Protein AF-A0A952PMI5-F1 (afdb_monomer_lite)

Foldseek 3Di:
DDDDDDDDPPDDPVVVVVVVVVVVVVVVVVVVVVVCLVVVVVVLQQQLQQQLQLQLLALQQQFWDQAFQAAIEGQAKAAQFAQLQAFLLATGDIYHHLQLLLLLLVLQLVLCVLLVPVLSNLLSVVSNVSSQVVLVVSLVLSQQLQDPPDWGAGRNRDIGRSQVSSVVSSQVSNDCPPVFKDFDPPFKGKAFFDFWLAFAQFFDAAQDDDDWDPSQDDPRTGTALDWGDDPNDTGHGHQAHADKDWDDPVRTDNYRPPHPGYRGSKMKIKTWMWGDDPNDTDIDIDIIIMHHYYNHDLFQFWAKEKEKEQQFAQDWPLGDFFLLSLLDCLQVVLLQQKFKWAWAPWWPPQDPPIDIDGDPCDSRPVCPSNTRSSLSVLLLSLQSSSLGSQARSNQSSVRRVDTDDADVVQWAWPPPPCPVQTDTTGWMKMWIWTADSNNHIDIDMDGDALDDQAIAGHLWMKIKTFQSGVQRYPAKDKTWQDDLDPPPDPARKIKIQGRGKMKMKHALQSTAHRNRNHSCRSHFAADLVQFQDPPPPPPPPDDDPPNDDDDPDDDPPPDDSDGDPDDVPPDDDHHYHPRDADPDSQRWDDDDPDIDHPDDSVRYRDHDRDHYRDPCSVTHHHRMYIYMYGDMAMGGPPPPPDFDADPVPRHGDADPVPRHRPPDPDPDDDVPPSPPPPDD

Secondary structure (DSSP, 8-state):
-----------SHHHHHHHHHHHHHHHHHHHHHHHHHHHHHHHHHHHHHHHHHHHHHHHHHH-EEEETTTEEEESS-B-S--GGGB-TTSEE--EEEHHHHHHHHHHHHHHHHHHT-HHHHHHHHHHHHHHHHHHHHHHHHHHHTTSTT--EE-TTSPEE-HHHHHHHHHHHT---TTS-EEE-TT--EEEEEB-TT-EEEEEPPBT----PSTTSEETTEEETTSEEEETTEEEE--S-BSS-EEE-GGG-BSS-SS-S-----EEEEEEEEEEEETTEEEEEEEEEEEEPB----S-S--EEEEEEETT----SSS---BGGGGGSGGG-SSS-PPEEEEEESSSBTTSTT-EEEE----S-TT-TT--HHHHHHHHHHHHHHHTGGG-BHHHHHHHTTPBPPPPSSSEEEESGGG-TT-EEEEPPEEEEEEE-TTSPEEEEEEE--S--EEPBPBT-EEEEEEEEETT-SSSPEEEEEEE--TTT-SSEEEEEEEEEEEEEEEESSSS-STTTSGGGTTPPB--TTT--------------TTS-------------S------TTS-SS-PPPPP---S-TT-EEEETTEEEESS-GGGEE-----SEE-THHHH-EEEEEEEEEEEEEEEETT------B-TTT-PBPB-TTT-SB---------TT-S------

Radius of gyration: 36.47 Å; chains: 1; bounding box: 73×73×173 Å

Sequence (680 aa):
MNRKISRKPHGNMLVLMIAFTATIVLALLFFALGFVRLTGTQFEQKTAIEAAALAAARDMSNIVITNNDFGYVGLSDSAPVGAGTQAGDSYYTQVHGLNTLVGTTLLDYIIADELGVDEMKRLAQVDWQHVKTAGDQLQAELTRCTAAGQTAFDKDGLVLNPYKAAEDAYRANQVRMTGKSNYKAGSMVLNLGTIDGMVTNIKTPAGWTNSFNSGATKGGYYVAYKPVNFDGHTWVFAGVGDAMRLVDPSKFRNAATGVPWQVKTIVRAEAVQQLNDDGIVANTKSVACAQPASVFDPKPAPGALVVSFPDGPPNGPCTMAKVFDLYSSCLADGDDDSDVYMAKNGDYPVDATSSIVPDPNWPIPSDPGRQAANADKIAVYDWLKRAGTKADVASVVGMHSWPFNPPSPATVNWPPGGAAGAKPIPNGVAHIYRFNPNGTVNYQSKNCLPAPFYIVSDQQMLVESFEAISQGANSTLQVKPIDLGPPIMDSDGEVNLTTKFDLYIRDYARRPGTLKGGQHSGEPMDDPLVSYKKEAPKVAIQLTKDGTGIGTNTQVRFGGIGAKPKGPGSGDGQGSLPLILPQEDFAFYWTGSTMQLLRDPSVYKSYTPGSGLRPTYRTNGVVCDIRMRRQVQVRDETTVEIPVTDPTTGSPVVDPVTGLPTTTSSTTSTKSDVGYIGIK

pLDDT: mean 81.05, std 20.15, range [25.06, 98.38]

Structure (mmCIF, N/CA/C/O backbone):
data_AF-A0A952PMI5-F1
#
_entry.id   AF-A0A952PMI5-F1
#
loop_
_atom_site.group_PDB
_atom_site.id
_atom_site.type_symbol
_atom_site.label_atom_id
_atom_site.label_alt_id
_atom_site.label_comp_id
_atom_site.label_asym_id
_atom_site.label_entity_id
_atom_site.label_seq_id
_atom_site.pdbx_PDB_ins_code
_atom_site.Cartn_x
_atom_site.Cartn_y
_atom_site.Cartn_z
_atom_site.occupancy
_atom_site.B_iso_or_equiv
_atom_site.auth_seq_id
_atom_site.auth_comp_id
_atom_site.auth_asym_id
_atom_site.auth_atom_id
_atom_site.pdbx_PDB_model_num
ATOM 1 N N . MET A 1 1 ? -44.365 -17.201 113.785 1.00 41.41 1 MET A N 1
ATOM 2 C CA . MET A 1 1 ? -43.254 -17.449 112.837 1.00 41.41 1 MET A CA 1
ATOM 3 C C . MET A 1 1 ? -43.579 -16.771 111.509 1.00 41.41 1 MET A C 1
ATOM 5 O O . MET A 1 1 ? -44.365 -17.310 110.750 1.00 41.41 1 MET A O 1
ATOM 9 N N . ASN A 1 2 ? -43.023 -15.582 111.249 1.00 44.34 2 ASN A N 1
ATOM 10 C CA . ASN A 1 2 ? -43.169 -14.856 109.979 1.00 44.34 2 ASN A CA 1
ATOM 11 C C . ASN A 1 2 ? -41.790 -14.750 109.321 1.00 44.34 2 ASN A C 1
ATOM 13 O O . ASN A 1 2 ? -40.930 -14.002 109.784 1.00 44.34 2 ASN A O 1
ATOM 17 N N . ARG A 1 3 ? -41.562 -15.531 108.261 1.00 43.72 3 ARG A N 1
ATOM 18 C CA . ARG A 1 3 ? -40.293 -15.572 107.526 1.00 43.72 3 ARG A CA 1
ATOM 19 C C . ARG A 1 3 ? -40.329 -14.506 106.423 1.00 43.72 3 ARG A C 1
ATOM 21 O O . ARG A 1 3 ? -40.863 -14.745 105.346 1.00 43.72 3 ARG A O 1
ATOM 28 N N . LYS A 1 4 ? -39.783 -13.313 106.695 1.00 50.78 4 LYS A N 1
ATOM 29 C CA . LYS A 1 4 ? -39.526 -12.284 105.669 1.00 50.78 4 LYS A CA 1
ATOM 30 C C . LYS A 1 4 ? -38.399 -12.766 104.747 1.00 50.78 4 LYS A C 1
ATOM 32 O O . LYS A 1 4 ? -37.245 -12.832 105.161 1.00 50.78 4 LYS A O 1
ATOM 37 N N . ILE A 1 5 ? -38.737 -13.096 103.502 1.00 52.31 5 ILE A N 1
ATOM 38 C CA . ILE A 1 5 ? -37.775 -13.359 102.425 1.00 52.31 5 ILE A CA 1
ATOM 39 C C . ILE A 1 5 ? -37.363 -12.006 101.831 1.00 52.31 5 ILE A C 1
ATOM 41 O O . ILE A 1 5 ? -38.164 -11.330 101.189 1.00 52.31 5 ILE A O 1
ATOM 45 N N . SER A 1 6 ? -36.115 -11.601 102.070 1.00 53.66 6 SER A N 1
ATOM 46 C CA . SER A 1 6 ? -35.496 -10.427 101.449 1.00 53.66 6 SER A CA 1
ATOM 47 C C . SER A 1 6 ? -35.096 -10.763 100.007 1.00 53.66 6 SER A C 1
ATOM 49 O O . SER A 1 6 ? -34.216 -11.596 99.783 1.00 53.66 6 SER A O 1
ATOM 51 N N . ARG A 1 7 ? -35.764 -10.156 99.016 1.00 52.69 7 ARG A N 1
ATOM 52 C CA . ARG A 1 7 ? -35.355 -10.218 97.603 1.00 52.69 7 ARG A CA 1
ATOM 53 C C . ARG A 1 7 ? -34.218 -9.218 97.374 1.00 52.69 7 ARG A C 1
ATOM 55 O O . ARG A 1 7 ? -34.406 -8.022 97.574 1.00 52.69 7 ARG A O 1
ATOM 62 N N . LYS A 1 8 ? -33.049 -9.704 96.943 1.00 55.03 8 LYS A N 1
ATOM 63 C CA . LYS A 1 8 ? -31.913 -8.860 96.540 1.00 55.03 8 LYS A CA 1
ATOM 64 C C . LYS A 1 8 ? -32.252 -8.084 95.252 1.00 55.03 8 LYS A C 1
ATOM 66 O O . LYS A 1 8 ? -32.655 -8.720 94.278 1.00 55.03 8 LYS A O 1
ATOM 71 N N . PRO A 1 9 ? -32.044 -6.756 95.194 1.00 56.19 9 PRO A N 1
ATOM 72 C CA . PRO A 1 9 ? -32.153 -5.977 93.969 1.00 56.19 9 PRO A CA 1
ATOM 73 C C . PRO A 1 9 ? -30.821 -6.067 93.211 1.00 56.19 9 PRO A C 1
ATOM 75 O O . PRO A 1 9 ? -29.967 -5.190 93.297 1.00 56.19 9 PRO A O 1
ATOM 78 N N . HIS A 1 10 ? -30.599 -7.166 92.495 1.00 56.31 10 HIS A N 1
ATOM 79 C CA . HIS A 1 10 ? -29.571 -7.230 91.452 1.00 56.31 10 HIS A CA 1
ATOM 80 C C . HIS A 1 10 ? -30.310 -7.358 90.126 1.00 56.31 10 HIS A C 1
ATOM 82 O O . HIS A 1 10 ? -30.588 -8.448 89.636 1.00 56.31 10 HIS A O 1
ATOM 88 N N . GLY A 1 11 ? -30.770 -6.202 89.648 1.00 56.28 11 GLY A N 1
ATOM 89 C CA . GLY A 1 11 ? -31.580 -6.078 88.447 1.00 56.28 11 GLY A CA 1
ATOM 90 C C . GLY A 1 11 ? -30.767 -6.336 87.184 1.00 56.28 11 GLY A C 1
ATOM 91 O O . GLY A 1 11 ? -29.634 -5.881 87.089 1.00 56.28 11 GLY A O 1
ATOM 92 N N . ASN A 1 12 ? -31.376 -7.082 86.257 1.00 66.81 12 ASN A N 1
ATOM 93 C CA . ASN A 1 12 ? -31.515 -6.911 84.796 1.00 66.81 12 ASN A CA 1
ATOM 94 C C . ASN A 1 12 ? -30.467 -6.172 83.927 1.00 66.81 12 ASN A C 1
ATOM 96 O O . ASN A 1 12 ? -30.678 -6.066 82.722 1.00 66.81 12 ASN A O 1
ATOM 100 N N . MET A 1 13 ? -29.334 -5.705 84.445 1.00 76.69 13 MET A N 1
ATOM 101 C CA . MET A 1 13 ? -28.321 -4.967 83.686 1.00 76.69 13 MET A CA 1
ATOM 102 C C . MET A 1 13 ? -27.622 -5.860 82.650 1.00 76.69 13 MET A C 1
ATOM 104 O O . MET A 1 13 ? -27.325 -5.410 81.547 1.00 76.69 13 MET A O 1
ATOM 108 N N . LEU A 1 14 ? -27.460 -7.153 82.960 1.00 77.62 14 LEU A N 1
ATOM 109 C CA . LEU A 1 14 ? -26.970 -8.166 82.018 1.00 77.62 14 LEU A CA 1
ATOM 110 C C . LEU A 1 14 ? -27.941 -8.368 80.841 1.00 77.62 14 LEU A C 1
ATOM 112 O O . LEU A 1 14 ? -27.518 -8.427 79.692 1.00 77.62 14 LEU A O 1
ATOM 116 N N . VAL A 1 15 ? -29.248 -8.430 81.122 1.00 80.56 15 VAL A N 1
ATOM 117 C CA . VAL A 1 15 ? -30.295 -8.607 80.099 1.00 80.56 15 VAL A CA 1
ATOM 118 C C . VAL A 1 15 ? -30.352 -7.390 79.171 1.00 80.56 15 VAL A C 1
ATOM 120 O O . VAL A 1 15 ? -30.465 -7.549 77.959 1.00 80.56 15 VAL A O 1
ATOM 123 N N . LEU A 1 16 ? -30.195 -6.181 79.723 1.00 84.69 16 LEU A N 1
ATOM 124 C CA . LEU A 1 16 ? -30.122 -4.942 78.949 1.00 84.69 16 LEU A CA 1
ATOM 125 C C . LEU A 1 16 ? -28.873 -4.899 78.049 1.00 84.69 16 LEU A C 1
ATOM 127 O O . LEU A 1 16 ? -28.990 -4.556 76.875 1.00 84.69 16 LEU A O 1
ATOM 131 N N . MET A 1 17 ? -27.697 -5.282 78.568 1.00 87.19 17 MET A N 1
ATOM 132 C CA . MET A 1 17 ? -26.475 -5.368 77.757 1.00 87.19 17 MET A CA 1
ATOM 133 C C . MET A 1 17 ? -26.633 -6.361 76.605 1.00 87.19 17 MET A C 1
ATOM 135 O O . MET A 1 17 ? -26.363 -5.997 75.466 1.00 87.19 17 MET A O 1
ATOM 139 N N . ILE A 1 18 ? -27.135 -7.572 76.871 1.00 87.81 18 ILE A N 1
ATOM 140 C CA . ILE A 1 18 ? -27.360 -8.586 75.829 1.00 87.81 18 ILE A CA 1
ATOM 141 C C . ILE A 1 18 ? -28.327 -8.062 74.760 1.00 87.81 18 ILE A C 1
ATOM 143 O O . ILE A 1 18 ? -28.060 -8.227 73.572 1.00 87.81 18 ILE A O 1
ATOM 147 N N . ALA A 1 19 ? -29.412 -7.386 75.151 1.00 87.88 19 ALA A N 1
ATOM 148 C CA . ALA A 1 19 ? -30.375 -6.815 74.210 1.00 87.88 19 ALA A CA 1
ATOM 149 C C . ALA A 1 19 ? -29.764 -5.709 73.328 1.00 87.88 19 ALA A C 1
ATOM 151 O O . ALA A 1 19 ? -29.977 -5.706 72.114 1.00 87.88 19 ALA A O 1
ATOM 152 N N . PHE A 1 20 ? -28.964 -4.800 73.899 1.00 91.81 20 PHE A N 1
ATOM 153 C CA . PHE A 1 20 ? -28.267 -3.763 73.127 1.00 91.81 20 PHE A CA 1
ATOM 154 C C . PHE A 1 20 ? -27.217 -4.355 72.188 1.00 91.81 20 PHE A C 1
ATOM 156 O O . PHE A 1 20 ? -27.180 -3.990 71.014 1.00 91.81 20 PHE A O 1
ATOM 163 N N . THR A 1 21 ? -26.398 -5.297 72.662 1.00 91.44 21 THR A N 1
ATOM 164 C CA . THR A 1 21 ? -25.399 -5.968 71.822 1.00 91.44 21 THR A CA 1
ATOM 165 C C . THR A 1 21 ? -26.071 -6.743 70.692 1.00 91.44 21 THR A C 1
ATOM 167 O O . THR A 1 21 ? -25.657 -6.604 69.546 1.00 91.44 21 THR A O 1
ATOM 170 N N . ALA A 1 22 ? -27.148 -7.485 70.972 1.00 91.25 22 ALA A N 1
ATOM 171 C CA . ALA A 1 22 ? -27.917 -8.190 69.948 1.00 91.25 22 ALA A CA 1
ATOM 172 C C . ALA A 1 22 ? -28.510 -7.225 68.911 1.00 91.25 22 ALA A C 1
ATOM 174 O O . ALA A 1 22 ? -28.430 -7.501 67.719 1.00 91.25 22 ALA A O 1
ATOM 175 N N . THR A 1 23 ? -29.033 -6.073 69.345 1.00 92.75 23 THR A N 1
ATOM 176 C CA . THR A 1 23 ? -29.587 -5.042 68.448 1.00 92.75 23 THR A CA 1
ATOM 177 C C . THR A 1 23 ? -28.509 -4.426 67.555 1.00 92.75 23 THR A C 1
ATOM 179 O O . THR A 1 23 ? -28.719 -4.290 66.352 1.00 92.75 23 THR A O 1
ATOM 182 N N . ILE A 1 24 ? -27.336 -4.099 68.109 1.00 93.75 24 ILE A N 1
ATOM 183 C CA . ILE A 1 24 ? -26.200 -3.563 67.342 1.00 93.75 24 ILE A CA 1
ATOM 184 C C . ILE A 1 24 ? -25.691 -4.602 66.339 1.00 93.75 24 ILE A C 1
ATOM 186 O O . ILE A 1 24 ? -25.463 -4.271 65.179 1.00 93.75 24 ILE A O 1
ATOM 190 N N . VAL A 1 25 ? -25.553 -5.863 66.759 1.00 93.44 25 VAL A N 1
ATOM 191 C CA . VAL A 1 25 ? -25.135 -6.960 65.874 1.00 93.44 25 VAL A CA 1
ATOM 192 C C . VAL A 1 25 ? -26.150 -7.162 64.746 1.00 93.44 25 VAL A C 1
ATOM 194 O O . VAL A 1 25 ? -25.748 -7.266 63.592 1.00 93.44 25 VAL A O 1
ATOM 197 N N . LEU A 1 26 ? -27.455 -7.137 65.036 1.00 92.88 26 LEU A N 1
ATOM 198 C CA . LEU A 1 26 ? -28.511 -7.201 64.018 1.00 92.88 26 LEU A CA 1
ATOM 199 C C . LEU A 1 26 ? -28.438 -6.026 63.035 1.00 92.88 26 LEU A C 1
ATOM 201 O O . LEU A 1 26 ? -28.496 -6.240 61.826 1.00 92.88 26 LEU A O 1
ATOM 205 N N . ALA A 1 27 ? -28.262 -4.798 63.531 1.00 91.12 27 ALA A N 1
ATOM 206 C CA . ALA A 1 27 ? -28.124 -3.613 62.687 1.00 91.12 27 ALA A CA 1
ATOM 207 C C . ALA A 1 27 ? -26.891 -3.700 61.769 1.00 91.12 27 ALA A C 1
ATOM 209 O O . ALA A 1 27 ? -26.986 -3.401 60.579 1.00 91.12 27 ALA A O 1
ATOM 210 N N . LE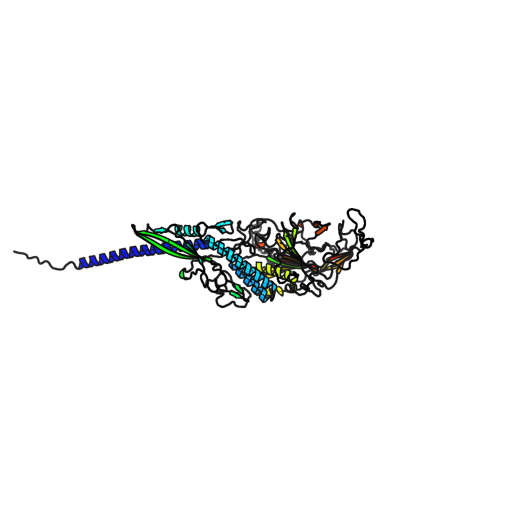U A 1 28 ? -25.754 -4.171 62.293 1.00 92.69 28 LEU A N 1
ATOM 211 C CA . LEU A 1 28 ? -24.537 -4.396 61.511 1.00 92.69 28 LEU A CA 1
ATOM 212 C C . LEU A 1 28 ? -24.713 -5.506 60.470 1.00 92.69 28 LEU A C 1
ATOM 214 O O . LEU A 1 28 ? -24.227 -5.354 59.353 1.00 92.69 28 LEU A O 1
ATOM 218 N N . LEU A 1 29 ? -25.428 -6.588 60.793 1.00 91.62 29 LEU A N 1
ATOM 219 C CA . LEU A 1 29 ? -25.728 -7.661 59.840 1.00 91.62 29 LEU A CA 1
ATOM 220 C C . LEU A 1 29 ? -26.621 -7.171 58.694 1.00 91.62 29 LEU A C 1
ATOM 222 O O . LEU A 1 29 ? -26.335 -7.471 57.537 1.00 91.62 29 LEU A O 1
ATOM 226 N N . PHE A 1 30 ? -27.655 -6.374 58.984 1.00 88.12 30 PHE A N 1
ATOM 227 C CA . PHE A 1 30 ? -28.494 -5.771 57.943 1.00 88.12 30 PHE A CA 1
ATOM 228 C C . PHE A 1 30 ? -27.717 -4.783 57.072 1.00 88.12 30 PHE A C 1
ATOM 230 O O . PHE A 1 30 ? -27.848 -4.814 55.848 1.00 88.12 30 PHE A O 1
ATOM 237 N N . PHE A 1 31 ? -26.874 -3.944 57.682 1.00 89.31 31 PHE A N 1
ATOM 238 C CA . PHE A 1 31 ? -25.996 -3.044 56.939 1.00 89.31 31 PHE A CA 1
ATOM 239 C C . PHE A 1 31 ? -25.018 -3.821 56.051 1.00 89.31 31 PHE A C 1
ATOM 241 O O . PHE A 1 31 ? -24.898 -3.514 54.868 1.00 89.31 31 PHE A O 1
ATOM 248 N N . ALA A 1 32 ? -24.366 -4.858 56.585 1.00 86.50 32 ALA A N 1
ATOM 249 C CA . ALA A 1 32 ? -23.442 -5.700 55.834 1.00 86.50 32 ALA A CA 1
ATOM 250 C C . ALA A 1 32 ? -24.142 -6.392 54.655 1.00 86.50 32 ALA A C 1
ATOM 252 O O . ALA A 1 32 ? -23.609 -6.392 53.549 1.00 86.50 32 ALA A O 1
ATOM 253 N N . LEU A 1 33 ? -25.359 -6.912 54.850 1.00 85.31 33 LEU A N 1
ATOM 254 C CA . LEU A 1 33 ? -26.154 -7.520 53.781 1.00 85.31 33 LEU A CA 1
ATOM 255 C C . LEU A 1 33 ? -26.509 -6.498 52.686 1.00 85.31 33 LEU A C 1
ATOM 257 O O . LEU A 1 33 ? -26.337 -6.777 51.499 1.00 85.31 33 LEU A O 1
ATOM 261 N N . GLY A 1 34 ? -26.954 -5.297 53.074 1.00 82.00 34 GLY A N 1
ATOM 262 C CA . GLY A 1 34 ? -27.249 -4.206 52.141 1.00 82.00 34 GLY A CA 1
ATOM 263 C C . GLY A 1 34 ? -26.010 -3.730 51.378 1.00 82.00 34 GLY A C 1
ATOM 264 O O . GLY A 1 34 ? -26.064 -3.526 50.165 1.00 82.00 34 GLY A O 1
ATOM 265 N N . PHE A 1 35 ? -24.871 -3.630 52.062 1.00 83.69 35 PHE A N 1
ATOM 266 C CA . PHE A 1 35 ? -23.593 -3.249 51.471 1.00 83.69 35 PHE A CA 1
ATOM 267 C C . PHE A 1 35 ? -23.072 -4.303 50.488 1.00 83.69 35 PHE A C 1
ATOM 269 O O . PHE A 1 35 ? -22.673 -3.953 49.379 1.00 83.69 35 PHE A O 1
ATOM 276 N N . VAL A 1 36 ? -23.125 -5.593 50.840 1.00 84.62 36 VAL A N 1
ATOM 277 C CA . VAL A 1 36 ? -22.758 -6.700 49.936 1.00 84.62 36 VAL A CA 1
ATOM 278 C C . VAL A 1 36 ? -23.668 -6.717 48.706 1.00 84.62 36 VAL A C 1
ATOM 280 O O . VAL A 1 36 ? -23.190 -6.902 47.591 1.00 84.62 36 VAL A O 1
ATOM 283 N N . ARG A 1 37 ? -24.967 -6.448 48.874 1.00 79.38 37 ARG A N 1
ATOM 284 C CA . ARG A 1 37 ? -25.920 -6.362 47.759 1.00 79.38 37 ARG A CA 1
ATOM 285 C C . ARG A 1 37 ? -25.605 -5.195 46.817 1.00 79.38 37 ARG A C 1
ATOM 287 O O . ARG A 1 37 ? -25.619 -5.372 45.597 1.00 79.38 37 ARG A O 1
ATOM 294 N N . LEU A 1 38 ? -25.309 -4.019 47.372 1.00 79.44 38 LEU A N 1
ATOM 295 C CA . LEU A 1 38 ? -24.971 -2.817 46.606 1.00 79.44 38 LEU A CA 1
ATOM 296 C C . LEU A 1 38 ? -23.642 -2.981 45.861 1.00 79.44 38 LEU A C 1
ATOM 298 O O . LEU A 1 38 ? -23.576 -2.746 44.656 1.00 79.44 38 LEU A O 1
ATOM 302 N N . THR A 1 39 ? -22.599 -3.426 46.565 1.00 83.38 39 THR A N 1
ATOM 303 C CA . THR A 1 39 ? -21.272 -3.657 45.980 1.00 83.38 39 THR A CA 1
ATOM 304 C C . THR A 1 39 ? -21.305 -4.773 44.943 1.00 83.38 39 THR A C 1
ATOM 306 O O . THR A 1 39 ? -20.775 -4.585 43.852 1.00 83.38 39 THR A O 1
ATOM 309 N N . GLY A 1 40 ? -21.999 -5.883 45.217 1.00 82.62 40 GLY A N 1
ATOM 310 C CA . GLY A 1 40 ? -22.209 -6.968 44.255 1.00 82.62 40 GLY A CA 1
ATOM 311 C C . GLY A 1 40 ? -22.866 -6.475 42.966 1.00 82.62 40 GLY A C 1
ATOM 312 O O . GLY A 1 40 ? -22.333 -6.698 41.885 1.00 82.62 40 GLY A O 1
ATOM 313 N N . THR A 1 41 ? -23.944 -5.694 43.079 1.00 81.19 41 THR A N 1
ATOM 314 C CA . THR A 1 41 ? -24.620 -5.094 41.915 1.00 81.19 41 THR A CA 1
ATOM 315 C C . THR A 1 41 ? -23.700 -4.145 41.138 1.00 81.19 41 THR A C 1
ATOM 317 O O . THR A 1 41 ? -23.694 -4.147 39.909 1.00 81.19 41 THR A O 1
ATOM 320 N N . GLN A 1 42 ? -22.902 -3.330 41.833 1.00 84.00 42 GLN A N 1
ATOM 321 C CA . GLN A 1 42 ? -21.962 -2.413 41.188 1.00 84.00 42 GLN A CA 1
ATOM 322 C C . GLN A 1 42 ? -20.869 -3.169 40.418 1.00 84.00 42 GLN A C 1
ATOM 324 O O . GLN A 1 42 ? -20.522 -2.770 39.305 1.00 84.00 42 GLN A O 1
ATOM 329 N N . PHE A 1 43 ? -20.337 -4.258 40.984 1.00 86.62 43 PHE A N 1
ATOM 330 C CA . PHE A 1 43 ? -19.368 -5.115 40.299 1.00 86.62 43 PHE A CA 1
ATOM 331 C C . PHE A 1 43 ? -19.990 -5.808 39.083 1.00 86.62 43 PHE A C 1
ATOM 333 O O . PHE A 1 43 ? -19.402 -5.742 38.007 1.00 86.62 43 PHE A O 1
ATOM 340 N N . GLU A 1 44 ? -21.194 -6.376 39.214 1.00 85.81 44 GLU A N 1
ATOM 341 C CA . GLU A 1 44 ? -21.944 -6.971 38.095 1.00 85.81 44 GLU A CA 1
ATOM 342 C C . GLU A 1 44 ? -22.118 -5.966 36.949 1.00 85.81 44 GLU A C 1
ATOM 344 O O . GLU A 1 44 ? -21.796 -6.255 35.794 1.00 85.81 44 GLU A O 1
ATOM 349 N N . GLN A 1 45 ? -22.568 -4.747 37.265 1.00 87.44 45 GLN A N 1
ATOM 350 C CA . GLN A 1 45 ? -22.784 -3.715 36.258 1.00 87.44 45 GLN A CA 1
ATOM 351 C C . GLN A 1 45 ? -21.488 -3.280 35.577 1.00 87.44 45 GLN A C 1
ATOM 353 O O . GLN A 1 45 ? -21.478 -2.996 34.376 1.00 87.44 45 GLN A O 1
ATOM 358 N N . LYS A 1 46 ? -20.404 -3.182 36.352 1.00 91.06 46 LYS A N 1
ATOM 359 C CA . LYS A 1 46 ? -19.082 -2.822 35.848 1.00 91.06 46 LYS A CA 1
ATOM 360 C C . LYS A 1 46 ? -18.578 -3.885 34.873 1.00 91.06 46 LYS A C 1
ATOM 362 O O . LYS A 1 46 ? -18.245 -3.541 33.746 1.00 91.06 46 LYS A O 1
ATOM 367 N N . THR A 1 47 ? -18.625 -5.160 35.250 1.00 92.75 47 THR A N 1
ATOM 368 C CA . THR A 1 47 ? -18.215 -6.263 34.373 1.00 92.75 47 THR A CA 1
ATOM 369 C C . THR A 1 47 ? -19.067 -6.331 33.102 1.00 92.75 47 THR A C 1
ATOM 371 O O . THR A 1 47 ? -18.524 -6.492 32.010 1.00 92.75 47 THR A O 1
ATOM 374 N N . ALA A 1 48 ? -20.386 -6.135 33.206 1.00 93.44 48 ALA A N 1
ATOM 375 C CA . ALA A 1 48 ? -21.274 -6.150 32.045 1.00 93.44 48 ALA A CA 1
ATOM 376 C C . ALA A 1 48 ? -20.985 -5.009 31.054 1.00 93.44 48 ALA A C 1
ATOM 378 O O . ALA A 1 48 ? -20.948 -5.242 29.844 1.00 93.44 48 ALA A O 1
ATOM 379 N N . ILE A 1 49 ? -20.746 -3.779 31.534 1.00 96.38 49 ILE A N 1
ATOM 380 C CA . ILE A 1 49 ? -20.425 -2.658 30.635 1.00 96.38 49 ILE A CA 1
ATOM 381 C C . ILE A 1 49 ? -19.016 -2.770 30.044 1.00 96.38 49 ILE A C 1
ATOM 383 O O . ILE A 1 49 ? -18.799 -2.383 28.899 1.00 96.38 49 ILE A O 1
ATOM 387 N N . GLU A 1 50 ? -18.064 -3.327 30.794 1.00 96.94 50 GLU A N 1
ATOM 388 C CA . GLU A 1 50 ? -16.7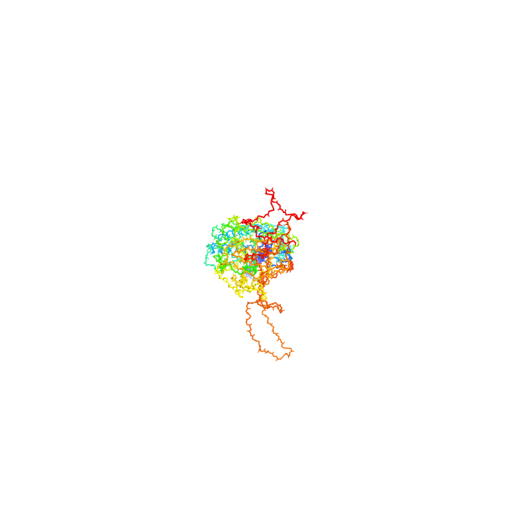10 -3.601 30.314 1.00 96.94 50 GLU A CA 1
ATOM 389 C C . GLU A 1 50 ? -16.733 -4.629 29.174 1.00 96.94 50 GLU A C 1
ATOM 391 O O . GLU A 1 50 ? -16.118 -4.405 28.130 1.00 96.94 50 GLU A O 1
ATOM 396 N N . ALA A 1 51 ? -17.517 -5.702 29.323 1.00 96.69 51 ALA A N 1
ATOM 397 C CA . ALA A 1 51 ? -17.743 -6.680 28.262 1.00 96.69 51 ALA A CA 1
ATOM 398 C C . ALA A 1 51 ? -18.412 -6.053 27.028 1.00 96.69 51 ALA A C 1
ATOM 400 O O . ALA A 1 51 ? -17.998 -6.325 25.903 1.00 96.69 51 ALA A O 1
ATOM 401 N N . ALA A 1 52 ? -19.398 -5.174 27.229 1.00 97.50 52 ALA A N 1
ATOM 402 C CA . ALA A 1 52 ? -20.065 -4.457 26.145 1.00 97.50 52 ALA A CA 1
ATOM 403 C C . ALA A 1 52 ? -19.101 -3.552 25.359 1.00 97.50 52 ALA A C 1
ATOM 405 O O . ALA A 1 52 ? -19.083 -3.584 24.129 1.00 97.50 52 ALA A O 1
ATOM 406 N N . ALA A 1 53 ? -18.263 -2.781 26.063 1.00 98.25 53 ALA A N 1
ATOM 407 C CA . ALA A 1 53 ? -17.262 -1.919 25.440 1.00 98.25 53 ALA A CA 1
ATOM 408 C C . ALA A 1 53 ? -16.240 -2.734 24.630 1.00 98.25 53 ALA A C 1
ATOM 410 O O . ALA A 1 53 ? -15.922 -2.364 23.501 1.00 98.25 53 ALA A O 1
ATOM 411 N N . LEU A 1 54 ? -15.757 -3.857 25.176 1.00 98.00 54 LEU A N 1
ATOM 412 C CA . LEU A 1 54 ? -14.826 -4.751 24.481 1.00 98.00 54 LEU A CA 1
ATOM 413 C C . LEU A 1 54 ? -15.459 -5.419 23.255 1.00 98.00 54 LEU A C 1
ATOM 415 O O . LEU A 1 54 ? -14.804 -5.511 22.221 1.00 98.00 54 LEU A O 1
ATOM 419 N N . ALA A 1 55 ? -16.719 -5.855 23.343 1.00 97.88 55 ALA A N 1
ATOM 420 C CA . ALA A 1 55 ? -17.432 -6.459 22.219 1.00 97.88 55 ALA A CA 1
ATOM 421 C C . ALA A 1 55 ? -17.616 -5.465 21.062 1.00 97.88 55 ALA A C 1
ATOM 423 O O . ALA A 1 55 ? -17.287 -5.791 19.923 1.00 97.88 55 ALA A O 1
ATOM 424 N N . ALA A 1 56 ? -18.041 -4.230 21.353 1.00 97.94 56 ALA A N 1
ATOM 425 C CA . ALA A 1 56 ? -18.119 -3.186 20.331 1.00 97.94 56 ALA A CA 1
ATOM 426 C C . ALA A 1 56 ? -16.744 -2.839 19.745 1.00 97.94 56 ALA A C 1
ATOM 428 O O . ALA A 1 56 ? -16.624 -2.716 18.530 1.00 97.94 56 ALA A O 1
ATOM 429 N N . ALA A 1 57 ? -15.700 -2.715 20.574 1.00 97.56 57 ALA A N 1
ATOM 430 C CA . ALA A 1 57 ? -14.344 -2.445 20.091 1.00 97.56 57 ALA A CA 1
ATOM 431 C C . ALA A 1 57 ? -13.806 -3.569 19.189 1.00 97.56 57 ALA A C 1
ATOM 433 O O . ALA A 1 57 ? -13.111 -3.280 18.215 1.00 97.56 57 ALA A O 1
ATOM 434 N N . ARG A 1 58 ? -14.162 -4.830 19.474 1.00 96.44 58 ARG A N 1
ATOM 435 C CA . ARG A 1 58 ? -13.822 -5.986 18.636 1.00 96.44 58 ARG A CA 1
ATOM 436 C C . ARG A 1 58 ? -14.460 -5.890 17.263 1.00 96.44 58 ARG A C 1
ATOM 438 O O . ARG A 1 58 ? -13.762 -5.990 16.259 1.00 96.44 58 ARG A O 1
ATOM 445 N N . ASP A 1 59 ? -15.767 -5.680 17.211 1.00 96.75 59 ASP A N 1
ATOM 446 C CA . ASP A 1 59 ? -16.460 -5.591 15.930 1.00 96.75 59 ASP A CA 1
ATOM 447 C C . ASP A 1 59 ? -15.977 -4.363 15.150 1.00 96.75 59 ASP A C 1
ATOM 449 O O . ASP A 1 59 ? -15.653 -4.480 13.975 1.00 96.75 59 ASP A O 1
ATOM 453 N N . MET A 1 60 ? -15.783 -3.218 15.811 1.00 96.19 60 MET A N 1
ATOM 454 C CA . MET A 1 60 ? -15.224 -2.024 15.168 1.00 96.19 60 MET A CA 1
ATOM 455 C C . MET A 1 60 ? -13.814 -2.232 14.612 1.00 96.19 60 MET A C 1
ATOM 457 O O . MET A 1 60 ? -13.508 -1.684 13.557 1.00 96.19 60 MET A O 1
ATOM 461 N N . SER A 1 61 ? -12.961 -3.033 15.265 1.00 95.81 61 SER A N 1
ATOM 462 C CA . SER A 1 61 ? -11.632 -3.350 14.720 1.00 95.81 61 SER A CA 1
ATOM 463 C C . SER A 1 61 ? -11.668 -4.148 13.414 1.00 95.81 61 SER A C 1
ATOM 465 O O . SER A 1 61 ? -10.710 -4.087 12.647 1.00 95.81 61 SER A O 1
ATOM 467 N N . ASN A 1 62 ? -12.775 -4.849 13.152 1.00 95.50 62 ASN A N 1
ATOM 468 C CA . ASN A 1 62 ? -12.967 -5.679 11.966 1.00 95.50 62 ASN A CA 1
ATOM 469 C C . ASN A 1 62 ? -13.759 -4.982 10.854 1.00 95.50 62 ASN A C 1
ATOM 471 O O . ASN A 1 62 ? -13.903 -5.572 9.789 1.00 95.50 62 ASN A O 1
ATOM 475 N N . ILE A 1 63 ? -14.277 -3.767 11.077 1.00 97.25 63 ILE A N 1
ATOM 476 C CA . ILE A 1 63 ? -14.978 -3.005 10.037 1.00 97.25 63 ILE A CA 1
ATOM 477 C C . ILE A 1 63 ? -13.998 -2.658 8.917 1.00 97.25 63 ILE A C 1
ATOM 479 O O . ILE A 1 63 ? -12.919 -2.111 9.167 1.00 97.25 63 ILE A O 1
ATOM 483 N N . VAL A 1 64 ? -14.412 -2.950 7.685 1.00 97.00 64 VAL A N 1
ATOM 484 C CA . VAL A 1 64 ? -13.658 -2.666 6.465 1.00 97.00 64 VAL A CA 1
ATOM 485 C C . VAL A 1 64 ? -14.481 -1.762 5.558 1.00 97.00 64 VAL A C 1
ATOM 487 O O . VAL A 1 64 ? -15.670 -1.992 5.345 1.00 97.00 64 VAL A O 1
ATOM 490 N N . ILE A 1 65 ? -13.832 -0.745 5.000 1.00 97.44 65 ILE A N 1
ATOM 491 C CA . ILE A 1 65 ? -14.386 0.099 3.943 1.00 97.44 65 ILE A CA 1
ATOM 492 C C . ILE A 1 65 ? -13.588 -0.080 2.653 1.00 97.44 65 ILE A C 1
ATOM 494 O O . ILE A 1 65 ? -12.402 -0.415 2.684 1.00 97.44 65 ILE A O 1
ATOM 498 N N . THR A 1 66 ? -14.222 0.192 1.517 1.00 96.69 66 THR A N 1
ATOM 499 C CA . THR A 1 66 ? -13.533 0.308 0.230 1.00 96.69 66 THR A CA 1
ATOM 500 C C . THR A 1 66 ? -13.193 1.772 -0.033 1.00 96.69 66 THR A C 1
ATOM 502 O O . THR A 1 66 ? -14.056 2.645 0.036 1.00 96.69 66 THR A O 1
ATOM 505 N N . ASN A 1 67 ? -11.932 2.035 -0.345 1.00 96.25 67 ASN A N 1
ATOM 506 C CA . ASN A 1 67 ? -11.379 3.331 -0.695 1.00 96.25 67 ASN A CA 1
ATOM 507 C C . ASN A 1 67 ? -10.776 3.271 -2.109 1.00 96.25 67 ASN A C 1
ATOM 509 O O . ASN A 1 67 ? -10.222 2.256 -2.528 1.00 96.25 67 ASN A O 1
ATOM 513 N N . ASN A 1 68 ? -10.876 4.381 -2.838 1.00 93.56 68 ASN A N 1
ATOM 514 C CA . ASN A 1 68 ? -10.438 4.471 -4.229 1.00 93.56 68 ASN A CA 1
ATOM 515 C C . ASN A 1 68 ? -8.916 4.414 -4.416 1.00 93.56 68 ASN A C 1
ATOM 517 O O . ASN A 1 68 ? -8.472 4.055 -5.501 1.00 93.56 68 ASN A O 1
ATOM 521 N N . ASP A 1 69 ? -8.138 4.809 -3.410 1.00 93.81 69 ASP A N 1
ATOM 522 C CA . ASP A 1 69 ? -6.701 5.074 -3.542 1.00 93.81 69 ASP A CA 1
ATOM 523 C C . ASP A 1 69 ? -5.840 4.071 -2.757 1.00 93.81 69 ASP A C 1
ATOM 525 O O . ASP A 1 69 ? -4.653 3.931 -3.041 1.00 93.81 69 ASP A O 1
ATOM 529 N N . PHE A 1 70 ? -6.435 3.337 -1.806 1.00 94.50 70 PHE A N 1
ATOM 530 C CA . PHE A 1 70 ? -5.774 2.279 -1.022 1.00 94.50 70 PHE A CA 1
ATOM 531 C C . PHE A 1 70 ? -6.477 0.915 -1.075 1.00 94.50 70 PHE A C 1
ATOM 533 O O . PHE A 1 70 ? -6.003 -0.037 -0.457 1.00 94.50 70 PHE A O 1
ATOM 540 N N . GLY A 1 71 ? -7.608 0.788 -1.773 1.00 94.75 71 GLY A N 1
ATOM 541 C CA . GLY A 1 71 ? -8.418 -0.428 -1.736 1.00 94.75 71 GLY A CA 1
ATOM 542 C C . GLY A 1 71 ? -9.121 -0.608 -0.394 1.00 94.75 71 GLY A C 1
ATOM 543 O O . GLY A 1 71 ? -9.860 0.273 0.034 1.00 94.75 71 GLY A O 1
ATOM 544 N N . TYR A 1 72 ? -8.951 -1.751 0.269 1.00 96.00 72 TYR A N 1
ATOM 545 C CA . TYR A 1 72 ? -9.643 -2.011 1.533 1.00 96.00 72 TYR A CA 1
ATOM 546 C C . TYR A 1 72 ? -8.904 -1.394 2.720 1.00 96.00 72 TYR A C 1
ATOM 548 O O . TYR A 1 72 ? -7.728 -1.679 2.950 1.00 96.00 72 TYR A O 1
ATOM 556 N N . VAL A 1 73 ? -9.617 -0.585 3.503 1.00 96.94 73 VAL A N 1
ATOM 557 C CA . VAL A 1 73 ? -9.079 0.127 4.668 1.00 96.94 73 VAL A CA 1
ATOM 558 C C . VAL A 1 73 ? -9.888 -0.223 5.914 1.00 96.94 73 VAL A C 1
ATOM 560 O O . VAL A 1 73 ? -11.116 -0.276 5.874 1.00 96.94 73 VAL A O 1
ATOM 563 N N . GLY A 1 74 ? -9.202 -0.444 7.033 1.00 96.62 74 GLY A N 1
ATOM 564 C CA . GLY A 1 74 ? -9.815 -0.731 8.329 1.00 96.62 74 GLY A CA 1
ATOM 565 C C . GLY A 1 74 ? -9.005 -0.169 9.495 1.00 96.62 74 GLY A C 1
ATOM 566 O O . GLY A 1 74 ? -8.008 0.531 9.315 1.00 96.62 74 GLY A O 1
ATOM 567 N N . LEU A 1 75 ? -9.423 -0.471 10.726 1.00 95.81 75 LEU A N 1
ATOM 568 C CA . LEU A 1 75 ? -8.623 -0.144 11.917 1.00 95.81 75 LEU A CA 1
ATOM 569 C C . LEU A 1 75 ? -7.455 -1.114 12.123 1.00 95.81 75 LEU A C 1
ATOM 571 O O . LEU A 1 75 ? -6.445 -0.727 12.709 1.00 95.81 75 LEU A O 1
ATOM 575 N N . SER A 1 76 ? -7.602 -2.346 11.639 1.00 93.44 76 SER A N 1
ATOM 576 C CA . SER A 1 76 ? -6.599 -3.403 11.699 1.00 93.44 76 SER A CA 1
ATOM 577 C C . SER A 1 76 ? -6.065 -3.719 10.310 1.00 93.44 76 SER A C 1
ATOM 579 O O . SER A 1 76 ? -6.837 -3.746 9.352 1.00 93.44 76 SER A O 1
ATOM 581 N N . ASP A 1 77 ? -4.778 -4.056 10.216 1.00 91.88 77 ASP A N 1
ATOM 582 C CA . ASP A 1 77 ? -4.297 -4.780 9.041 1.00 91.88 77 ASP A CA 1
ATOM 583 C C . ASP A 1 77 ? -4.952 -6.168 8.988 1.00 91.88 77 ASP A C 1
ATOM 585 O O . ASP A 1 77 ? -5.295 -6.768 10.018 1.00 91.88 77 ASP A O 1
ATOM 589 N N . SER A 1 78 ? -5.119 -6.700 7.781 1.00 90.19 78 SER A N 1
ATOM 590 C CA . SER A 1 78 ? -5.493 -8.093 7.597 1.00 90.19 78 SER A CA 1
ATOM 591 C C . SER A 1 78 ? -4.850 -8.699 6.365 1.00 90.19 78 SER A C 1
ATOM 593 O O . SER A 1 78 ? -4.865 -8.109 5.285 1.00 90.19 78 SER A O 1
ATOM 595 N N . ALA A 1 79 ? -4.336 -9.917 6.534 1.00 87.50 79 ALA A N 1
ATOM 596 C CA . ALA A 1 79 ? -3.817 -10.709 5.433 1.00 87.50 79 ALA A CA 1
ATOM 597 C C . ALA A 1 79 ? -4.929 -11.011 4.400 1.00 87.50 79 ALA A C 1
ATOM 599 O O . ALA A 1 79 ? -6.111 -11.013 4.760 1.00 87.50 79 ALA A O 1
ATOM 600 N N . PRO A 1 80 ? -4.579 -11.350 3.144 1.00 86.25 80 PRO A N 1
ATOM 601 C CA . PRO A 1 80 ? -5.541 -11.665 2.088 1.00 86.25 80 PRO A CA 1
ATOM 602 C C . PRO A 1 80 ? -6.177 -13.049 2.298 1.00 86.25 80 PRO A C 1
ATOM 604 O O . PRO A 1 80 ? -5.866 -14.028 1.619 1.00 86.25 80 PRO A O 1
ATOM 607 N N . VAL A 1 81 ? -7.029 -13.167 3.315 1.00 87.44 81 VAL A N 1
ATOM 608 C CA . VAL A 1 81 ? -7.700 -14.418 3.708 1.00 87.44 81 VAL A CA 1
ATOM 609 C C . VAL A 1 81 ? -9.222 -14.327 3.645 1.00 87.44 81 VAL A C 1
ATOM 611 O O . VAL A 1 81 ? -9.878 -15.353 3.803 1.00 87.44 81 VAL A O 1
ATOM 614 N N . GLY A 1 82 ? -9.770 -13.127 3.442 1.00 84.31 82 GLY A N 1
ATOM 615 C CA . GLY A 1 82 ? -11.203 -12.883 3.492 1.00 84.31 82 GLY A CA 1
ATOM 616 C C . GLY A 1 82 ? -11.870 -12.913 2.125 1.00 84.31 82 GLY A C 1
ATOM 617 O O . GLY A 1 82 ? -11.412 -12.280 1.180 1.00 84.31 82 GLY A O 1
ATOM 618 N N . ALA A 1 83 ? -12.986 -13.637 2.030 1.00 89.88 83 ALA A N 1
ATOM 619 C CA . ALA A 1 83 ? -13.779 -13.706 0.803 1.00 89.88 83 ALA A CA 1
ATOM 620 C C . ALA A 1 83 ? -14.451 -12.365 0.454 1.00 89.88 83 ALA A C 1
ATOM 622 O O . ALA A 1 83 ? -14.744 -12.113 -0.710 1.00 89.88 83 ALA A O 1
ATOM 623 N N . GLY A 1 84 ? -14.655 -11.489 1.444 1.00 91.88 84 GLY A N 1
ATOM 624 C CA . GLY A 1 84 ? -15.201 -10.146 1.244 1.00 91.88 84 GLY A CA 1
ATOM 625 C C . GLY A 1 84 ? -14.229 -9.175 0.570 1.00 91.88 84 GLY A C 1
ATOM 626 O O . GLY A 1 84 ? -14.657 -8.111 0.136 1.00 91.88 84 GLY A O 1
ATOM 627 N N . THR A 1 85 ? -12.945 -9.533 0.449 1.00 93.00 85 THR A N 1
ATOM 628 C CA . THR A 1 85 ? -11.910 -8.712 -0.198 1.00 93.00 85 THR A CA 1
ATOM 629 C C . THR A 1 85 ? -11.437 -9.293 -1.533 1.00 93.00 85 THR A C 1
ATOM 631 O O . THR A 1 85 ? -10.293 -9.108 -1.936 1.00 93.00 85 THR A O 1
ATOM 634 N N . GLN A 1 86 ? -12.291 -10.039 -2.231 1.00 94.38 86 GLN A N 1
ATOM 635 C CA . GLN A 1 86 ? -11.940 -10.694 -3.492 1.00 94.38 86 GLN A CA 1
ATOM 636 C C . GLN A 1 86 ? -11.755 -9.688 -4.651 1.00 94.38 86 GLN A C 1
ATOM 638 O O . GLN A 1 86 ? -12.571 -8.785 -4.837 1.00 94.38 86 GLN A O 1
ATOM 643 N N . ALA A 1 87 ? -10.686 -9.860 -5.434 1.00 93.19 87 ALA A N 1
ATOM 644 C CA . ALA A 1 87 ? -10.397 -9.147 -6.681 1.00 93.19 87 ALA A CA 1
ATOM 645 C C . ALA A 1 87 ? -11.093 -9.797 -7.895 1.00 93.19 87 ALA A C 1
ATOM 647 O O . ALA A 1 87 ? -11.647 -10.894 -7.796 1.00 93.19 87 ALA A O 1
ATOM 648 N N . GLY A 1 88 ? -11.033 -9.149 -9.065 1.00 91.12 88 GLY A N 1
ATOM 649 C CA . GLY A 1 88 ? -11.628 -9.665 -10.307 1.00 91.12 88 GLY A CA 1
ATOM 650 C C . GLY A 1 88 ? -11.049 -11.012 -10.760 1.00 91.12 88 GLY A C 1
ATOM 651 O O . GLY A 1 88 ? -11.778 -11.858 -11.269 1.00 91.12 88 GLY A O 1
ATOM 652 N N . ASP A 1 89 ? -9.765 -11.267 -10.496 1.00 91.69 89 ASP A N 1
ATOM 653 C CA . ASP A 1 89 ? -9.108 -12.559 -10.749 1.00 91.69 89 ASP A CA 1
ATOM 654 C C . ASP A 1 89 ? -9.328 -13.617 -9.658 1.00 91.69 89 ASP A C 1
ATOM 656 O O . ASP A 1 89 ? -8.668 -14.657 -9.664 1.00 91.69 89 ASP A O 1
ATOM 660 N N . SER A 1 90 ? -10.269 -13.363 -8.748 1.00 93.06 90 SER A N 1
ATOM 661 C CA . SER A 1 90 ? -10.713 -14.259 -7.684 1.00 93.06 90 SER A CA 1
ATOM 662 C C . SER A 1 90 ? -9.749 -14.497 -6.512 1.00 93.06 90 SER A C 1
ATOM 664 O O . SER A 1 90 ? -10.107 -15.236 -5.586 1.00 93.06 90 SER A O 1
ATOM 666 N N . TYR A 1 91 ? -8.591 -13.835 -6.456 1.00 93.62 91 TYR A N 1
ATOM 667 C CA . TYR A 1 91 ? -7.769 -13.825 -5.241 1.00 93.62 91 TYR A CA 1
ATOM 668 C C . TYR A 1 91 ? -8.285 -12.829 -4.207 1.00 93.62 91 TYR A C 1
ATOM 670 O O . TYR A 1 91 ? -8.879 -11.807 -4.534 1.00 93.62 91 TYR A O 1
ATOM 678 N N . TYR A 1 92 ? -8.017 -13.112 -2.939 1.00 93.56 92 TYR A N 1
ATOM 679 C CA . TYR A 1 92 ? -8.280 -12.180 -1.850 1.00 93.56 92 TYR A CA 1
ATOM 680 C C . TYR A 1 92 ? -7.197 -11.102 -1.814 1.00 93.56 92 TYR A C 1
ATOM 682 O O . TYR A 1 92 ? -6.018 -11.394 -2.037 1.00 93.56 92 TYR A O 1
ATOM 690 N N . THR A 1 93 ? -7.584 -9.874 -1.480 1.00 92.00 93 THR A N 1
ATOM 691 C CA . THR A 1 93 ? -6.670 -8.747 -1.264 1.00 92.00 93 THR A CA 1
ATOM 692 C C . THR A 1 93 ? -6.531 -8.445 0.223 1.00 92.00 93 THR A C 1
ATOM 694 O O . THR A 1 93 ? -7.386 -8.800 1.040 1.00 92.00 93 THR A O 1
ATOM 697 N N . GLN A 1 94 ? -5.433 -7.793 0.590 1.00 91.56 94 GLN A N 1
ATOM 698 C CA . GLN A 1 94 ? -5.188 -7.370 1.967 1.00 91.56 94 GLN A CA 1
ATOM 699 C C . GLN A 1 94 ? -6.104 -6.206 2.381 1.00 91.56 94 GLN A C 1
ATOM 701 O O . GLN A 1 94 ? -6.603 -5.460 1.536 1.00 91.56 94 GLN A O 1
ATOM 706 N N . VAL A 1 95 ? -6.298 -6.054 3.692 1.00 93.75 95 VAL A N 1
ATOM 707 C CA . VAL A 1 95 ? -6.892 -4.855 4.300 1.00 93.75 95 VAL A CA 1
ATOM 708 C C . VAL A 1 95 ? -5.775 -4.066 4.960 1.00 93.75 95 VAL A C 1
ATOM 710 O O . VAL A 1 95 ? -5.024 -4.617 5.766 1.00 93.75 95 VAL A O 1
ATOM 713 N N . HIS A 1 96 ? -5.680 -2.782 4.640 1.00 93.94 96 HIS A N 1
ATOM 714 C CA . HIS A 1 96 ? -4.699 -1.884 5.227 1.00 93.94 96 HIS A CA 1
ATOM 715 C C . HIS A 1 96 ? -5.254 -1.209 6.482 1.00 93.94 96 HIS A C 1
ATOM 717 O O . HIS A 1 96 ? -6.301 -0.558 6.452 1.00 93.94 96 HIS A O 1
ATOM 723 N N . GLY A 1 97 ? -4.530 -1.324 7.592 1.00 95.19 97 GLY A N 1
ATOM 724 C CA . GLY A 1 97 ? -4.821 -0.587 8.809 1.00 95.19 97 GLY A CA 1
ATOM 725 C C . GLY A 1 97 ? -4.562 0.904 8.609 1.00 95.19 97 GLY A C 1
ATOM 726 O O . GLY A 1 97 ? -3.528 1.303 8.072 1.00 95.19 97 GLY A O 1
ATOM 727 N N . LEU A 1 98 ? -5.468 1.754 9.094 1.00 96.50 98 LEU A N 1
ATOM 728 C CA . LEU A 1 98 ? -5.341 3.210 8.989 1.00 96.50 98 LEU A CA 1
ATOM 729 C C . LEU A 1 98 ? -3.989 3.704 9.524 1.00 96.50 98 LEU A C 1
ATOM 731 O O . LEU A 1 98 ? -3.309 4.494 8.878 1.00 96.50 98 LEU A O 1
ATOM 735 N N . ASN A 1 99 ? -3.583 3.216 10.697 1.00 96.25 99 ASN A N 1
ATOM 736 C CA . ASN A 1 99 ? -2.306 3.586 11.302 1.00 96.25 99 ASN A CA 1
ATOM 737 C C . ASN A 1 99 ? -1.103 3.140 10.453 1.00 96.25 99 ASN A C 1
ATOM 739 O O . ASN A 1 99 ? -0.104 3.855 10.402 1.00 96.25 99 ASN A O 1
ATOM 743 N N . THR A 1 100 ? -1.208 2.000 9.766 1.00 95.12 100 THR A N 1
ATOM 744 C CA . THR A 1 100 ?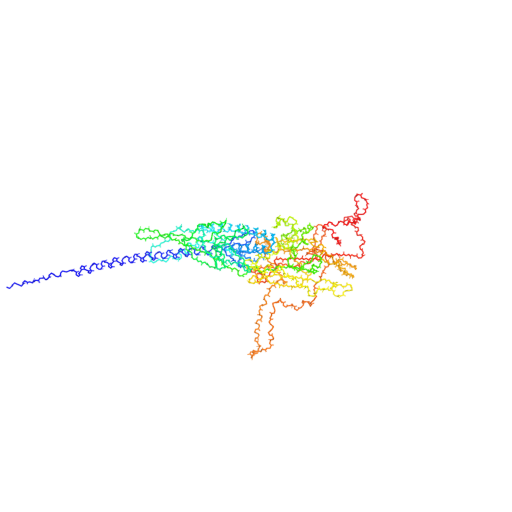 -0.189 1.514 8.830 1.00 95.12 100 THR A CA 1
ATOM 745 C C . THR A 1 100 ? -0.068 2.468 7.647 1.00 95.12 100 THR A C 1
ATOM 747 O O . THR A 1 100 ? 1.036 2.905 7.354 1.00 95.12 100 THR A O 1
ATOM 750 N N . LEU A 1 101 ? -1.183 2.898 7.046 1.00 96.06 101 LEU A N 1
ATOM 751 C CA . LEU A 1 101 ? -1.173 3.882 5.954 1.00 96.06 101 LEU A CA 1
ATOM 752 C C . LEU A 1 101 ? -0.586 5.238 6.385 1.00 96.06 101 LEU A C 1
ATOM 754 O O . LEU A 1 101 ? 0.245 5.814 5.683 1.00 96.06 101 LEU A O 1
ATOM 758 N N . VAL A 1 102 ? -0.965 5.738 7.568 1.00 97.50 102 VAL A N 1
ATOM 759 C CA . VAL A 1 102 ? -0.391 6.974 8.135 1.00 97.50 102 VAL A CA 1
ATOM 760 C C . VAL A 1 102 ? 1.117 6.832 8.336 1.00 97.50 102 VAL A C 1
ATOM 762 O O . VAL A 1 102 ? 1.868 7.735 7.976 1.00 97.50 102 VAL A O 1
ATOM 765 N N . GLY A 1 103 ? 1.568 5.702 8.883 1.00 96.56 103 GLY A N 1
ATOM 766 C CA . GLY A 1 103 ? 2.988 5.430 9.081 1.00 96.56 103 GLY A CA 1
ATOM 767 C C . GLY A 1 103 ? 3.761 5.305 7.768 1.00 96.56 103 GLY A C 1
ATOM 768 O O . GLY A 1 103 ? 4.866 5.830 7.684 1.00 96.56 103 GLY A O 1
ATOM 769 N N . THR A 1 104 ? 3.182 4.660 6.752 1.00 95.94 104 THR A N 1
ATOM 770 C CA . THR A 1 104 ? 3.788 4.503 5.423 1.00 95.94 104 THR A CA 1
ATOM 771 C C . THR A 1 104 ? 4.001 5.857 4.767 1.00 95.94 104 THR A C 1
ATOM 773 O O . THR A 1 104 ? 5.125 6.186 4.426 1.00 95.94 104 THR A O 1
ATOM 776 N N . THR A 1 105 ? 2.969 6.706 4.700 1.00 97.44 105 THR A N 1
ATOM 777 C CA . THR A 1 105 ? 3.109 8.037 4.076 1.00 97.44 105 THR A CA 1
ATOM 778 C C . THR A 1 105 ? 4.139 8.924 4.777 1.00 97.44 105 THR A C 1
ATOM 780 O O . THR A 1 105 ? 4.844 9.679 4.115 1.00 97.44 105 THR A O 1
ATOM 783 N N . LEU A 1 106 ? 4.262 8.831 6.106 1.00 98.00 106 LEU A N 1
ATOM 784 C CA . LEU A 1 106 ? 5.313 9.528 6.851 1.00 98.00 106 LEU A CA 1
ATOM 785 C C . LEU A 1 106 ? 6.705 8.968 6.528 1.00 98.00 106 LEU A C 1
ATOM 787 O O . LEU A 1 106 ? 7.643 9.734 6.328 1.00 98.00 106 LEU A O 1
ATOM 791 N N . LEU A 1 107 ? 6.845 7.642 6.489 1.00 97.12 107 LEU A N 1
ATOM 792 C CA . LEU A 1 107 ? 8.109 6.973 6.189 1.00 97.12 107 LEU A CA 1
ATOM 793 C C . LEU A 1 107 ? 8.586 7.273 4.765 1.00 97.12 107 LEU A C 1
ATOM 795 O O . LEU A 1 107 ? 9.748 7.624 4.582 1.00 97.12 107 LEU A O 1
ATOM 799 N N . ASP A 1 108 ? 7.688 7.192 3.787 1.00 97.38 108 ASP A N 1
ATOM 800 C CA . ASP A 1 108 ? 7.986 7.481 2.386 1.00 97.38 108 ASP A CA 1
ATOM 801 C C . ASP A 1 108 ? 8.403 8.947 2.211 1.00 97.38 108 ASP A C 1
ATOM 803 O O . ASP A 1 108 ? 9.358 9.235 1.494 1.00 97.38 108 ASP A O 1
ATOM 807 N N . TYR A 1 109 ? 7.750 9.871 2.929 1.00 98.25 109 TYR A N 1
ATOM 808 C CA . TYR A 1 109 ? 8.141 11.282 2.945 1.00 98.25 109 TYR A CA 1
ATOM 809 C C . TYR A 1 109 ? 9.550 11.471 3.518 1.00 98.25 109 TYR A C 1
ATOM 811 O O . TYR A 1 109 ? 10.355 12.189 2.932 1.00 98.25 109 TYR A O 1
ATOM 819 N N . ILE A 1 110 ? 9.863 10.827 4.649 1.00 98.38 110 ILE A N 1
ATOM 820 C CA . ILE A 1 110 ? 11.201 10.882 5.259 1.00 98.38 110 ILE A CA 1
ATOM 821 C C . ILE A 1 110 ? 12.248 10.346 4.284 1.00 98.38 110 ILE A C 1
ATOM 823 O O . ILE A 1 110 ? 13.275 10.980 4.090 1.00 98.38 110 ILE A O 1
ATOM 827 N N . ILE A 1 111 ? 11.995 9.203 3.644 1.00 98.12 111 ILE A N 1
ATOM 828 C CA . ILE A 1 111 ? 12.935 8.616 2.681 1.00 98.12 111 ILE A CA 1
ATOM 829 C C . ILE A 1 111 ? 13.143 9.549 1.484 1.00 98.12 111 ILE A C 1
ATOM 831 O O . ILE A 1 111 ? 14.280 9.746 1.065 1.00 98.12 111 ILE A O 1
ATOM 835 N N . ALA A 1 112 ? 12.076 10.153 0.959 1.00 97.69 112 ALA A N 1
ATOM 836 C CA . ALA A 1 112 ? 12.169 11.119 -0.131 1.00 97.69 112 ALA A CA 1
ATOM 837 C C . ALA A 1 112 ? 12.982 12.370 0.255 1.00 97.69 112 ALA A C 1
ATOM 839 O O . ALA A 1 112 ? 13.763 12.868 -0.555 1.00 97.69 112 ALA A O 1
ATOM 840 N N . ASP A 1 113 ? 12.829 12.849 1.494 1.00 97.75 113 ASP A N 1
ATOM 841 C CA . ASP A 1 113 ? 13.592 13.972 2.047 1.00 97.75 113 ASP A CA 1
ATOM 842 C C . ASP A 1 113 ? 15.079 13.629 2.226 1.00 97.75 113 ASP A C 1
ATOM 844 O O . ASP A 1 113 ? 15.939 14.375 1.768 1.00 97.75 113 ASP A O 1
ATOM 848 N N . GLU A 1 114 ? 15.391 12.456 2.786 1.00 97.69 114 GLU A N 1
ATOM 849 C CA . GLU A 1 114 ? 16.772 11.970 2.946 1.00 97.69 114 GLU A CA 1
ATOM 850 C C . GLU A 1 114 ? 17.463 11.709 1.592 1.00 97.69 114 GLU A C 1
ATOM 852 O O . GLU A 1 114 ? 18.682 11.839 1.480 1.00 97.69 114 GLU A O 1
ATOM 857 N N . LEU A 1 115 ? 16.700 11.360 0.548 1.00 97.00 115 LEU A N 1
ATOM 858 C CA . LEU A 1 115 ? 17.198 11.243 -0.828 1.00 97.00 115 LEU A CA 1
ATOM 859 C C . LEU A 1 115 ? 17.356 12.599 -1.536 1.00 97.00 115 LEU A C 1
ATOM 861 O O . LEU A 1 115 ? 18.050 12.665 -2.551 1.00 97.00 115 LEU A O 1
ATOM 865 N N . GLY A 1 116 ? 16.711 13.660 -1.040 1.00 96.56 116 GLY A N 1
ATOM 866 C CA . GLY A 1 116 ? 16.661 14.965 -1.702 1.00 96.56 116 GLY A CA 1
ATOM 867 C C . GLY A 1 116 ? 15.874 14.958 -3.018 1.00 96.56 116 GLY A C 1
ATOM 868 O O . GLY A 1 116 ? 16.236 15.683 -3.943 1.00 96.56 116 GLY A O 1
ATOM 869 N N . VAL A 1 117 ? 14.831 14.123 -3.130 1.00 95.81 117 VAL A N 1
ATOM 870 C CA . VAL A 1 117 ? 14.023 13.972 -4.355 1.00 95.81 117 VAL A CA 1
ATOM 871 C C . VAL A 1 117 ? 12.632 14.578 -4.146 1.00 95.81 117 VAL A C 1
ATOM 873 O O . VAL A 1 117 ? 11.713 13.928 -3.641 1.00 95.81 117 VAL A O 1
ATOM 876 N N . ASP A 1 118 ? 12.466 15.834 -4.565 1.00 95.00 118 ASP A N 1
ATOM 877 C CA . ASP A 1 118 ? 11.236 16.614 -4.363 1.00 95.00 118 ASP A CA 1
ATOM 878 C C . ASP A 1 118 ? 9.995 15.971 -4.996 1.00 95.00 118 ASP A C 1
ATOM 880 O O . ASP A 1 118 ? 8.902 16.042 -4.431 1.00 95.00 118 ASP A O 1
ATOM 884 N N . GLU A 1 119 ? 10.131 15.304 -6.144 1.00 95.81 119 GLU A N 1
ATOM 885 C CA . GLU A 1 119 ? 9.004 14.620 -6.783 1.00 95.81 119 GLU A CA 1
ATOM 886 C C . GLU A 1 119 ? 8.459 13.481 -5.915 1.00 95.81 119 GLU A C 1
ATOM 888 O O . GLU A 1 119 ? 7.244 13.349 -5.773 1.00 95.81 119 GLU A O 1
ATOM 893 N N . MET A 1 120 ? 9.332 12.709 -5.258 1.00 97.12 120 MET A N 1
ATOM 894 C CA . MET A 1 120 ? 8.903 11.666 -4.322 1.00 97.12 120 MET A CA 1
ATOM 895 C C . MET A 1 120 ? 8.254 12.267 -3.069 1.00 97.12 120 MET A C 1
ATOM 897 O O . MET A 1 120 ? 7.273 11.715 -2.567 1.00 97.12 120 MET A O 1
ATOM 901 N N . LYS A 1 121 ? 8.719 13.437 -2.600 1.00 96.38 121 LYS A N 1
ATOM 902 C CA . LYS A 1 121 ? 8.047 14.173 -1.513 1.00 96.38 121 LYS A CA 1
ATOM 903 C C . LYS A 1 121 ? 6.629 14.567 -1.927 1.00 96.38 121 LYS A C 1
ATOM 905 O O . LYS A 1 121 ? 5.694 14.371 -1.155 1.00 96.38 121 LYS A O 1
ATOM 910 N N . ARG A 1 122 ? 6.438 15.062 -3.156 1.00 94.94 122 ARG A N 1
ATOM 911 C CA . ARG A 1 122 ? 5.106 15.396 -3.698 1.00 94.94 122 ARG A CA 1
ATOM 912 C C . ARG A 1 122 ? 4.202 14.164 -3.790 1.00 94.94 122 ARG A C 1
ATOM 914 O O . ARG A 1 122 ? 3.040 14.253 -3.398 1.00 94.94 122 ARG A O 1
ATOM 921 N N . LEU A 1 123 ? 4.720 13.016 -4.234 1.00 96.31 123 LEU A N 1
ATOM 922 C CA . LEU A 1 123 ? 3.964 11.755 -4.243 1.00 96.31 123 LEU A CA 1
ATOM 923 C C . LEU A 1 123 ? 3.514 11.359 -2.824 1.00 96.31 123 LEU A C 1
ATOM 925 O O . LEU A 1 123 ? 2.329 11.099 -2.607 1.00 96.31 123 LEU A O 1
ATOM 929 N N . ALA A 1 124 ? 4.413 11.442 -1.837 1.00 96.88 124 ALA A N 1
ATOM 930 C CA . ALA A 1 124 ? 4.083 11.198 -0.431 1.00 96.88 124 ALA A CA 1
ATOM 931 C C . ALA A 1 124 ? 3.042 12.182 0.130 1.00 96.88 124 ALA A C 1
ATOM 933 O O . ALA A 1 124 ? 2.185 11.792 0.927 1.00 96.88 124 ALA A O 1
ATOM 934 N N . GLN A 1 125 ? 3.066 13.449 -0.296 1.00 95.62 125 GLN A N 1
ATOM 935 C CA . GLN A 1 125 ? 2.054 14.445 0.077 1.00 95.62 125 GLN A CA 1
ATOM 936 C C . GLN A 1 125 ? 0.675 14.108 -0.491 1.00 95.62 125 GLN A C 1
ATOM 938 O O . GLN A 1 125 ? -0.324 14.249 0.218 1.00 95.62 125 GLN A O 1
ATOM 943 N N . VAL A 1 126 ? 0.610 13.673 -1.753 1.00 95.19 126 VAL A N 1
ATOM 944 C CA . VAL A 1 126 ? -0.640 13.239 -2.390 1.00 95.19 126 VAL A CA 1
ATOM 945 C C . VAL A 1 126 ? -1.228 12.059 -1.621 1.00 95.19 126 VAL A C 1
ATOM 947 O O . VAL A 1 126 ? -2.384 12.117 -1.193 1.00 95.19 126 VAL A O 1
ATOM 950 N N . ASP A 1 127 ? -0.416 11.043 -1.330 1.00 96.50 127 ASP A N 1
ATOM 951 C CA . ASP A 1 127 ? -0.870 9.885 -0.563 1.00 96.50 127 ASP A CA 1
ATOM 952 C C . ASP A 1 127 ? -1.267 10.247 0.871 1.00 96.50 127 ASP A C 1
ATOM 954 O O . ASP A 1 127 ? -2.274 9.748 1.374 1.00 96.50 127 ASP A O 1
ATOM 958 N N . TRP A 1 128 ? -0.570 11.180 1.523 1.00 96.69 128 TRP A N 1
ATOM 959 C CA . TRP A 1 128 ? -0.980 11.699 2.830 1.00 96.69 128 TRP A CA 1
ATOM 960 C C . TRP A 1 128 ? -2.387 12.327 2.803 1.00 96.69 128 TRP A C 1
ATOM 962 O O . TRP A 1 128 ? -3.180 12.108 3.726 1.00 96.69 128 TRP A O 1
ATOM 972 N N . GLN A 1 129 ? -2.751 13.058 1.743 1.00 96.50 129 GLN A N 1
ATOM 973 C CA . GLN A 1 129 ? -4.116 13.588 1.591 1.00 96.50 129 GLN A CA 1
ATOM 974 C C . GLN A 1 129 ? -5.141 12.480 1.333 1.00 96.50 129 GLN A C 1
ATOM 976 O O . GLN A 1 129 ? -6.244 12.516 1.893 1.00 96.50 129 GLN A O 1
ATOM 981 N N . HIS A 1 130 ? -4.784 11.469 0.538 1.00 96.38 130 HIS A N 1
ATOM 982 C CA . HIS A 1 130 ? -5.634 10.296 0.347 1.00 96.38 130 HIS A CA 1
ATOM 983 C C . HIS A 1 130 ? -5.869 9.561 1.675 1.00 96.38 130 HIS A C 1
ATOM 985 O O . HIS A 1 130 ? -6.997 9.159 1.958 1.00 96.38 130 HIS A O 1
ATOM 991 N N . VAL A 1 131 ? -4.851 9.437 2.539 1.00 97.44 131 VAL A N 1
ATOM 992 C CA . VAL A 1 131 ? -4.989 8.777 3.851 1.00 97.44 131 VAL A CA 1
ATOM 993 C C . VAL A 1 131 ? -5.953 9.538 4.751 1.00 97.44 131 VAL A C 1
ATOM 995 O O . VAL A 1 131 ? -6.765 8.918 5.437 1.00 97.44 131 VAL A O 1
ATOM 998 N N . LYS A 1 132 ? -5.926 10.875 4.729 1.00 97.62 132 LYS A N 1
ATOM 999 C CA . LYS A 1 132 ? -6.915 11.687 5.454 1.00 97.62 132 LYS A CA 1
ATOM 1000 C C . LYS A 1 132 ? -8.333 11.424 4.952 1.00 97.62 132 LYS A C 1
ATOM 1002 O O . LYS A 1 132 ? -9.228 11.210 5.762 1.00 97.62 132 LYS A O 1
ATOM 1007 N N . THR A 1 133 ? -8.512 11.351 3.633 1.00 97.44 133 THR A N 1
ATOM 1008 C CA . THR A 1 133 ? -9.808 11.033 3.012 1.00 97.44 133 THR A CA 1
ATOM 1009 C C . THR A 1 133 ? -10.297 9.638 3.413 1.00 97.44 133 THR A C 1
ATOM 1011 O O . THR A 1 133 ? -11.453 9.475 3.800 1.00 97.44 133 THR A O 1
ATOM 1014 N N . ALA A 1 134 ? -9.417 8.632 3.393 1.00 97.81 134 ALA A N 1
ATOM 1015 C CA . ALA A 1 134 ? -9.729 7.285 3.871 1.00 97.81 134 ALA A CA 1
ATOM 1016 C C . ALA A 1 134 ? -10.067 7.274 5.374 1.00 97.81 134 ALA A C 1
ATOM 1018 O O . ALA A 1 134 ? -10.991 6.584 5.803 1.00 97.81 134 ALA A O 1
ATOM 1019 N N . GLY A 1 135 ? -9.360 8.079 6.173 1.00 97.94 135 GLY A N 1
ATOM 1020 C CA . GLY A 1 135 ? -9.637 8.281 7.592 1.00 97.94 135 GLY A CA 1
ATOM 1021 C C . GLY A 1 135 ? -11.022 8.878 7.849 1.00 97.94 135 GLY A C 1
ATOM 1022 O O . GLY A 1 135 ? -11.738 8.382 8.717 1.00 97.94 135 GLY A O 1
ATOM 1023 N N . ASP A 1 136 ? -11.430 9.881 7.072 1.00 98.06 136 ASP A N 1
ATOM 1024 C CA . ASP A 1 136 ? -12.759 10.496 7.165 1.00 98.06 136 ASP A CA 1
ATOM 1025 C C . ASP A 1 136 ? -13.870 9.510 6.769 1.00 98.06 136 ASP A C 1
ATOM 1027 O O . ASP A 1 136 ? -14.881 9.399 7.468 1.00 98.06 136 ASP A O 1
ATOM 1031 N N . GLN A 1 137 ? -13.666 8.737 5.695 1.00 98.19 137 GLN A N 1
ATOM 1032 C CA . GLN A 1 137 ? -14.587 7.673 5.275 1.00 98.19 137 GLN A CA 1
ATOM 1033 C C . GLN A 1 137 ? -14.736 6.598 6.361 1.00 98.19 137 GLN A C 1
ATOM 1035 O O . GLN A 1 137 ? -15.855 6.217 6.713 1.00 98.19 137 GLN A O 1
ATOM 1040 N N . LEU A 1 138 ? -13.620 6.151 6.946 1.00 98.25 138 LEU A N 1
ATOM 1041 C CA . LEU A 1 138 ? -13.632 5.149 8.008 1.00 98.25 138 LEU A CA 1
ATOM 1042 C C . LEU A 1 138 ? -14.285 5.705 9.279 1.00 98.25 138 LEU A C 1
ATOM 1044 O O . LEU A 1 138 ? -15.102 5.029 9.897 1.00 98.25 138 LEU A O 1
ATOM 1048 N N . GLN A 1 139 ? -13.993 6.953 9.656 1.00 97.81 139 GLN A N 1
ATOM 1049 C CA . GLN A 1 139 ? -14.643 7.621 10.784 1.00 97.81 139 GLN A CA 1
ATOM 1050 C C . GLN A 1 139 ? -16.160 7.700 10.597 1.00 97.81 139 GLN A C 1
ATOM 1052 O O . GLN A 1 139 ? -16.901 7.467 11.558 1.00 97.81 139 GLN A O 1
ATOM 1057 N N . ALA A 1 140 ? -16.629 8.049 9.397 1.00 98.19 140 ALA A N 1
ATOM 1058 C CA . ALA A 1 140 ? -18.052 8.124 9.094 1.00 98.19 140 ALA A CA 1
ATOM 1059 C C . ALA A 1 140 ? -18.723 6.758 9.287 1.00 98.19 140 ALA A C 1
ATOM 1061 O O . ALA A 1 140 ? -19.743 6.672 9.975 1.00 98.19 140 ALA A O 1
ATOM 1062 N N . GLU A 1 141 ? -18.104 5.690 8.782 1.00 98.25 141 GLU A N 1
ATOM 1063 C CA . GLU A 1 141 ? -18.629 4.330 8.906 1.00 98.25 141 GLU A CA 1
ATOM 1064 C C . GLU A 1 141 ? -18.628 3.824 10.357 1.00 98.25 141 GLU A C 1
ATOM 1066 O O . GLU A 1 141 ? -19.638 3.307 10.845 1.00 98.25 141 GLU A O 1
ATOM 1071 N N . LEU A 1 142 ? -17.537 4.053 11.096 1.00 98.19 142 LEU A N 1
ATOM 1072 C CA . LEU A 1 142 ? -17.443 3.715 12.519 1.00 98.19 142 LEU A CA 1
ATOM 1073 C C . LEU A 1 142 ? -18.506 4.456 13.342 1.00 98.19 142 LEU A C 1
ATOM 1075 O O . LEU A 1 142 ? -19.149 3.859 14.204 1.00 98.19 142 LEU A O 1
ATOM 1079 N N . THR A 1 143 ? -18.716 5.746 13.064 1.00 97.81 143 THR A N 1
ATOM 1080 C CA . THR A 1 143 ? -19.726 6.569 13.752 1.00 97.81 143 THR A CA 1
ATOM 1081 C C . THR A 1 143 ? -21.135 6.111 13.411 1.00 97.81 143 THR A C 1
ATOM 1083 O O . THR A 1 143 ? -21.988 6.049 14.288 1.00 97.81 143 THR A O 1
ATOM 1086 N N . ARG A 1 144 ? -21.399 5.752 12.152 1.00 97.88 144 ARG A N 1
ATOM 1087 C CA . ARG A 1 144 ? -22.697 5.209 11.745 1.00 97.88 144 ARG A CA 1
ATOM 1088 C C . ARG A 1 144 ? -23.011 3.926 12.516 1.00 97.88 144 ARG A C 1
ATOM 1090 O O . ARG A 1 144 ? -24.114 3.779 13.035 1.00 97.88 144 ARG A O 1
ATOM 1097 N N . CYS A 1 145 ? -22.029 3.041 12.667 1.00 97.25 145 CYS A N 1
ATOM 1098 C CA . CYS A 1 145 ? -22.189 1.751 13.341 1.00 97.25 145 CYS A CA 1
ATOM 1099 C C . CYS A 1 145 ? -22.305 1.825 14.873 1.00 97.25 145 CYS A C 1
ATOM 1101 O O . CYS A 1 145 ? -22.529 0.795 15.513 1.00 97.25 145 CYS A O 1
ATOM 1103 N N . THR A 1 146 ? -22.185 3.009 15.489 1.00 97.06 146 THR A N 1
ATOM 1104 C CA . THR A 1 146 ? -22.487 3.176 16.921 1.00 97.06 146 THR A CA 1
ATOM 1105 C C . THR A 1 146 ? -23.988 3.273 17.195 1.00 97.06 146 THR A C 1
ATOM 1107 O O . THR A 1 146 ? -24.403 3.104 18.343 1.00 97.06 146 THR A O 1
ATOM 1110 N N . ALA A 1 147 ? -24.808 3.546 16.175 1.00 96.62 147 ALA A N 1
ATOM 1111 C CA . ALA A 1 147 ? -26.254 3.655 16.309 1.00 96.62 147 ALA A CA 1
ATOM 1112 C C . ALA A 1 147 ? -26.949 2.284 16.249 1.00 96.62 147 ALA A C 1
ATOM 1114 O O . ALA A 1 147 ? -26.514 1.359 15.561 1.00 96.62 147 ALA A O 1
ATOM 1115 N N . ALA A 1 148 ? -28.079 2.163 16.950 1.00 95.56 148 ALA A N 1
ATOM 1116 C CA . ALA A 1 148 ? -28.867 0.936 16.977 1.00 95.56 148 ALA A CA 1
ATOM 1117 C C . ALA A 1 148 ? -29.361 0.544 15.572 1.00 95.56 148 ALA A C 1
ATOM 1119 O O . ALA A 1 148 ? -29.859 1.378 14.816 1.00 95.56 148 ALA A O 1
ATOM 1120 N N . GLY A 1 149 ? -29.238 -0.742 15.236 1.00 94.25 149 GLY A N 1
ATOM 1121 C CA . GLY A 1 149 ? -29.693 -1.303 13.959 1.00 94.25 149 GLY A CA 1
ATOM 1122 C C . GLY A 1 149 ? -28.771 -1.045 12.763 1.00 94.25 149 GLY A C 1
ATOM 1123 O O . GLY A 1 149 ? -29.012 -1.612 11.703 1.00 94.25 149 GLY A O 1
ATOM 1124 N N . GLN A 1 150 ? -27.712 -0.246 12.916 1.00 97.81 150 GLN A N 1
ATOM 1125 C CA . GLN A 1 150 ? -26.723 -0.041 11.859 1.00 97.81 150 GLN A CA 1
ATOM 1126 C C . GLN A 1 150 ? -25.747 -1.221 11.794 1.00 97.81 150 GLN A C 1
ATOM 1128 O O . GLN A 1 150 ? -25.381 -1.804 12.815 1.00 97.81 150 GLN A O 1
ATOM 1133 N N . THR A 1 151 ? -25.337 -1.574 10.579 1.00 97.62 151 THR A N 1
ATOM 1134 C CA . THR A 1 151 ? -24.433 -2.698 10.306 1.00 97.62 151 THR A CA 1
ATOM 1135 C C . THR A 1 151 ? -23.329 -2.302 9.341 1.00 97.62 151 THR A C 1
ATOM 1137 O O . THR A 1 151 ? -23.567 -1.449 8.490 1.00 97.62 151 THR A O 1
ATOM 1140 N N . ALA A 1 152 ? -22.181 -2.967 9.417 1.00 97.50 152 ALA A N 1
ATOM 1141 C CA . ALA A 1 152 ? -21.065 -2.863 8.471 1.00 97.50 152 ALA A CA 1
ATOM 1142 C C . ALA A 1 152 ? -20.625 -4.259 8.013 1.00 97.50 152 ALA A C 1
ATOM 1144 O O . ALA A 1 152 ? -21.183 -5.258 8.468 1.00 97.50 152 ALA A O 1
ATOM 1145 N N . PHE A 1 153 ? -19.628 -4.327 7.134 1.00 96.88 153 PHE A N 1
ATOM 1146 C CA . PHE A 1 153 ? -19.025 -5.582 6.695 1.00 96.88 153 PHE A CA 1
ATOM 1147 C C . PHE A 1 153 ? -17.607 -5.732 7.240 1.00 96.88 153 PHE A C 1
ATOM 1149 O O . PHE A 1 153 ? -16.883 -4.745 7.410 1.00 96.88 153 PHE A O 1
ATOM 1156 N N . ASP A 1 154 ? -17.224 -6.974 7.523 1.00 95.44 154 ASP A N 1
ATOM 1157 C CA . ASP A 1 154 ? -15.833 -7.332 7.770 1.00 95.44 154 ASP A CA 1
ATOM 1158 C C . ASP A 1 154 ? -15.111 -7.773 6.489 1.00 95.44 154 ASP A C 1
ATOM 1160 O O . ASP A 1 154 ? -15.684 -7.845 5.401 1.00 95.44 154 ASP A O 1
ATOM 1164 N N . LYS A 1 155 ? -13.825 -8.103 6.632 1.00 92.94 155 LYS A N 1
ATOM 1165 C CA . LYS A 1 155 ? -12.979 -8.638 5.555 1.00 92.94 155 LYS A CA 1
ATOM 1166 C C . LYS A 1 155 ? -13.507 -9.937 4.923 1.00 92.94 155 LYS A C 1
ATOM 1168 O O . LYS A 1 155 ? -13.146 -10.265 3.799 1.00 92.94 155 LYS A O 1
ATOM 1173 N N . ASP A 1 156 ? -14.311 -10.711 5.649 1.00 94.06 156 ASP A N 1
ATOM 1174 C CA . ASP A 1 156 ? -14.876 -11.980 5.189 1.00 94.06 156 ASP A CA 1
ATOM 1175 C C . ASP A 1 156 ? -16.247 -11.765 4.516 1.00 94.06 156 ASP A C 1
ATOM 1177 O O . ASP A 1 156 ? -16.833 -12.716 4.001 1.00 94.06 156 ASP A O 1
ATOM 1181 N N . GLY A 1 157 ? -16.742 -10.520 4.477 1.00 94.00 157 GLY A N 1
ATOM 1182 C CA . GLY A 1 157 ? -18.061 -10.159 3.962 1.00 94.00 157 GLY A CA 1
ATOM 1183 C C . GLY A 1 157 ? -19.192 -10.430 4.959 1.00 94.00 157 GLY A C 1
ATOM 1184 O O . GLY A 1 157 ? -20.366 -10.386 4.589 1.00 94.00 157 GLY A O 1
ATOM 1185 N N . LEU A 1 158 ? -18.867 -10.723 6.222 1.00 96.12 158 LEU A N 1
ATOM 1186 C CA . LEU A 1 158 ? -19.851 -10.965 7.269 1.00 96.12 158 LEU A CA 1
ATOM 1187 C C . LEU A 1 158 ? -20.399 -9.644 7.803 1.00 96.12 158 LEU A C 1
ATOM 1189 O O . LEU A 1 158 ? -19.690 -8.646 7.938 1.00 96.12 158 LEU A O 1
ATOM 1193 N N . VAL A 1 159 ? -21.688 -9.656 8.138 1.00 97.12 159 VAL A N 1
ATOM 1194 C CA . VAL A 1 159 ? -22.375 -8.497 8.706 1.00 97.12 159 VAL A CA 1
ATOM 1195 C C . VAL A 1 159 ? -21.963 -8.321 10.167 1.00 97.12 159 VAL A C 1
ATOM 1197 O O . VAL A 1 159 ? -22.238 -9.173 11.011 1.00 97.12 159 VAL A O 1
ATOM 1200 N N . LEU A 1 160 ? -21.361 -7.178 10.471 1.00 97.44 160 LEU A N 1
ATOM 1201 C CA . LEU A 1 160 ? -21.028 -6.729 11.816 1.00 97.44 160 LEU A CA 1
ATOM 1202 C C . LEU A 1 160 ? -22.090 -5.764 12.340 1.00 97.44 160 LEU A C 1
ATOM 1204 O O . LEU A 1 160 ? -22.596 -4.914 11.606 1.00 97.44 160 LEU A O 1
ATOM 1208 N N . ASN A 1 161 ? -22.389 -5.846 13.636 1.00 97.81 161 ASN A N 1
ATOM 1209 C CA . ASN A 1 161 ? -23.267 -4.897 14.317 1.00 97.81 161 ASN A CA 1
ATOM 1210 C C . ASN A 1 161 ? -22.703 -4.578 15.711 1.00 97.81 161 ASN A C 1
ATOM 1212 O O . ASN A 1 161 ? -23.099 -5.219 16.690 1.00 97.81 161 ASN A O 1
ATOM 1216 N N . PRO A 1 162 ? -21.797 -3.585 15.821 1.00 97.75 162 PRO A N 1
ATOM 1217 C CA . PRO A 1 162 ? -21.138 -3.258 17.084 1.00 97.75 162 PRO A CA 1
ATOM 1218 C C . PRO A 1 162 ? -22.111 -2.908 18.216 1.00 97.75 162 PRO A C 1
ATOM 1220 O O . PRO A 1 162 ? -21.882 -3.293 19.363 1.00 97.75 162 PRO A O 1
ATOM 1223 N N . TYR A 1 163 ? -23.216 -2.214 17.910 1.00 97.94 163 TYR A N 1
ATOM 1224 C CA . TYR A 1 163 ? -24.249 -1.890 18.899 1.00 97.94 163 TYR A CA 1
ATOM 1225 C C . TYR A 1 163 ? -24.899 -3.151 19.469 1.00 97.94 163 TYR A C 1
ATOM 1227 O O . TYR A 1 163 ? -24.977 -3.322 20.687 1.00 97.94 163 TYR A O 1
ATOM 1235 N N . LYS A 1 164 ? -25.339 -4.056 18.589 1.00 97.19 164 LYS A N 1
ATOM 1236 C CA . LYS A 1 164 ? -25.964 -5.318 18.987 1.00 97.19 164 LYS A CA 1
ATOM 1237 C C . LYS A 1 164 ? -24.981 -6.215 19.733 1.00 97.19 164 LYS A C 1
ATOM 1239 O O . LYS A 1 164 ? -25.353 -6.776 20.756 1.00 97.19 164 LYS A O 1
ATOM 1244 N N . ALA A 1 165 ? -23.733 -6.310 19.278 1.00 97.38 165 ALA A N 1
ATOM 1245 C CA . ALA A 1 165 ? -22.699 -7.079 19.963 1.00 97.38 165 ALA A CA 1
ATOM 1246 C C . ALA A 1 165 ? -22.441 -6.558 21.386 1.00 97.38 165 ALA A C 1
ATOM 1248 O O . ALA A 1 165 ? -22.329 -7.352 22.320 1.00 97.38 165 ALA A O 1
ATOM 1249 N N . ALA A 1 166 ? -22.417 -5.234 21.579 1.00 97.50 166 ALA A N 1
ATOM 1250 C CA . ALA A 1 166 ? -22.332 -4.632 22.908 1.00 97.50 166 ALA A CA 1
ATOM 1251 C C . ALA A 1 166 ? -23.554 -4.953 23.778 1.00 97.50 166 ALA A C 1
ATOM 1253 O O . ALA A 1 166 ? -23.399 -5.303 24.949 1.00 97.50 166 ALA A O 1
ATOM 1254 N N . GLU A 1 167 ? -24.765 -4.844 23.227 1.00 96.25 167 GLU A N 1
ATOM 1255 C CA . GLU A 1 167 ? -25.999 -5.155 23.953 1.00 96.25 167 GLU A CA 1
ATOM 1256 C C . GLU A 1 167 ? -26.067 -6.637 24.360 1.00 96.25 167 GLU A C 1
ATOM 1258 O O . GLU A 1 167 ? -26.355 -6.950 25.518 1.00 96.25 167 GLU A O 1
ATOM 1263 N N . ASP A 1 168 ? -25.749 -7.546 23.439 1.00 95.94 168 ASP A N 1
ATOM 1264 C CA . ASP A 1 168 ? -25.749 -8.988 23.676 1.00 95.94 168 ASP A CA 1
ATOM 1265 C C . ASP A 1 168 ? -24.675 -9.369 24.714 1.00 95.94 168 ASP A C 1
ATOM 1267 O O . ASP A 1 168 ? -24.962 -10.116 25.652 1.00 95.94 168 ASP A O 1
ATOM 1271 N N . ALA A 1 169 ? -23.468 -8.790 24.633 1.00 95.81 169 ALA A N 1
ATOM 1272 C CA . ALA A 1 169 ? -22.403 -9.002 25.618 1.00 95.81 169 ALA A CA 1
ATOM 1273 C C . ALA A 1 169 ? -22.763 -8.462 27.012 1.00 95.81 169 ALA A C 1
ATOM 1275 O O . ALA A 1 169 ? -22.458 -9.107 28.021 1.00 95.81 169 ALA A O 1
ATOM 1276 N N . TYR A 1 170 ? -23.445 -7.314 27.084 1.00 95.06 170 TYR A N 1
ATOM 1277 C CA . TYR A 1 170 ? -23.957 -6.773 28.343 1.00 95.06 170 TYR A CA 1
ATOM 1278 C C . TYR A 1 170 ? -24.957 -7.740 28.989 1.00 95.06 170 TYR A C 1
ATOM 1280 O O . TYR A 1 170 ? -24.841 -8.076 30.168 1.00 95.06 170 TYR A O 1
ATOM 1288 N N . ARG A 1 171 ? -25.931 -8.222 28.205 1.00 92.25 171 ARG A N 1
ATOM 1289 C CA . ARG A 1 171 ? -26.985 -9.140 28.668 1.00 92.25 171 ARG A CA 1
ATOM 1290 C C . ARG A 1 171 ? -26.430 -10.508 29.067 1.00 92.25 171 ARG A C 1
ATOM 1292 O O . ARG A 1 171 ? -26.899 -11.082 30.046 1.00 92.25 171 ARG A O 1
ATOM 1299 N N . ALA A 1 172 ? -25.421 -11.010 28.356 1.00 90.62 172 ALA A N 1
ATOM 1300 C CA . ALA A 1 172 ? -24.774 -12.287 28.660 1.00 90.62 172 ALA A CA 1
ATOM 1301 C C . ALA A 1 172 ? -24.029 -12.282 30.008 1.00 90.62 172 ALA A C 1
ATOM 1303 O O . ALA A 1 172 ? -23.941 -13.317 30.662 1.00 90.62 172 ALA A O 1
ATOM 1304 N N . ASN A 1 173 ? -23.536 -11.120 30.449 1.00 84.81 173 ASN A N 1
ATOM 1305 C CA . ASN A 1 173 ? -22.818 -10.960 31.719 1.00 84.81 173 ASN A CA 1
ATOM 1306 C C . ASN A 1 173 ? -23.722 -10.518 32.881 1.00 84.81 173 ASN A C 1
ATOM 1308 O O . ASN A 1 173 ? -23.235 -10.109 33.935 1.00 84.81 173 ASN A O 1
ATOM 1312 N N . GLN A 1 174 ? -25.042 -10.614 32.718 1.00 71.19 174 GLN A N 1
ATOM 1313 C CA . GLN A 1 174 ? -26.001 -10.297 33.768 1.00 71.19 174 GLN A CA 1
ATOM 1314 C C . GLN A 1 174 ? -26.091 -11.454 34.783 1.00 71.19 174 GLN A C 1
ATOM 1316 O O . GLN A 1 174 ? -27.061 -12.214 34.811 1.00 71.19 174 GLN A O 1
ATOM 1321 N N . VAL A 1 175 ? -25.068 -11.604 35.627 1.00 64.31 175 VAL A N 1
ATOM 1322 C CA . VAL A 1 175 ? -25.141 -12.474 36.810 1.00 64.31 175 VAL A CA 1
ATOM 1323 C C . VAL A 1 175 ? -26.126 -11.843 37.796 1.00 64.31 175 VAL A C 1
ATOM 1325 O O . VAL A 1 175 ? -26.138 -10.631 37.966 1.00 64.31 175 VAL A O 1
ATOM 1328 N N . ARG A 1 176 ? -27.027 -12.643 38.377 1.00 63.19 176 ARG A N 1
ATOM 1329 C CA . ARG A 1 176 ? -28.119 -12.160 39.237 1.00 63.19 176 ARG A CA 1
ATOM 1330 C C . ARG A 1 176 ? -27.881 -12.559 40.691 1.00 63.19 176 ARG A C 1
ATOM 1332 O O . ARG A 1 176 ? -28.631 -13.381 41.214 1.00 63.19 176 ARG A O 1
ATOM 1339 N N . MET A 1 177 ? -26.892 -11.981 41.376 1.00 59.88 177 MET A N 1
ATOM 1340 C CA . MET A 1 177 ? -26.739 -12.237 42.819 1.00 59.88 177 MET A CA 1
ATOM 1341 C C . MET A 1 177 ? -27.911 -11.672 43.637 1.00 59.88 177 MET A C 1
ATOM 1343 O O . MET A 1 177 ? -28.177 -12.137 44.741 1.00 59.88 177 MET A O 1
ATOM 1347 N N . THR A 1 178 ? -28.640 -10.687 43.100 1.00 59.44 178 THR A N 1
ATOM 1348 C CA . THR A 1 178 ? -29.677 -9.940 43.835 1.00 59.44 178 THR A CA 1
ATOM 1349 C C . THR A 1 178 ? -31.113 -10.212 43.374 1.00 59.44 178 THR A C 1
ATOM 1351 O O . THR A 1 178 ? -32.046 -9.595 43.888 1.00 59.44 178 THR A O 1
ATOM 1354 N N . GLY A 1 179 ? -31.315 -11.126 42.413 1.00 60.72 179 GLY A N 1
ATOM 1355 C CA . GLY A 1 179 ? -32.627 -11.629 41.968 1.00 60.72 179 GLY A CA 1
ATOM 1356 C C . GLY A 1 179 ? -33.578 -10.627 41.287 1.00 60.72 179 GLY A C 1
ATOM 1357 O O . GLY A 1 179 ? -34.546 -11.062 40.667 1.00 60.72 179 GLY A O 1
ATOM 1358 N N . LYS A 1 180 ? -33.322 -9.310 41.358 1.00 74.94 180 LYS A N 1
ATOM 1359 C CA . LYS A 1 180 ? -34.246 -8.253 40.893 1.00 74.94 180 LYS A CA 1
ATOM 1360 C C . LYS A 1 180 ? -33.584 -7.102 40.107 1.00 74.94 180 LYS A C 1
ATOM 1362 O O . LYS A 1 180 ? -34.129 -5.999 40.052 1.00 74.94 180 LYS A O 1
ATOM 1367 N N . SER A 1 181 ? -32.417 -7.325 39.502 1.00 77.50 181 SER A N 1
ATOM 1368 C CA . SER A 1 181 ? -31.752 -6.338 38.638 1.00 77.50 181 SER A CA 1
ATOM 1369 C C . SER A 1 181 ? -31.918 -6.702 37.158 1.00 77.50 181 SER A C 1
ATOM 1371 O O . SER A 1 181 ? -31.751 -7.864 36.791 1.00 77.50 181 SER A O 1
ATOM 1373 N N . ASN A 1 182 ? -32.261 -5.730 36.304 1.00 85.38 182 ASN A N 1
ATOM 1374 C CA . ASN A 1 182 ? -32.457 -5.917 34.864 1.00 85.38 182 ASN A CA 1
ATOM 1375 C C . ASN A 1 182 ? -31.825 -4.796 34.036 1.00 85.38 182 ASN A C 1
ATOM 1377 O O . ASN A 1 182 ? -31.837 -3.632 34.428 1.00 85.38 182 ASN A O 1
ATOM 1381 N N . TYR A 1 183 ? -31.298 -5.139 32.860 1.00 88.25 183 TYR A N 1
ATOM 1382 C CA . TYR A 1 183 ? -30.929 -4.146 31.853 1.00 88.25 183 TYR A CA 1
ATOM 1383 C C . TYR A 1 183 ? -32.159 -3.331 31.428 1.00 88.25 183 TYR A C 1
ATOM 1385 O O . TYR A 1 183 ? -33.197 -3.905 31.084 1.00 88.25 183 TYR A O 1
ATOM 1393 N N . LYS A 1 184 ? -32.042 -1.997 31.406 1.00 90.75 184 LYS A N 1
ATOM 1394 C CA . LYS A 1 184 ? -33.080 -1.128 30.846 1.00 90.75 184 LYS A CA 1
ATOM 1395 C C . LYS A 1 184 ? -32.983 -1.157 29.321 1.00 90.75 184 LYS A C 1
ATOM 1397 O O . LYS A 1 184 ? -32.035 -0.607 28.759 1.00 90.75 184 LYS A O 1
ATOM 1402 N N . ALA A 1 185 ? -33.963 -1.771 28.660 1.00 88.88 185 ALA A N 1
ATOM 1403 C CA . ALA A 1 185 ? -34.023 -1.841 27.200 1.00 88.88 185 ALA A CA 1
ATOM 1404 C C . ALA A 1 185 ? -33.872 -0.450 26.554 1.00 88.88 185 ALA A C 1
ATOM 1406 O O . ALA A 1 185 ? -34.459 0.524 27.030 1.00 88.88 185 ALA A O 1
ATOM 1407 N N . GLY A 1 186 ? -33.056 -0.361 25.498 1.00 90.31 186 GLY A N 1
ATOM 1408 C CA . GLY A 1 186 ? -32.779 0.891 24.785 1.00 90.31 186 GLY A CA 1
ATOM 1409 C C . GLY A 1 186 ? -31.875 1.878 25.533 1.00 90.31 186 GLY A C 1
ATOM 1410 O O . GLY A 1 186 ? -31.736 3.016 25.100 1.00 90.31 186 GLY A O 1
ATOM 1411 N N . SER A 1 187 ? -31.264 1.482 26.657 1.00 94.81 187 SER A N 1
ATOM 1412 C CA . SER A 1 187 ? -30.347 2.355 27.410 1.00 94.81 187 SER A CA 1
ATOM 1413 C C . SER A 1 187 ? -28.885 2.275 26.970 1.00 94.81 187 SER A C 1
ATOM 1415 O O . SER A 1 187 ? -28.075 3.039 27.489 1.00 94.81 187 SER A O 1
ATOM 1417 N N . MET A 1 188 ? -28.542 1.355 26.058 1.00 96.94 188 MET A N 1
ATOM 1418 C CA . MET A 1 188 ? -27.177 1.219 25.548 1.00 96.94 188 MET A CA 1
ATOM 1419 C C . MET A 1 188 ? -26.858 2.400 24.633 1.00 96.94 188 MET A C 1
ATOM 1421 O O . MET A 1 188 ? -27.615 2.689 23.704 1.00 96.94 188 MET A O 1
ATOM 1425 N N . VAL A 1 189 ? -25.731 3.056 24.886 1.00 97.56 189 VAL A N 1
ATOM 1426 C CA . VAL A 1 189 ? -25.208 4.150 24.067 1.00 97.56 189 VAL A CA 1
ATOM 1427 C C . VAL A 1 189 ? -23.734 3.888 23.798 1.00 97.56 189 VAL A C 1
ATOM 1429 O O . VAL A 1 189 ? -22.949 3.739 24.735 1.00 97.56 189 VAL A O 1
ATOM 1432 N N . LEU A 1 190 ? -23.358 3.869 22.521 1.00 98.00 190 LEU A N 1
ATOM 1433 C CA . LEU A 1 190 ? -21.968 3.807 22.087 1.00 98.00 190 LEU A CA 1
ATOM 1434 C C . LEU A 1 190 ? -21.539 5.171 21.549 1.00 98.00 190 LEU A C 1
ATOM 1436 O O . LEU A 1 190 ? -22.235 5.777 20.739 1.00 98.00 190 LEU A O 1
ATOM 1440 N N . ASN A 1 191 ? -20.378 5.644 21.987 1.00 97.62 191 ASN A N 1
ATOM 1441 C CA . ASN A 1 191 ? -19.740 6.849 21.467 1.00 97.62 191 ASN A CA 1
ATOM 1442 C C . ASN A 1 191 ? -18.286 6.561 21.102 1.00 97.62 191 ASN A C 1
ATOM 1444 O O . ASN A 1 191 ? -17.652 5.700 21.711 1.00 97.62 191 ASN A O 1
ATOM 1448 N N . LEU A 1 192 ? -17.752 7.325 20.153 1.00 98.19 192 LEU A N 1
ATOM 1449 C CA . LEU A 1 192 ? -16.345 7.275 19.766 1.00 98.19 192 LEU A CA 1
ATOM 1450 C C . LEU A 1 192 ? -15.610 8.516 20.251 1.00 98.19 192 LEU A C 1
ATOM 1452 O O . LEU A 1 192 ? -16.132 9.631 20.189 1.00 98.19 192 LEU A O 1
ATOM 1456 N N . GLY A 1 193 ? -14.380 8.326 20.709 1.00 97.88 193 GLY A N 1
ATOM 1457 C CA . GLY A 1 193 ? -13.534 9.416 21.167 1.00 97.88 193 GLY A CA 1
ATOM 1458 C C . GLY A 1 193 ? -12.057 9.061 21.182 1.00 97.88 193 GLY A C 1
ATOM 1459 O O . GLY A 1 193 ? -11.591 8.180 20.457 1.00 97.88 193 GLY A O 1
ATOM 1460 N N . THR A 1 194 ? -11.320 9.785 22.014 1.00 97.50 194 THR A N 1
ATOM 1461 C CA . THR A 1 194 ? -9.864 9.747 22.102 1.00 97.50 194 THR A CA 1
ATOM 1462 C C . THR A 1 194 ? -9.403 9.648 23.550 1.00 97.50 194 THR A C 1
ATOM 1464 O O . THR A 1 194 ? -10.133 9.985 24.486 1.00 97.50 194 THR A O 1
ATOM 1467 N N . ILE A 1 195 ? -8.172 9.173 23.735 1.00 95.19 195 ILE A N 1
ATOM 1468 C CA . ILE A 1 195 ? -7.460 9.181 25.014 1.00 95.19 195 ILE A CA 1
ATOM 1469 C C . ILE A 1 195 ? -6.005 9.549 24.728 1.00 95.19 195 ILE A C 1
ATOM 1471 O O . ILE A 1 195 ? -5.329 8.882 23.945 1.00 95.19 195 ILE A O 1
ATOM 1475 N N . ASP A 1 196 ? -5.520 10.600 25.384 1.00 87.62 196 ASP A N 1
ATOM 1476 C CA . ASP A 1 196 ? -4.156 11.095 25.196 1.00 87.62 196 ASP A CA 1
ATOM 1477 C C . ASP A 1 196 ? -3.104 10.144 25.792 1.00 87.62 196 ASP A C 1
ATOM 1479 O O . ASP A 1 196 ? -3.292 9.545 26.855 1.00 87.62 196 ASP A O 1
ATOM 1483 N N . GLY A 1 197 ? -1.933 10.086 25.151 1.00 84.50 197 GLY A N 1
ATOM 1484 C CA . GLY A 1 197 ? -0.735 9.452 25.717 1.00 84.50 197 GLY A CA 1
ATOM 1485 C C . GLY A 1 197 ? -0.674 7.930 25.567 1.00 84.50 197 GLY A C 1
ATOM 1486 O O . GLY A 1 197 ? 0.211 7.291 26.145 1.00 84.50 197 GLY A O 1
ATOM 1487 N N . MET A 1 198 ? -1.594 7.346 24.799 1.00 91.94 198 MET A N 1
ATOM 1488 C CA . MET A 1 198 ? -1.562 5.933 24.437 1.00 91.94 198 MET A CA 1
ATOM 1489 C C . MET A 1 198 ? -0.544 5.684 23.327 1.00 91.94 198 MET A C 1
ATOM 1491 O O . MET A 1 198 ? -0.457 6.460 22.385 1.00 91.94 198 MET A O 1
ATOM 1495 N N . VAL A 1 199 ? 0.215 4.595 23.426 1.00 93.94 199 VAL A N 1
ATOM 1496 C CA . VAL A 1 199 ? 1.060 4.134 22.315 1.00 93.94 199 VAL A CA 1
ATOM 1497 C C . VAL A 1 199 ? 0.210 3.413 21.274 1.00 93.94 199 VAL A C 1
ATOM 1499 O O . VAL A 1 199 ? -0.765 2.738 21.624 1.00 93.94 199 VAL A O 1
ATOM 1502 N N . THR A 1 200 ? 0.578 3.594 20.013 1.00 94.38 200 THR A N 1
ATOM 1503 C CA . THR A 1 200 ? -0.011 2.913 18.855 1.00 94.38 200 THR A CA 1
ATOM 1504 C C . THR A 1 200 ? 0.705 1.588 18.593 1.00 94.38 200 THR A C 1
ATOM 1506 O O . THR A 1 200 ? 1.716 1.288 19.227 1.00 94.38 200 THR A O 1
ATOM 1509 N N . ASN A 1 201 ? 0.205 0.815 17.633 1.00 90.06 201 ASN A N 1
ATOM 1510 C CA . ASN A 1 201 ? 0.861 -0.379 17.097 1.00 90.06 201 ASN A CA 1
ATOM 1511 C C . ASN A 1 201 ? 1.994 -0.079 16.088 1.00 90.06 201 ASN A C 1
ATOM 1513 O O . ASN A 1 201 ? 2.625 -1.004 15.580 1.00 90.06 201 ASN A O 1
ATOM 1517 N N . ILE A 1 202 ? 2.263 1.195 15.770 1.00 93.94 202 ILE A N 1
ATOM 1518 C CA . ILE A 1 202 ? 3.222 1.579 14.725 1.00 93.94 202 ILE A CA 1
ATOM 1519 C C . ILE A 1 202 ? 4.546 2.011 15.341 1.00 93.94 202 ILE A C 1
ATOM 1521 O O . ILE A 1 202 ? 4.607 2.941 16.154 1.00 93.94 202 ILE A O 1
ATOM 1525 N N . LYS A 1 203 ? 5.612 1.321 14.933 1.00 93.38 203 LYS A N 1
ATOM 1526 C CA . LYS A 1 203 ? 6.987 1.630 15.324 1.00 93.38 203 LYS A CA 1
ATOM 1527 C C . LYS A 1 203 ? 7.494 2.867 14.596 1.00 93.38 203 LYS A C 1
ATOM 1529 O O . LYS A 1 203 ? 7.102 3.133 13.464 1.00 93.38 203 LYS A O 1
ATOM 1534 N N . THR A 1 204 ? 8.402 3.589 15.238 1.00 94.75 204 THR A N 1
ATOM 1535 C CA . THR A 1 204 ? 9.180 4.633 14.569 1.00 94.75 204 THR A CA 1
ATOM 1536 C C . THR A 1 204 ? 10.094 4.022 13.495 1.00 94.75 204 THR A C 1
ATOM 1538 O O . THR A 1 204 ? 10.489 2.861 13.651 1.00 94.75 204 THR A O 1
ATOM 1541 N N . PRO A 1 205 ? 10.464 4.779 12.446 1.00 94.81 205 PRO A N 1
ATOM 1542 C CA . PRO A 1 205 ? 11.284 4.296 11.341 1.00 94.81 205 PRO A CA 1
ATOM 1543 C C . PRO A 1 205 ? 12.591 3.655 11.810 1.00 94.81 205 PRO A C 1
ATOM 1545 O O . PRO A 1 205 ? 13.287 4.203 12.667 1.00 94.81 205 PRO A O 1
ATOM 1548 N N . ALA A 1 206 ? 12.926 2.497 11.243 1.00 93.88 206 ALA A N 1
ATOM 1549 C CA . ALA A 1 206 ? 14.239 1.886 11.420 1.00 93.88 206 ALA A CA 1
ATOM 1550 C C . ALA A 1 206 ? 15.271 2.583 10.520 1.00 93.88 206 ALA A C 1
ATOM 1552 O O . ALA A 1 206 ? 14.917 3.147 9.486 1.00 93.88 206 ALA A O 1
ATOM 1553 N N . GLY A 1 207 ? 16.541 2.581 10.928 1.00 93.38 207 GLY A N 1
ATOM 1554 C CA . GLY A 1 207 ? 17.623 3.181 10.142 1.00 93.38 207 GLY A CA 1
ATOM 1555 C C . GLY A 1 207 ? 17.584 4.712 10.043 1.00 93.38 207 GLY A C 1
ATOM 1556 O O . GLY A 1 207 ? 18.408 5.280 9.339 1.00 93.38 207 GLY A O 1
ATOM 1557 N N . TRP A 1 208 ? 16.670 5.390 10.747 1.00 96.06 208 TRP A N 1
ATOM 1558 C CA . TRP A 1 208 ? 16.579 6.850 10.777 1.00 96.06 208 TRP A CA 1
ATOM 1559 C C . TRP A 1 208 ? 17.077 7.401 12.113 1.00 96.06 208 TRP A C 1
ATOM 1561 O O . TRP A 1 208 ? 16.638 6.964 13.177 1.00 96.06 208 TRP A O 1
ATOM 1571 N N . THR A 1 209 ? 18.019 8.343 12.069 1.00 91.44 209 THR A N 1
ATOM 1572 C CA . THR A 1 209 ? 18.706 8.854 13.270 1.00 91.44 209 THR A CA 1
ATOM 1573 C C . THR A 1 209 ? 18.110 10.141 13.825 1.00 91.44 209 THR A C 1
ATOM 1575 O O . THR A 1 209 ? 18.445 10.533 14.944 1.00 91.44 209 THR A O 1
ATOM 1578 N N . ASN A 1 210 ? 17.247 10.811 13.062 1.00 93.12 210 ASN A N 1
ATOM 1579 C CA . ASN A 1 210 ? 16.607 12.042 13.505 1.00 93.12 210 ASN A CA 1
ATOM 1580 C C . ASN A 1 210 ? 15.469 11.744 14.493 1.00 93.12 210 ASN A C 1
ATOM 1582 O O . ASN A 1 210 ? 15.077 10.601 14.731 1.00 93.12 210 ASN A O 1
ATOM 1586 N N . SER A 1 211 ? 14.958 12.800 15.121 1.00 90.50 211 SER A N 1
ATOM 1587 C CA . SER A 1 211 ? 13.912 12.695 16.137 1.00 90.50 211 SER A CA 1
ATOM 1588 C C . SER A 1 211 ? 12.698 13.525 15.755 1.00 90.50 211 SER A C 1
ATOM 1590 O O . SER A 1 211 ? 12.816 14.587 15.148 1.00 90.50 211 SER A O 1
ATOM 1592 N N . PHE A 1 212 ? 11.522 13.034 16.136 1.00 94.69 212 PHE A N 1
ATOM 1593 C CA . PHE A 1 212 ? 10.278 13.783 16.016 1.00 94.69 212 PHE A CA 1
ATOM 1594 C C . PHE A 1 212 ? 10.129 14.807 17.147 1.00 94.69 212 PHE A C 1
ATOM 1596 O O . PHE A 1 212 ? 10.854 14.792 18.145 1.00 94.69 212 PHE A O 1
ATOM 1603 N N . ASN A 1 213 ? 9.127 15.677 17.019 1.00 94.69 213 ASN A N 1
ATOM 1604 C CA . ASN A 1 213 ? 8.763 16.625 18.064 1.00 94.69 213 ASN A CA 1
ATOM 1605 C C . ASN A 1 213 ? 8.483 15.935 19.417 1.00 94.69 213 ASN A C 1
ATOM 1607 O O . ASN A 1 213 ? 7.994 14.806 19.490 1.00 94.69 213 ASN A O 1
ATOM 1611 N N . SER A 1 214 ? 8.774 16.641 20.516 1.00 93.75 214 SER A N 1
ATOM 1612 C CA . SER A 1 214 ? 8.666 16.090 21.873 1.00 93.75 214 SER A CA 1
ATOM 1613 C C . SER A 1 214 ? 7.275 15.511 22.163 1.00 93.75 214 SER A C 1
ATOM 1615 O O . SER A 1 214 ? 6.249 16.142 21.902 1.00 93.75 214 SER A O 1
ATOM 1617 N N . GLY A 1 215 ? 7.243 14.292 22.709 1.00 92.56 215 GLY A N 1
ATOM 1618 C CA . GLY A 1 215 ? 6.012 13.578 23.056 1.00 92.56 215 GLY A CA 1
ATOM 1619 C C . GLY A 1 215 ? 5.272 12.921 21.883 1.00 92.56 215 GLY A C 1
ATOM 1620 O O . GLY A 1 215 ? 4.272 12.249 22.135 1.00 92.56 215 GLY A O 1
ATOM 1621 N N . ALA A 1 216 ? 5.750 13.064 20.639 1.00 95.12 216 ALA A N 1
ATOM 1622 C CA . ALA A 1 216 ? 5.203 12.368 19.468 1.00 95.12 216 ALA A CA 1
ATOM 1623 C C . ALA A 1 216 ? 5.417 10.846 19.526 1.00 95.12 216 ALA A C 1
ATOM 1625 O O . ALA A 1 216 ? 4.634 10.075 18.972 1.00 95.12 216 ALA A O 1
ATOM 1626 N N . THR A 1 217 ? 6.467 10.408 20.223 1.00 96.06 217 THR A N 1
ATOM 1627 C CA . THR A 1 217 ? 6.866 9.002 20.324 1.00 96.06 217 THR A CA 1
ATOM 1628 C C . THR A 1 217 ? 7.102 8.586 21.770 1.00 96.06 217 THR A C 1
ATOM 1630 O O . THR A 1 217 ? 7.566 9.383 22.588 1.00 96.06 217 THR A O 1
ATOM 1633 N N . LYS A 1 218 ? 6.845 7.316 22.090 1.00 95.44 218 LYS A N 1
ATOM 1634 C CA . LYS A 1 218 ? 7.127 6.720 23.399 1.00 95.44 218 LYS A CA 1
ATOM 1635 C C . LYS A 1 218 ? 7.512 5.253 23.235 1.00 95.44 218 LYS A C 1
ATOM 1637 O O . LYS A 1 218 ? 6.754 4.473 22.671 1.00 95.44 218 LYS A O 1
ATOM 1642 N N . GLY A 1 219 ? 8.684 4.876 23.749 1.00 93.25 219 GLY A N 1
ATOM 1643 C CA . GLY A 1 219 ? 9.163 3.488 23.710 1.00 93.25 219 GLY A CA 1
ATOM 1644 C C . GLY A 1 219 ? 9.376 2.930 22.297 1.00 93.25 219 GLY A C 1
ATOM 1645 O O . GLY A 1 219 ? 9.183 1.737 22.102 1.00 93.25 219 GLY A O 1
ATOM 1646 N N . GLY A 1 220 ? 9.721 3.780 21.321 1.00 94.00 220 GLY A N 1
ATOM 1647 C CA . GLY A 1 220 ? 9.911 3.379 19.918 1.00 94.00 220 GLY A CA 1
ATOM 1648 C C . GLY A 1 220 ? 8.622 3.253 19.097 1.00 94.00 220 GLY A C 1
ATOM 1649 O O . GLY A 1 220 ? 8.664 2.731 17.989 1.00 94.00 220 GLY A O 1
ATOM 1650 N N . TYR A 1 221 ? 7.485 3.722 19.621 1.00 95.88 221 TYR A N 1
ATOM 1651 C CA . TYR A 1 221 ? 6.197 3.758 18.923 1.00 95.88 221 TYR A CA 1
ATOM 1652 C C . TYR A 1 221 ? 5.645 5.178 18.873 1.00 95.88 221 TYR A C 1
ATOM 1654 O O . TYR A 1 221 ? 5.942 5.997 19.751 1.00 95.88 221 TYR A O 1
ATOM 1662 N N . TYR A 1 222 ? 4.792 5.456 17.891 1.00 96.69 222 TYR A N 1
ATOM 1663 C CA . TYR A 1 222 ? 4.039 6.706 17.849 1.00 96.69 222 TYR A CA 1
ATOM 1664 C C . TYR A 1 222 ? 2.980 6.758 18.951 1.00 96.69 222 TYR A C 1
ATOM 1666 O O . TYR A 1 222 ? 2.393 5.738 19.328 1.00 96.69 222 TYR A O 1
ATOM 1674 N N . VAL A 1 223 ? 2.728 7.960 19.465 1.00 96.94 223 VAL A N 1
ATOM 1675 C CA . VAL A 1 223 ? 1.683 8.228 20.456 1.00 96.94 223 VAL A CA 1
ATOM 1676 C C . VAL A 1 223 ? 0.395 8.625 19.736 1.00 96.94 223 VAL A C 1
ATOM 1678 O O . VAL A 1 223 ? 0.380 9.537 18.913 1.00 96.94 223 VAL A O 1
ATOM 1681 N N . ALA A 1 224 ? -0.702 7.949 20.065 1.00 96.75 224 ALA A N 1
ATOM 1682 C CA . ALA A 1 224 ? -2.016 8.214 19.504 1.00 96.75 224 ALA A CA 1
ATOM 1683 C C . ALA A 1 224 ? -2.486 9.632 19.843 1.00 96.75 224 ALA A C 1
ATOM 1685 O O . ALA A 1 224 ? -2.277 10.125 20.958 1.00 96.75 224 ALA A O 1
ATOM 1686 N N . TYR A 1 225 ? -3.163 10.260 18.881 1.00 96.94 225 TYR A N 1
ATOM 1687 C CA . TYR A 1 225 ? -3.752 11.593 19.006 1.00 96.94 225 TYR A CA 1
ATOM 1688 C C . TYR A 1 225 ? -2.757 12.704 19.374 1.00 96.94 225 TYR A C 1
ATOM 1690 O O . TYR A 1 225 ? -3.137 13.736 19.932 1.00 96.94 225 TYR A O 1
ATOM 1698 N N . LYS A 1 226 ? -1.472 12.505 19.064 1.00 96.44 226 LYS A N 1
ATOM 1699 C CA . LYS A 1 226 ? -0.438 13.536 19.146 1.00 96.44 226 LYS A CA 1
ATOM 1700 C C . LYS A 1 226 ? 0.022 13.922 17.743 1.00 96.44 226 LYS A C 1
ATOM 1702 O O . LYS A 1 226 ? 0.139 13.039 16.896 1.00 96.44 226 LYS A O 1
ATOM 1707 N N . PRO A 1 227 ? 0.270 15.219 17.490 1.00 96.50 227 PRO A N 1
ATOM 1708 C CA . PRO A 1 227 ? 0.815 15.647 16.215 1.00 96.50 227 PRO A CA 1
ATOM 1709 C C . PRO A 1 227 ? 2.249 15.133 16.081 1.00 96.50 227 PRO A C 1
ATOM 1711 O O . PRO A 1 227 ? 3.075 15.347 16.973 1.00 96.50 227 PRO A O 1
ATOM 1714 N N . VAL A 1 228 ? 2.529 14.466 14.969 1.00 97.19 228 VAL A N 1
ATOM 1715 C CA . VAL A 1 228 ? 3.877 14.146 14.503 1.00 97.19 228 VAL A CA 1
ATOM 1716 C C . VAL A 1 228 ? 4.182 15.132 13.388 1.00 97.19 228 VAL A C 1
ATOM 1718 O O . VAL A 1 228 ? 3.584 15.049 12.318 1.00 97.19 228 VAL A O 1
ATOM 1721 N N . ASN A 1 229 ? 5.040 16.108 13.668 1.00 96.12 229 ASN A N 1
ATOM 1722 C CA . ASN A 1 229 ? 5.359 17.176 12.729 1.00 96.12 229 ASN A CA 1
ATOM 1723 C C . ASN A 1 229 ? 6.660 16.857 11.998 1.00 96.12 229 ASN A C 1
ATOM 1725 O O . ASN A 1 229 ? 7.676 16.588 12.642 1.00 96.12 229 ASN A O 1
ATOM 1729 N N . PHE A 1 230 ? 6.623 16.935 10.672 1.00 96.00 230 PHE A N 1
ATOM 1730 C CA . PHE A 1 230 ? 7.791 16.784 9.814 1.00 96.00 230 PHE A CA 1
ATOM 1731 C C . PHE A 1 230 ? 7.629 17.685 8.587 1.00 96.00 230 PHE A C 1
ATOM 1733 O O . PHE A 1 230 ? 6.567 17.684 7.973 1.00 96.00 230 PHE A O 1
ATOM 1740 N N . ASP A 1 231 ? 8.642 18.499 8.288 1.00 94.06 231 ASP A N 1
ATOM 1741 C CA . ASP A 1 231 ? 8.682 19.390 7.116 1.00 94.06 231 ASP A CA 1
ATOM 1742 C C . ASP A 1 231 ? 7.388 20.207 6.870 1.00 94.06 231 ASP A C 1
ATOM 1744 O O . ASP A 1 231 ? 6.830 20.243 5.779 1.00 94.06 231 ASP A O 1
ATOM 1748 N N . GLY A 1 232 ? 6.832 20.814 7.927 1.00 93.06 232 GLY A N 1
ATOM 1749 C CA . GLY A 1 232 ? 5.606 21.626 7.836 1.00 93.06 232 GLY A CA 1
ATOM 1750 C C . GLY A 1 232 ? 4.290 20.841 7.716 1.00 93.06 232 GLY A C 1
ATOM 1751 O O . GLY A 1 232 ? 3.217 21.446 7.748 1.00 93.06 232 GLY A O 1
ATOM 1752 N N . HIS A 1 233 ? 4.345 19.511 7.657 1.00 95.44 233 HIS A N 1
ATOM 1753 C CA . HIS A 1 233 ? 3.186 18.621 7.627 1.00 95.44 233 HIS A CA 1
ATOM 1754 C C . HIS A 1 233 ? 2.963 17.928 8.980 1.00 95.44 233 HIS A C 1
ATOM 1756 O O . HIS A 1 233 ? 3.881 17.786 9.792 1.00 95.44 233 HIS A O 1
ATOM 1762 N N . THR A 1 234 ? 1.723 17.491 9.233 1.00 97.12 234 THR A N 1
ATOM 1763 C CA . THR A 1 234 ? 1.331 16.851 10.498 1.00 97.12 234 THR A CA 1
ATOM 1764 C C . THR A 1 234 ? 0.598 15.533 10.265 1.00 97.12 234 THR A C 1
ATOM 1766 O O . THR A 1 234 ? -0.503 15.490 9.702 1.00 97.12 234 THR A O 1
ATOM 1769 N N . TRP A 1 235 ? 1.168 14.463 10.810 1.00 98.00 235 TRP A N 1
ATOM 1770 C CA . TRP A 1 235 ? 0.563 13.139 10.887 1.00 98.00 235 TRP A CA 1
ATOM 1771 C C . TRP A 1 235 ? -0.045 12.928 12.270 1.00 98.00 235 TRP A C 1
ATOM 1773 O O . TRP A 1 235 ? 0.485 13.395 13.281 1.00 98.00 235 TRP A O 1
ATOM 1783 N N . VAL A 1 236 ? -1.183 12.239 12.318 1.00 97.31 236 VAL A N 1
ATOM 1784 C CA . VAL A 1 236 ? -1.900 11.949 13.562 1.00 97.31 236 VAL A CA 1
ATOM 1785 C C . VAL A 1 236 ? -2.330 10.493 13.530 1.00 97.31 236 VAL A C 1
ATOM 1787 O O . VAL A 1 236 ? -3.089 10.080 12.660 1.00 97.31 236 VAL A O 1
ATOM 1790 N N . PHE A 1 237 ? -1.847 9.715 14.493 1.00 97.50 237 PHE A N 1
ATOM 1791 C CA . PHE A 1 237 ? -2.187 8.302 14.601 1.00 97.50 237 PHE A CA 1
ATOM 1792 C C . PHE A 1 237 ? -3.431 8.100 15.467 1.00 97.50 237 PHE A C 1
ATOM 1794 O O . PHE A 1 237 ? -3.616 8.768 16.490 1.00 97.50 237 PHE A O 1
ATOM 1801 N N . ALA A 1 238 ? -4.268 7.146 15.077 1.00 97.06 238 ALA A N 1
ATOM 1802 C CA . ALA A 1 238 ? -5.458 6.753 15.811 1.00 97.06 238 ALA A CA 1
ATOM 1803 C C . ALA A 1 238 ? -5.111 5.867 17.017 1.00 97.06 238 ALA A C 1
ATOM 1805 O O . ALA A 1 238 ? -4.073 5.201 17.064 1.00 97.06 238 ALA A O 1
ATOM 1806 N N . GLY A 1 239 ? -6.010 5.824 18.001 1.00 96.06 239 GLY A N 1
ATOM 1807 C CA . GLY A 1 239 ? -5.855 5.040 19.228 1.00 96.06 239 GLY A CA 1
ATOM 1808 C C . GLY A 1 239 ? -6.081 3.545 19.023 1.00 96.06 239 GLY A C 1
ATOM 1809 O O . GLY A 1 239 ? -6.985 2.984 19.633 1.00 96.06 239 GLY A O 1
ATOM 1810 N N . VAL A 1 240 ? -5.280 2.896 18.183 1.00 95.38 240 VAL A N 1
ATOM 1811 C CA . VAL A 1 240 ? -5.318 1.450 17.916 1.00 95.38 240 VAL A CA 1
ATOM 1812 C C . VAL A 1 240 ? -4.038 0.816 18.455 1.00 95.38 240 VAL A C 1
ATOM 1814 O O . VAL A 1 240 ? -2.952 1.362 18.276 1.00 95.38 240 VAL A O 1
ATOM 1817 N N . GLY A 1 241 ? -4.176 -0.278 19.201 1.00 92.00 241 GLY A N 1
ATOM 1818 C CA . GLY A 1 241 ? -3.053 -0.966 19.8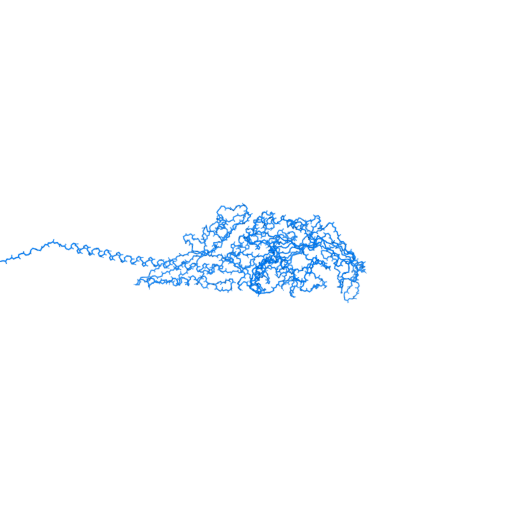47 1.00 92.00 241 GLY A CA 1
ATOM 1819 C C . GLY A 1 241 ? -2.927 -2.406 19.370 1.00 92.00 241 GLY A C 1
ATOM 1820 O O . GLY A 1 241 ? -3.780 -2.887 18.636 1.00 92.00 241 GLY A O 1
ATOM 1821 N N . ASP A 1 242 ? -1.902 -3.118 19.831 1.00 90.69 242 ASP A N 1
ATOM 1822 C CA . ASP A 1 242 ? -1.682 -4.524 19.442 1.00 90.69 242 ASP A CA 1
ATOM 1823 C C . ASP A 1 242 ? -2.733 -5.489 20.016 1.00 90.69 242 ASP A C 1
ATOM 1825 O O . ASP A 1 242 ? -2.905 -6.607 19.538 1.00 90.69 242 ASP A O 1
ATOM 1829 N N . ALA A 1 243 ? -3.432 -5.075 21.075 1.00 91.56 243 ALA A N 1
ATOM 1830 C CA . ALA A 1 243 ? -4.451 -5.871 21.739 1.00 91.56 243 ALA A CA 1
ATOM 1831 C C . ALA A 1 243 ? -5.609 -4.996 22.215 1.00 91.56 243 ALA A C 1
ATOM 1833 O O . ALA A 1 243 ? -5.431 -3.829 22.581 1.00 91.56 243 ALA A O 1
ATOM 1834 N N . MET A 1 244 ? -6.798 -5.598 22.257 1.00 93.69 244 MET A N 1
ATOM 1835 C CA . MET A 1 244 ? -7.983 -4.943 22.790 1.00 93.69 244 MET A CA 1
ATOM 1836 C C . MET A 1 244 ? -7.853 -4.869 24.301 1.00 93.69 244 MET A C 1
ATOM 1838 O O . MET A 1 244 ? -7.492 -5.852 24.951 1.00 93.69 244 MET A O 1
ATOM 1842 N N . ARG A 1 245 ? -8.174 -3.715 24.876 1.00 95.38 245 ARG A N 1
ATOM 1843 C CA . ARG A 1 245 ? -8.124 -3.534 26.327 1.00 95.38 245 ARG A CA 1
ATOM 1844 C C . ARG A 1 245 ? -9.100 -2.477 26.795 1.00 95.38 245 ARG A C 1
ATOM 1846 O O . ARG A 1 245 ? -9.418 -1.536 26.068 1.00 95.38 245 ARG A O 1
ATOM 1853 N N . LEU A 1 246 ? -9.509 -2.616 28.047 1.00 97.19 246 LEU A N 1
ATOM 1854 C CA . LEU A 1 246 ? -10.216 -1.568 28.759 1.00 97.19 246 LEU A CA 1
ATOM 1855 C C . LEU A 1 246 ? -9.271 -0.398 29.018 1.00 97.19 246 LEU A C 1
ATOM 1857 O O . LEU A 1 246 ? -8.090 -0.576 29.324 1.00 97.19 246 LEU A O 1
ATOM 1861 N N . VAL A 1 247 ? -9.812 0.803 28.894 1.00 96.88 247 VAL A N 1
ATOM 1862 C CA . VAL A 1 247 ? -9.103 2.056 29.129 1.00 96.88 247 VAL A CA 1
ATOM 1863 C C . VAL A 1 247 ? -9.911 2.922 30.082 1.00 96.88 247 VAL A C 1
ATOM 1865 O O . VAL A 1 247 ? -11.130 2.797 30.183 1.00 96.88 247 VAL A O 1
ATOM 1868 N N . ASP A 1 248 ? -9.209 3.781 30.813 1.00 96.19 248 ASP A N 1
ATOM 1869 C CA . ASP A 1 248 ? -9.788 4.602 31.872 1.00 96.19 248 ASP A CA 1
ATOM 1870 C C . ASP A 1 248 ? -10.842 5.584 31.317 1.00 96.19 248 ASP A C 1
ATOM 1872 O O . ASP A 1 248 ? -10.479 6.507 30.577 1.00 96.19 248 ASP A O 1
ATOM 1876 N N . PRO A 1 249 ? -12.131 5.443 31.690 1.00 96.06 249 PRO A N 1
ATOM 1877 C CA . PRO A 1 249 ? -13.190 6.325 31.210 1.00 96.06 249 PRO A CA 1
ATOM 1878 C C . PRO A 1 249 ? -13.014 7.787 31.629 1.00 96.06 249 PRO A C 1
ATOM 1880 O O . PRO A 1 249 ? -13.551 8.667 30.963 1.00 96.06 249 PRO A O 1
ATOM 1883 N N . SER A 1 250 ? -12.262 8.068 32.702 1.00 96.06 250 SER A N 1
ATOM 1884 C CA . SER A 1 250 ? -12.002 9.443 33.155 1.00 96.06 250 SER A CA 1
ATOM 1885 C C . SER A 1 250 ? -11.072 10.217 32.215 1.00 96.06 250 SER A C 1
ATOM 1887 O O . SER A 1 250 ? -11.071 11.447 32.211 1.00 96.06 250 SER A O 1
ATOM 1889 N N . LYS A 1 251 ? -10.300 9.500 31.389 1.00 96.25 251 LYS A N 1
ATOM 1890 C CA . LYS A 1 251 ? -9.383 10.080 30.399 1.00 96.25 251 LYS A CA 1
ATOM 1891 C C . LYS A 1 251 ? -10.008 10.212 29.014 1.00 96.25 251 LYS A C 1
ATOM 1893 O O . LYS A 1 251 ? -9.377 10.791 28.131 1.00 96.25 251 LYS A O 1
ATOM 1898 N N . PHE A 1 252 ? -11.212 9.675 28.823 1.00 97.50 252 PHE A N 1
ATOM 1899 C CA . PHE A 1 252 ? -11.931 9.749 27.561 1.00 97.50 252 PHE A CA 1
ATOM 1900 C C . PHE A 1 252 ? -12.277 11.195 27.207 1.00 97.50 252 PHE A C 1
ATOM 1902 O O . PHE A 1 252 ? -12.765 11.962 28.040 1.00 97.50 252 PHE A O 1
ATOM 1909 N N . ARG A 1 253 ? -12.076 11.550 25.940 1.00 97.06 253 ARG A N 1
ATOM 1910 C CA . ARG A 1 253 ? -12.465 12.838 25.368 1.00 97.06 253 ARG A CA 1
ATOM 1911 C C . ARG A 1 253 ? -13.218 12.619 24.064 1.00 97.06 253 ARG A C 1
ATOM 1913 O O . ARG A 1 253 ? -12.913 11.702 23.312 1.00 97.06 253 ARG A O 1
ATOM 1920 N N . ASN A 1 254 ? -14.165 13.501 23.752 1.00 95.44 254 ASN A N 1
ATOM 1921 C CA . ASN A 1 254 ? -14.915 13.436 22.487 1.00 95.44 254 ASN A CA 1
ATOM 1922 C C . ASN A 1 254 ? -14.043 13.747 21.255 1.00 95.44 254 ASN A C 1
ATOM 1924 O O . ASN A 1 254 ? -14.413 13.411 20.127 1.00 95.44 254 ASN A O 1
ATOM 1928 N N . ALA A 1 255 ? -12.927 14.445 21.465 1.00 95.75 255 ALA A N 1
ATOM 1929 C CA . ALA A 1 255 ? -11.935 14.793 20.461 1.00 95.75 255 ALA A CA 1
ATOM 1930 C C . ALA A 1 255 ? -10.611 15.141 21.157 1.00 95.75 255 ALA A C 1
ATOM 1932 O O . ALA A 1 255 ? -10.603 15.698 22.259 1.00 95.75 255 ALA A O 1
ATOM 1933 N N . ALA A 1 256 ? -9.495 14.841 20.503 1.00 94.69 256 ALA A N 1
ATOM 1934 C CA . ALA A 1 256 ? -8.186 15.349 20.876 1.00 94.69 256 ALA A CA 1
ATOM 1935 C C . ALA A 1 256 ? -8.040 16.825 20.481 1.00 94.69 256 ALA A C 1
ATOM 1937 O O . ALA A 1 256 ? -8.596 17.272 19.476 1.00 94.69 256 ALA A O 1
ATOM 1938 N N . THR A 1 257 ? -7.292 17.575 21.287 1.00 93.00 257 THR A N 1
ATOM 1939 C CA . THR A 1 257 ? -7.036 19.010 21.107 1.00 93.00 257 THR A CA 1
ATOM 1940 C C . THR A 1 257 ? -5.669 19.239 20.469 1.00 93.00 257 THR A C 1
ATOM 1942 O O . THR A 1 257 ? -4.710 18.565 20.842 1.00 93.00 257 THR A O 1
ATOM 1945 N N . GLY A 1 258 ? -5.549 20.231 19.581 1.00 90.56 258 GLY A N 1
ATOM 1946 C CA . GLY A 1 258 ? -4.262 20.607 18.977 1.00 90.56 258 GLY A CA 1
ATOM 1947 C C . GLY A 1 258 ? -3.780 19.668 17.867 1.00 90.56 258 GLY A C 1
ATOM 1948 O O . GLY A 1 258 ? -2.589 19.640 17.573 1.00 90.56 258 GLY A O 1
ATOM 1949 N N . VAL A 1 259 ? -4.691 18.897 17.266 1.00 94.12 259 VAL A N 1
ATOM 1950 C CA . VAL A 1 259 ? -4.426 18.069 16.083 1.00 94.12 259 VAL A CA 1
ATOM 1951 C C . VAL A 1 259 ? -5.265 18.566 14.899 1.00 94.12 259 VAL A C 1
ATOM 1953 O O . VAL A 1 259 ? -6.432 18.908 15.104 1.00 94.12 259 VAL A O 1
ATOM 1956 N N . PRO A 1 260 ? -4.709 18.624 13.675 1.00 94.44 260 PRO A N 1
ATOM 1957 C CA . PRO A 1 260 ? -5.420 19.155 12.507 1.00 94.44 260 PRO A CA 1
ATOM 1958 C C . PRO A 1 260 ? -6.502 18.213 11.963 1.00 94.44 260 PRO A C 1
ATOM 1960 O O . PRO A 1 260 ? -7.424 18.661 11.291 1.00 94.44 260 PRO A O 1
ATOM 1963 N N . TRP A 1 261 ? -6.397 16.917 12.250 1.00 96.06 261 TRP A N 1
ATOM 1964 C CA . TRP A 1 261 ? -7.364 15.883 11.884 1.00 96.06 261 TRP A CA 1
ATOM 1965 C C . TRP A 1 261 ? -7.221 14.692 12.846 1.00 96.06 261 TRP A C 1
ATOM 1967 O O . TRP A 1 261 ? -6.225 14.600 13.568 1.00 96.06 261 TRP A O 1
ATOM 1977 N N . GLN A 1 262 ? -8.227 13.816 12.924 1.00 95.62 262 GLN A N 1
ATOM 1978 C CA . GLN A 1 262 ? -8.196 12.633 13.794 1.00 95.62 262 GLN A CA 1
ATOM 1979 C C . GLN A 1 262 ? -9.273 11.614 13.415 1.00 95.62 262 GLN A C 1
ATOM 1981 O O . GLN A 1 262 ? -10.387 11.998 13.065 1.00 95.62 262 GLN A O 1
ATOM 1986 N N . VAL A 1 263 ? -8.977 10.330 13.623 1.00 97.31 263 VAL A N 1
ATOM 1987 C CA . VAL A 1 263 ? -9.974 9.251 13.609 1.00 97.31 263 VAL A CA 1
ATOM 1988 C C . VAL A 1 263 ? -10.152 8.734 15.032 1.00 97.31 263 VAL A C 1
ATOM 1990 O O . VAL A 1 263 ? -9.234 8.183 15.634 1.00 97.31 263 VAL A O 1
ATOM 1993 N N . LYS A 1 264 ? -11.333 8.971 15.593 1.00 97.50 264 LYS A N 1
ATOM 1994 C CA . LYS A 1 264 ? -11.777 8.602 16.936 1.00 97.50 264 LYS A CA 1
ATOM 1995 C C . LYS A 1 264 ? -12.096 7.113 16.981 1.00 97.50 264 LYS A C 1
ATOM 1997 O O . LYS A 1 264 ? -13.102 6.667 16.434 1.00 97.50 264 LYS A O 1
ATOM 2002 N N . THR A 1 265 ? -11.263 6.357 17.682 1.00 97.44 265 THR A N 1
ATOM 2003 C CA . THR A 1 265 ? -11.374 4.892 17.737 1.00 97.44 265 THR A CA 1
ATOM 2004 C C . THR A 1 265 ? -11.705 4.349 19.118 1.00 97.44 265 THR A C 1
ATOM 2006 O O . THR A 1 265 ? -12.057 3.179 19.234 1.00 97.44 265 THR A O 1
ATOM 2009 N N . ILE A 1 266 ? -11.593 5.155 20.181 1.00 98.19 266 ILE A N 1
ATOM 2010 C CA . ILE A 1 266 ? -11.879 4.675 21.537 1.00 98.19 266 ILE A CA 1
ATOM 2011 C C . ILE A 1 266 ? -13.387 4.556 21.701 1.00 98.19 266 ILE A C 1
ATOM 2013 O O . ILE A 1 266 ? -14.101 5.554 21.611 1.00 98.19 266 ILE A O 1
ATOM 2017 N N . VAL A 1 267 ? -13.857 3.343 21.973 1.00 98.25 267 VAL A N 1
ATOM 2018 C CA . VAL A 1 267 ? -15.277 3.051 22.157 1.00 98.25 267 VAL A CA 1
ATOM 2019 C C . VAL A 1 267 ? -15.653 3.321 23.598 1.00 98.25 267 VAL A C 1
ATOM 2021 O O . VAL A 1 267 ? -15.051 2.755 24.504 1.00 98.25 267 VAL A O 1
ATOM 2024 N N . ARG A 1 268 ? -16.669 4.148 23.821 1.00 98.38 268 ARG A N 1
ATOM 2025 C CA . ARG A 1 268 ? -17.274 4.403 25.128 1.00 98.38 268 ARG A CA 1
ATOM 2026 C C . ARG A 1 268 ? -18.680 3.830 25.147 1.00 98.38 268 ARG A C 1
ATOM 2028 O O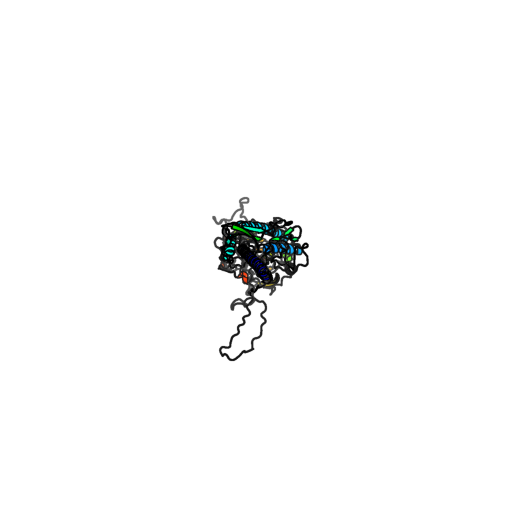 . ARG A 1 268 ? -19.555 4.351 24.459 1.00 98.38 268 ARG A O 1
ATOM 2035 N N . ALA A 1 269 ? -18.885 2.791 25.948 1.00 98.19 269 ALA A N 1
ATOM 2036 C CA . ALA A 1 269 ? -20.190 2.188 26.172 1.00 98.19 269 ALA A CA 1
ATOM 2037 C C . ALA A 1 269 ? -20.807 2.727 27.464 1.00 98.19 269 ALA A C 1
ATOM 2039 O O . ALA A 1 269 ? -20.148 2.780 28.506 1.00 98.19 269 ALA A O 1
ATOM 2040 N N . GLU A 1 270 ? -22.080 3.101 27.402 1.00 97.19 270 GLU A N 1
ATOM 2041 C CA . GLU A 1 270 ? -22.894 3.453 28.561 1.00 97.19 270 GLU A CA 1
ATOM 2042 C C . GLU A 1 270 ? -24.175 2.623 28.581 1.00 97.19 270 GLU A C 1
ATOM 2044 O O . GLU A 1 270 ? -24.806 2.444 27.543 1.00 97.19 270 GLU A O 1
ATOM 2049 N N . ALA A 1 271 ? -24.595 2.163 29.760 1.00 95.50 271 ALA A N 1
ATOM 2050 C CA . ALA A 1 271 ? -25.879 1.486 29.929 1.00 95.50 271 ALA A CA 1
ATOM 2051 C C . ALA A 1 271 ? -26.484 1.755 31.310 1.00 95.50 271 ALA A C 1
ATOM 2053 O O . ALA A 1 271 ? -25.771 2.052 32.278 1.00 95.50 271 ALA A O 1
ATOM 2054 N N . VAL A 1 272 ? -27.809 1.616 31.406 1.00 92.75 272 VAL A N 1
ATOM 2055 C CA . VAL A 1 272 ? -28.561 1.757 32.658 1.00 92.75 272 VAL A CA 1
ATOM 2056 C C . VAL A 1 272 ? -29.064 0.393 33.124 1.00 92.75 272 VAL A C 1
ATOM 2058 O O . VAL A 1 272 ? -29.747 -0.321 32.388 1.00 92.75 272 VAL A O 1
ATOM 2061 N N . GLN A 1 273 ? -28.769 0.062 34.378 1.00 88.69 273 GLN A N 1
ATOM 2062 C CA . GLN A 1 273 ? -29.344 -1.084 35.075 1.00 88.69 273 GLN A CA 1
ATOM 2063 C C . GLN A 1 273 ? -30.472 -0.605 35.989 1.00 88.69 273 GLN A C 1
ATOM 2065 O O . GLN A 1 273 ? -30.302 0.342 36.757 1.00 88.69 273 GLN A O 1
ATOM 2070 N N . GLN A 1 274 ? -31.619 -1.267 35.892 1.00 87.38 274 GLN A N 1
ATOM 2071 C CA . GLN A 1 274 ? -32.769 -1.083 36.765 1.00 87.38 274 GLN A CA 1
ATOM 2072 C C . GLN A 1 274 ? -32.711 -2.088 37.910 1.00 87.38 274 GLN A C 1
ATOM 2074 O O . GLN A 1 274 ? -32.683 -3.296 37.687 1.00 87.38 274 GLN A O 1
ATOM 2079 N N . LEU A 1 275 ? -32.719 -1.580 39.135 1.00 84.06 275 LEU A N 1
ATOM 2080 C CA . LEU A 1 275 ? -32.844 -2.344 40.367 1.00 84.06 275 LEU A CA 1
ATOM 2081 C C . LEU A 1 275 ? -34.272 -2.194 40.861 1.00 84.06 275 LEU A C 1
ATOM 2083 O O . LEU A 1 275 ? -34.697 -1.077 41.137 1.00 84.06 275 LEU A O 1
ATOM 2087 N N . ASN A 1 276 ? -35.010 -3.296 40.951 1.00 80.81 276 ASN A N 1
ATOM 2088 C CA . ASN A 1 276 ? -36.343 -3.291 41.537 1.00 80.81 276 ASN A CA 1
ATOM 2089 C C . ASN A 1 276 ? -36.267 -3.884 42.944 1.00 80.81 276 ASN A C 1
ATOM 2091 O O . ASN A 1 276 ? -36.094 -5.091 43.093 1.00 80.81 276 ASN A O 1
ATOM 2095 N N . ASP A 1 277 ? -36.374 -3.052 43.975 1.00 76.12 277 ASP A N 1
ATOM 2096 C CA . ASP A 1 277 ? -36.433 -3.512 45.361 1.00 76.12 277 ASP A CA 1
ATOM 2097 C C . ASP A 1 277 ? -37.832 -3.263 45.921 1.00 76.12 277 ASP A C 1
ATOM 2099 O O . ASP A 1 277 ? -38.145 -2.178 46.404 1.00 76.12 277 ASP A O 1
ATOM 2103 N N . ASP A 1 278 ? -38.702 -4.263 45.754 1.00 71.25 278 ASP A N 1
ATOM 2104 C CA . ASP A 1 278 ? -40.067 -4.287 46.298 1.00 71.25 278 ASP A CA 1
ATOM 2105 C C . ASP A 1 278 ? -40.890 -3.023 45.991 1.00 71.25 278 ASP A C 1
ATOM 2107 O O . ASP A 1 278 ? -41.586 -2.475 46.841 1.00 71.25 278 ASP A O 1
ATOM 2111 N N . GLY A 1 279 ? -40.821 -2.574 44.731 1.00 70.94 279 GLY A N 1
ATOM 2112 C CA . GLY A 1 279 ? -41.573 -1.424 44.221 1.00 70.94 279 GLY A CA 1
ATOM 2113 C C . GLY A 1 279 ? -40.753 -0.139 44.105 1.00 70.94 279 GLY A C 1
ATOM 2114 O O . GLY A 1 279 ? -41.186 0.786 43.418 1.00 70.94 279 GLY A O 1
ATOM 2115 N N . ILE A 1 280 ? -39.550 -0.085 44.688 1.00 74.56 280 ILE A N 1
ATOM 2116 C CA . ILE A 1 280 ? -38.607 1.018 44.473 1.00 74.56 280 ILE A CA 1
ATOM 2117 C C . ILE A 1 280 ? -37.712 0.674 43.281 1.00 74.56 280 ILE A C 1
ATOM 2119 O O . ILE A 1 280 ? -36.904 -0.253 43.337 1.00 74.56 280 ILE A O 1
ATOM 2123 N N . VAL A 1 281 ? -37.850 1.440 42.196 1.00 79.62 281 VAL A N 1
ATOM 2124 C CA . VAL A 1 281 ? -37.001 1.317 41.004 1.00 79.62 281 VAL A CA 1
ATOM 2125 C C . VAL A 1 281 ? -35.841 2.304 41.102 1.00 79.62 281 VAL A C 1
ATOM 2127 O O . VAL A 1 281 ? -36.032 3.509 40.949 1.00 79.62 281 VAL A O 1
ATOM 2130 N N . ALA A 1 282 ? -34.630 1.795 41.316 1.00 82.19 282 ALA A N 1
ATOM 2131 C CA . ALA A 1 282 ? -33.399 2.576 41.231 1.00 82.19 282 ALA A CA 1
ATOM 2132 C C . ALA A 1 282 ? -32.703 2.335 39.883 1.00 82.19 282 ALA A C 1
ATOM 2134 O O . ALA A 1 282 ? -32.668 1.214 39.380 1.00 82.19 282 ALA A O 1
ATOM 2135 N N . ASN A 1 283 ? -32.149 3.393 39.289 1.00 86.81 283 ASN A N 1
ATOM 2136 C CA . ASN A 1 283 ? -31.377 3.312 38.051 1.00 86.81 283 ASN A CA 1
ATOM 2137 C C . ASN A 1 283 ? -29.910 3.592 38.360 1.00 86.81 283 ASN A C 1
ATOM 2139 O O . ASN A 1 283 ? -29.584 4.680 38.833 1.00 86.81 283 ASN A O 1
ATOM 2143 N N . THR A 1 284 ? -29.030 2.660 38.015 1.00 86.31 284 THR A N 1
ATOM 2144 C CA . THR A 1 284 ? -27.584 2.876 38.094 1.00 86.31 284 THR A CA 1
ATOM 2145 C C . THR A 1 284 ? -27.036 2.977 36.679 1.00 86.31 284 THR A C 1
ATOM 2147 O O . THR A 1 284 ? -27.361 2.151 35.825 1.00 86.31 284 THR A O 1
ATOM 2150 N N . LYS A 1 285 ? -26.219 3.995 36.398 1.00 91.81 285 LYS A N 1
ATOM 2151 C CA . LYS A 1 285 ? -25.531 4.164 35.111 1.00 91.81 285 LYS A CA 1
ATOM 2152 C C . LYS A 1 285 ? -24.088 3.692 35.252 1.00 91.81 285 LYS A C 1
ATOM 2154 O O . LYS A 1 285 ? -23.404 4.113 36.179 1.00 91.81 285 LYS A O 1
ATOM 2159 N N . SER A 1 286 ? -23.629 2.874 34.313 1.00 93.62 286 SER A N 1
ATOM 2160 C CA . SER A 1 286 ? -22.234 2.440 34.240 1.00 93.62 286 SER A CA 1
ATOM 2161 C C . SER A 1 286 ? -21.642 2.791 32.886 1.00 93.62 286 SER A C 1
ATOM 2163 O O . SER A 1 286 ? -22.361 2.876 31.886 1.00 93.62 286 SER A O 1
ATOM 2165 N N . VAL A 1 287 ? -20.336 3.042 32.882 1.00 97.00 287 VAL A N 1
ATOM 2166 C CA . VAL A 1 287 ? -19.575 3.489 31.719 1.00 97.00 287 VAL A CA 1
ATOM 2167 C C . VAL A 1 287 ? -18.263 2.724 31.673 1.00 97.00 287 VAL A C 1
ATOM 2169 O O . VAL A 1 287 ? -17.543 2.676 32.669 1.00 97.00 287 VAL A O 1
ATOM 2172 N N . ALA A 1 288 ? -17.924 2.195 30.504 1.00 98.12 288 ALA A N 1
ATOM 2173 C CA . ALA A 1 288 ? -16.600 1.660 30.219 1.00 98.12 288 ALA A CA 1
ATOM 2174 C C . ALA A 1 288 ? -16.097 2.182 28.878 1.00 98.12 288 ALA A C 1
ATOM 2176 O O . ALA A 1 288 ? -16.880 2.537 27.996 1.00 98.12 288 ALA A O 1
ATOM 2177 N N . CYS A 1 289 ? -14.775 2.240 28.742 1.00 98.31 289 CYS A N 1
ATOM 2178 C CA . CYS A 1 289 ? -14.122 2.559 27.485 1.00 98.31 289 CYS A CA 1
ATOM 2179 C C . CYS A 1 289 ? -13.203 1.408 27.076 1.00 98.31 289 CYS A C 1
ATOM 2181 O O . CYS A 1 289 ? -12.557 0.795 27.928 1.00 98.31 289 CYS A O 1
ATOM 2183 N N . ALA A 1 290 ? -13.124 1.134 25.780 1.00 98.12 290 ALA A N 1
ATOM 2184 C CA . ALA A 1 290 ? -12.271 0.101 25.218 1.00 98.12 290 ALA A CA 1
ATOM 2185 C C . ALA A 1 290 ? -11.490 0.626 24.011 1.00 98.12 290 ALA A C 1
ATOM 2187 O O . ALA A 1 290 ? -11.993 1.404 23.198 1.00 98.12 290 ALA A O 1
ATOM 2188 N N . GLN A 1 291 ? -10.240 0.184 23.918 1.00 96.94 291 GLN A N 1
ATOM 2189 C CA . GLN A 1 291 ? -9.372 0.403 22.773 1.00 96.94 291 GLN A CA 1
ATOM 2190 C C . GLN A 1 291 ? -9.532 -0.764 21.781 1.00 96.94 291 GLN A C 1
ATOM 2192 O O . GLN A 1 291 ? -9.430 -1.916 22.219 1.00 96.94 291 GLN A O 1
ATOM 2197 N N . PRO A 1 292 ? -9.730 -0.502 20.475 1.00 96.19 292 PRO A N 1
ATOM 2198 C CA . PRO A 1 292 ? -9.686 -1.541 19.451 1.00 96.19 292 PRO A CA 1
ATOM 2199 C C . PRO A 1 292 ? -8.255 -2.041 19.221 1.00 96.19 292 PRO A C 1
ATOM 2201 O O . PRO A 1 292 ? -7.274 -1.339 19.496 1.00 96.19 292 PRO A O 1
ATOM 2204 N N . ALA A 1 293 ? -8.143 -3.258 18.697 1.00 92.00 293 ALA A N 1
ATOM 2205 C CA . ALA A 1 293 ? -6.864 -3.856 18.335 1.00 92.00 293 ALA A CA 1
ATOM 2206 C C . ALA A 1 293 ? -6.589 -3.753 16.838 1.00 92.00 293 ALA A C 1
ATOM 2208 O O . ALA A 1 293 ? -7.515 -3.695 16.036 1.00 92.00 293 ALA A O 1
ATOM 2209 N N . SER A 1 294 ? -5.311 -3.822 16.488 1.00 89.00 294 SER A N 1
ATOM 2210 C CA . SER A 1 294 ? -4.849 -4.174 15.156 1.00 89.00 294 SER A CA 1
ATOM 2211 C C . SER A 1 294 ? -4.034 -5.452 15.248 1.00 89.00 294 SER A C 1
ATOM 2213 O O . SER A 1 294 ? -3.059 -5.526 15.996 1.00 89.00 294 SER A O 1
ATOM 2215 N N . VAL A 1 295 ? -4.394 -6.446 14.446 1.00 79.75 295 VAL A N 1
ATOM 2216 C CA . VAL A 1 295 ? -3.492 -7.542 14.111 1.00 79.75 295 VAL A CA 1
ATOM 2217 C C . VAL A 1 295 ? -2.495 -6.966 13.121 1.00 79.75 295 VAL A C 1
ATOM 2219 O O . VAL A 1 295 ? -2.829 -6.737 11.968 1.00 79.75 295 VAL A O 1
ATOM 2222 N N . PHE A 1 296 ? -1.286 -6.658 13.580 1.00 71.12 296 PHE A N 1
ATOM 2223 C CA . PHE A 1 296 ? -0.231 -6.213 12.677 1.00 71.12 296 PHE A CA 1
ATOM 2224 C C . PHE A 1 296 ? 0.067 -7.321 11.671 1.00 71.12 296 PHE A C 1
ATOM 2226 O O . PHE A 1 296 ? 0.430 -8.428 12.079 1.00 71.12 296 PHE A O 1
ATOM 2233 N N . ASP A 1 297 ? -0.054 -7.038 10.374 1.00 69.44 297 ASP A N 1
ATOM 2234 C CA . ASP A 1 297 ? 0.403 -7.985 9.366 1.00 69.44 297 ASP A CA 1
ATOM 2235 C C . ASP A 1 297 ? 1.947 -7.982 9.360 1.00 69.44 297 ASP A C 1
ATOM 2237 O O . ASP A 1 297 ? 2.589 -6.982 9.011 1.00 69.44 297 ASP A O 1
ATOM 2241 N N . PRO A 1 298 ? 2.622 -9.084 9.745 1.00 57.44 298 PRO A N 1
ATOM 2242 C CA . PRO A 1 298 ? 4.070 -9.167 9.656 1.00 57.44 298 PRO A CA 1
ATOM 2243 C C . PRO A 1 298 ? 4.574 -9.207 8.200 1.00 57.44 298 PRO A C 1
ATOM 2245 O O . PRO A 1 298 ? 5.788 -9.129 8.009 1.00 57.44 298 PRO A O 1
ATOM 2248 N N . LYS A 1 299 ? 3.701 -9.228 7.187 1.00 62.47 299 LYS A N 1
ATOM 2249 C CA . LYS A 1 299 ? 4.044 -9.294 5.762 1.00 62.47 299 LYS A CA 1
ATOM 2250 C C . LYS A 1 299 ? 3.191 -8.357 4.881 1.00 62.47 299 LYS A C 1
ATOM 2252 O O . LYS A 1 299 ? 2.518 -8.854 3.981 1.00 62.47 299 LYS A O 1
ATOM 2257 N N . PRO A 1 300 ? 3.222 -7.024 5.051 1.00 52.88 300 PRO A N 1
ATOM 2258 C CA . PRO A 1 300 ? 2.605 -6.167 4.065 1.00 52.88 300 PRO A CA 1
ATOM 2259 C C . PRO A 1 300 ? 3.471 -6.270 2.804 1.00 52.88 300 PRO A C 1
ATOM 2261 O O . PRO A 1 300 ? 4.628 -5.862 2.784 1.00 52.88 300 PRO A O 1
ATOM 2264 N N . ALA A 1 301 ? 2.910 -6.969 1.822 1.00 60.03 301 ALA A N 1
ATOM 2265 C CA . ALA A 1 301 ? 3.261 -6.971 0.413 1.00 60.03 301 ALA A CA 1
ATOM 2266 C C . ALA A 1 301 ? 4.729 -7.235 0.000 1.00 60.03 301 ALA A C 1
ATOM 2268 O O . ALA A 1 301 ? 5.467 -6.317 -0.358 1.00 60.03 301 ALA A O 1
ATOM 2269 N N . PRO A 1 302 ? 5.131 -8.512 -0.108 1.00 68.44 302 PRO A N 1
ATOM 2270 C CA . PRO A 1 302 ? 6.349 -8.878 -0.812 1.00 68.44 302 PRO A CA 1
ATOM 2271 C C . PRO A 1 302 ? 6.243 -8.512 -2.302 1.00 68.44 302 PRO A C 1
ATOM 2273 O O . PRO A 1 302 ? 5.355 -8.966 -3.026 1.00 68.44 302 PRO A O 1
ATOM 2276 N N . GLY A 1 303 ? 7.167 -7.672 -2.750 1.00 86.31 303 GLY A N 1
ATOM 2277 C CA . GLY A 1 303 ? 7.195 -7.097 -4.079 1.00 86.31 303 GLY A CA 1
ATOM 2278 C C . GLY A 1 303 ? 8.613 -6.701 -4.476 1.00 86.31 303 GLY A C 1
ATOM 2279 O O . GLY A 1 303 ? 9.430 -6.337 -3.625 1.00 86.31 303 GLY A O 1
ATOM 2280 N N . ALA A 1 304 ? 8.921 -6.826 -5.761 1.00 93.44 304 ALA A N 1
ATOM 2281 C CA . ALA A 1 304 ? 10.220 -6.507 -6.316 1.00 93.44 304 ALA A CA 1
ATOM 2282 C C . ALA A 1 304 ? 10.142 -5.298 -7.247 1.00 93.44 304 ALA A C 1
ATOM 2284 O O . ALA A 1 304 ? 9.265 -5.245 -8.110 1.00 93.44 304 ALA A O 1
ATOM 2285 N N . LEU A 1 305 ? 11.095 -4.385 -7.089 1.00 96.44 305 LEU A N 1
ATOM 2286 C CA . LEU A 1 305 ? 11.480 -3.445 -8.132 1.00 96.44 305 LEU A CA 1
ATOM 2287 C C . LEU A 1 305 ? 12.483 -4.156 -9.035 1.00 96.44 305 LEU A C 1
ATOM 2289 O O . LEU A 1 305 ? 13.457 -4.743 -8.545 1.00 96.44 305 LEU A O 1
ATOM 2293 N N . VAL A 1 306 ? 12.240 -4.109 -10.337 1.00 95.75 306 VAL A N 1
ATOM 2294 C CA . VAL A 1 306 ? 13.140 -4.637 -11.355 1.00 95.75 306 VAL A CA 1
ATOM 2295 C C . VAL A 1 306 ? 13.624 -3.478 -12.206 1.00 95.75 306 VAL A C 1
ATOM 2297 O O . VAL A 1 306 ? 12.814 -2.739 -12.744 1.00 95.75 306 VAL A O 1
ATOM 2300 N N . VAL A 1 307 ? 14.940 -3.334 -12.325 1.00 96.88 307 VAL A N 1
ATOM 2301 C CA . VAL A 1 307 ? 15.577 -2.464 -13.318 1.00 96.88 307 VAL A CA 1
ATOM 2302 C C . VAL A 1 307 ? 16.292 -3.373 -14.303 1.00 96.88 307 VAL A C 1
ATOM 2304 O O . VAL A 1 307 ? 17.223 -4.087 -13.921 1.00 96.88 307 VAL A O 1
ATOM 2307 N N . SER A 1 308 ? 15.829 -3.425 -15.543 1.00 94.00 308 SER A N 1
ATOM 2308 C CA . SER A 1 308 ? 16.312 -4.359 -16.549 1.00 94.00 308 SER A CA 1
ATOM 2309 C C . SER A 1 308 ? 16.944 -3.654 -17.742 1.00 94.00 308 SER A C 1
ATOM 2311 O O . SER A 1 308 ? 16.437 -2.669 -18.270 1.00 94.00 308 SER A O 1
ATOM 2313 N N . PHE A 1 309 ? 18.060 -4.223 -18.190 1.00 93.75 309 PHE A N 1
ATOM 2314 C CA . PHE A 1 309 ? 18.818 -3.801 -19.358 1.00 93.75 309 PHE A CA 1
ATOM 2315 C C . PHE A 1 309 ? 19.003 -4.995 -20.298 1.00 93.75 309 PHE A C 1
ATOM 2317 O O . PHE A 1 309 ? 20.078 -5.601 -20.306 1.00 93.75 309 PHE A O 1
ATOM 2324 N N . PRO A 1 310 ? 17.969 -5.411 -21.050 1.00 87.69 310 PRO A N 1
ATOM 2325 C CA . PRO A 1 310 ? 18.054 -6.608 -21.883 1.00 87.69 310 PRO A CA 1
ATOM 2326 C C . PRO A 1 310 ? 19.112 -6.561 -22.989 1.00 87.69 310 PRO A C 1
ATOM 2328 O O . PRO A 1 310 ? 19.615 -7.615 -23.369 1.00 87.69 310 PRO A O 1
ATOM 2331 N N . ASP A 1 311 ? 19.502 -5.365 -23.435 1.00 86.38 311 ASP A N 1
ATOM 2332 C CA . ASP A 1 311 ? 20.561 -5.151 -24.436 1.00 86.38 311 ASP A CA 1
ATOM 2333 C C . ASP A 1 311 ? 21.875 -4.631 -23.812 1.00 86.38 311 ASP A C 1
ATOM 2335 O O . ASP A 1 311 ? 22.717 -4.045 -24.497 1.00 86.38 311 ASP A O 1
ATOM 2339 N N . GLY A 1 312 ? 22.041 -4.835 -22.499 1.00 90.31 312 GLY A N 1
ATOM 2340 C CA . GLY A 1 312 ? 23.135 -4.306 -21.685 1.00 90.31 312 GLY A CA 1
ATOM 2341 C C . GLY A 1 312 ? 22.884 -2.875 -21.185 1.00 90.31 312 GLY A C 1
ATOM 2342 O O . GLY A 1 312 ? 22.144 -2.119 -21.814 1.00 90.31 312 GLY A O 1
ATOM 2343 N N . PRO A 1 313 ? 23.461 -2.494 -20.030 1.00 93.31 313 PRO A N 1
ATOM 2344 C CA . PRO A 1 313 ? 23.223 -1.180 -19.440 1.00 93.31 313 PRO A CA 1
ATOM 2345 C C . PRO A 1 313 ? 23.838 -0.055 -20.287 1.00 93.31 313 PRO A C 1
ATOM 2347 O O . PRO A 1 313 ? 24.904 -0.266 -20.884 1.00 93.31 313 PRO A O 1
ATOM 2350 N N . PRO A 1 314 ? 23.227 1.147 -20.304 1.00 94.94 314 PRO A N 1
ATOM 2351 C CA . PRO A 1 314 ? 23.841 2.340 -20.870 1.00 94.94 314 PRO A CA 1
ATOM 2352 C C . PRO A 1 314 ? 25.257 2.557 -20.318 1.00 94.94 314 PRO A C 1
ATOM 2354 O O . PRO A 1 314 ? 25.465 2.640 -19.107 1.00 94.94 314 PRO A O 1
ATOM 2357 N N . ASN A 1 315 ? 26.236 2.624 -21.218 1.00 93.88 315 ASN A N 1
ATOM 2358 C CA . ASN A 1 315 ? 27.666 2.742 -20.922 1.00 93.88 315 ASN A CA 1
ATOM 2359 C C . ASN A 1 315 ? 28.359 3.895 -21.674 1.00 93.88 315 ASN A C 1
ATOM 2361 O O . ASN A 1 315 ? 29.591 3.949 -21.714 1.00 93.88 315 ASN A O 1
ATOM 2365 N N . GLY A 1 316 ? 27.573 4.757 -22.323 1.00 93.06 316 GLY A N 1
ATOM 2366 C CA . GLY A 1 316 ? 28.014 5.975 -23.000 1.00 93.06 316 GLY A CA 1
ATOM 2367 C C . GLY A 1 316 ? 28.119 7.182 -22.058 1.00 93.06 316 GLY A C 1
ATOM 2368 O O . GLY A 1 316 ? 28.183 7.014 -20.839 1.00 93.06 316 GLY A O 1
ATOM 2369 N N . PRO A 1 317 ? 28.101 8.415 -22.598 1.00 92.62 317 PRO A N 1
ATOM 2370 C CA . PRO A 1 317 ? 28.050 9.647 -21.804 1.00 92.62 317 PRO A CA 1
ATOM 2371 C C . PRO A 1 317 ? 26.944 9.655 -20.739 1.00 92.62 317 PRO A C 1
ATOM 2373 O O . PRO A 1 317 ? 27.170 10.113 -19.621 1.00 92.62 317 PRO A O 1
ATOM 2376 N N . CYS A 1 318 ? 25.789 9.072 -21.060 1.00 92.19 318 CYS A N 1
ATOM 2377 C CA . CYS A 1 318 ? 24.684 8.852 -20.132 1.00 92.19 318 CYS A CA 1
ATOM 2378 C C . CYS A 1 318 ? 24.740 7.439 -19.538 1.00 92.19 318 CYS A C 1
ATOM 2380 O O . CYS A 1 318 ? 23.909 6.582 -19.838 1.00 92.19 318 CYS A O 1
ATOM 2382 N N . THR A 1 319 ? 25.781 7.173 -18.746 1.00 93.62 319 THR A N 1
ATOM 2383 C CA . THR A 1 319 ? 25.972 5.873 -18.085 1.00 93.62 319 THR A CA 1
ATOM 2384 C C . THR A 1 319 ? 24.950 5.670 -16.967 1.00 93.62 319 THR A C 1
ATOM 2386 O O . THR A 1 319 ? 24.774 6.549 -16.128 1.00 93.62 319 THR A O 1
ATOM 2389 N N . MET A 1 320 ? 24.362 4.473 -16.909 1.00 95.06 320 MET A N 1
ATOM 2390 C CA . MET A 1 320 ? 23.486 4.040 -15.817 1.00 95.06 320 MET A CA 1
ATOM 2391 C C . MET A 1 320 ? 24.192 2.954 -15.006 1.00 95.06 320 MET A C 1
ATOM 2393 O O . MET A 1 320 ? 24.230 1.788 -15.399 1.00 95.06 320 MET A O 1
ATOM 2397 N N . ALA A 1 321 ? 24.792 3.338 -13.880 1.00 95.56 321 ALA A N 1
ATOM 2398 C CA . ALA A 1 321 ? 25.591 2.454 -13.035 1.00 95.56 321 ALA A CA 1
ATOM 2399 C C . ALA A 1 321 ? 24.921 2.115 -11.699 1.00 95.56 321 ALA A C 1
ATOM 2401 O O . ALA A 1 321 ? 25.375 1.196 -11.022 1.00 95.56 321 ALA A O 1
ATOM 2402 N N . LYS A 1 322 ? 23.881 2.840 -11.291 1.00 96.62 322 LYS A N 1
ATOM 2403 C CA . LYS A 1 322 ? 23.137 2.645 -10.035 1.00 96.62 322 LYS A CA 1
ATOM 2404 C C . LYS A 1 322 ? 21.720 3.201 -10.174 1.00 96.62 322 LYS A C 1
ATOM 2406 O O . LYS A 1 322 ? 21.443 3.972 -11.085 1.00 96.62 322 LYS A O 1
ATOM 2411 N N . VAL A 1 323 ? 20.835 2.866 -9.232 1.00 97.25 323 VAL A N 1
ATOM 2412 C CA . VAL A 1 323 ? 19.426 3.316 -9.259 1.00 97.25 323 VAL A CA 1
ATOM 2413 C C . VAL A 1 323 ? 19.314 4.841 -9.284 1.00 97.25 323 VAL A C 1
ATOM 2415 O O . VAL A 1 323 ? 18.476 5.367 -10.000 1.00 97.25 323 VAL A O 1
ATOM 2418 N N . PHE A 1 324 ? 20.172 5.568 -8.560 1.00 96.50 324 PHE A N 1
ATOM 2419 C CA . PHE A 1 324 ? 20.108 7.035 -8.552 1.00 96.50 324 PHE A CA 1
ATOM 2420 C C . PHE A 1 324 ? 20.425 7.677 -9.913 1.00 96.50 324 PHE A C 1
ATOM 2422 O O . PHE A 1 324 ? 20.025 8.813 -10.150 1.00 96.50 324 PHE A O 1
ATOM 2429 N N . ASP A 1 325 ? 21.113 6.971 -10.819 1.00 96.50 325 ASP A N 1
ATOM 2430 C CA . ASP A 1 325 ? 21.401 7.499 -12.159 1.00 96.50 325 ASP A CA 1
ATOM 2431 C C . ASP A 1 325 ? 20.128 7.573 -13.025 1.00 96.50 325 ASP A C 1
ATOM 2433 O O . ASP A 1 325 ? 20.057 8.402 -13.932 1.00 96.50 325 ASP A O 1
ATOM 2437 N N . LEU A 1 326 ? 19.084 6.803 -12.682 1.00 95.88 326 LEU A N 1
ATOM 2438 C CA . LEU A 1 326 ? 17.755 6.886 -13.306 1.00 95.88 326 LEU A CA 1
ATOM 2439 C C . LEU A 1 326 ? 17.077 8.248 -13.070 1.00 95.88 326 LEU A C 1
ATOM 2441 O O . LEU A 1 326 ? 16.148 8.622 -13.769 1.00 95.88 326 LEU A O 1
ATOM 2445 N N . TYR A 1 327 ? 17.548 9.026 -12.092 1.00 94.62 327 TYR A N 1
ATOM 2446 C CA . TYR A 1 327 ? 17.016 10.362 -11.798 1.00 94.62 327 TYR A CA 1
ATOM 2447 C C . TYR A 1 327 ? 17.835 11.478 -12.453 1.00 94.62 327 TYR A C 1
ATOM 2449 O O . TYR A 1 327 ? 17.630 12.656 -12.154 1.00 94.62 327 TYR A O 1
ATOM 2457 N N . SER A 1 328 ? 18.826 11.115 -13.269 1.00 89.75 328 SER A N 1
ATOM 2458 C CA . SER A 1 328 ? 19.773 12.060 -13.849 1.00 89.75 328 SER A CA 1
ATOM 2459 C C . SER A 1 328 ? 19.147 12.921 -14.945 1.00 89.75 328 SER A C 1
ATOM 2461 O O . SER A 1 328 ? 18.120 12.593 -15.533 1.00 89.75 328 SER A O 1
ATOM 2463 N N . SER A 1 329 ? 19.837 14.012 -15.284 1.00 87.75 329 SER A N 1
ATOM 2464 C CA . SER A 1 329 ? 19.450 14.892 -16.389 1.00 87.75 329 SER A CA 1
ATOM 2465 C C . SER A 1 329 ? 19.483 14.215 -17.762 1.00 87.75 329 SER A C 1
ATOM 2467 O O . SER A 1 329 ? 18.937 14.765 -18.706 1.00 87.75 329 SER A O 1
ATOM 2469 N N . CYS A 1 330 ? 20.124 13.048 -17.890 1.00 89.75 330 CYS A N 1
ATOM 2470 C CA . CYS A 1 330 ? 20.109 12.259 -19.124 1.00 89.75 330 CYS A CA 1
ATOM 2471 C C . CYS A 1 330 ? 18.734 11.667 -19.455 1.00 89.75 330 CYS A C 1
ATOM 2473 O O . CYS A 1 330 ? 18.568 11.162 -20.554 1.00 89.75 330 CYS A O 1
ATOM 2475 N N . LEU A 1 331 ? 17.804 11.690 -18.498 1.00 90.56 331 LEU A N 1
ATOM 2476 C CA . LEU A 1 331 ? 16.411 11.263 -18.631 1.00 90.56 331 LEU A CA 1
ATOM 2477 C C . LEU A 1 331 ? 15.462 12.436 -18.314 1.00 90.56 331 LEU A C 1
ATOM 2479 O O . LEU A 1 331 ? 14.397 12.231 -17.742 1.00 90.56 331 LEU A O 1
ATOM 2483 N N . ALA A 1 332 ? 15.915 13.673 -18.538 1.00 83.38 332 ALA A N 1
ATOM 2484 C CA . ALA A 1 332 ? 15.152 14.890 -18.256 1.00 83.38 332 ALA A CA 1
ATOM 2485 C C . ALA A 1 332 ? 15.601 16.065 -19.150 1.00 83.38 332 ALA A C 1
ATOM 2487 O O . ALA A 1 332 ? 15.632 17.214 -18.695 1.00 83.38 332 ALA A O 1
ATOM 2488 N N . ASP A 1 333 ? 16.036 15.786 -20.383 1.00 73.38 333 ASP A N 1
ATOM 2489 C CA . ASP A 1 333 ? 16.607 16.782 -21.299 1.00 73.38 333 ASP A CA 1
ATOM 2490 C C . ASP A 1 333 ? 15.561 17.528 -22.152 1.00 73.38 333 ASP A C 1
ATOM 2492 O O . ASP A 1 333 ? 15.919 18.471 -22.860 1.00 73.38 333 ASP A O 1
ATOM 2496 N N . GLY A 1 334 ? 14.270 17.214 -21.991 1.00 61.50 334 GLY A N 1
ATOM 2497 C CA . GLY A 1 334 ? 13.136 17.953 -22.555 1.00 61.50 334 GLY A CA 1
ATOM 2498 C C . GLY A 1 334 ? 12.628 17.418 -23.895 1.00 61.50 334 GLY A C 1
ATOM 2499 O O . GLY A 1 334 ? 11.544 17.815 -24.315 1.00 61.50 334 GLY A O 1
ATOM 2500 N N . ASP A 1 335 ? 13.363 16.505 -24.535 1.00 63.81 335 ASP A N 1
ATOM 2501 C CA . ASP A 1 335 ? 12.890 15.724 -25.691 1.00 63.81 335 ASP A CA 1
ATOM 2502 C C . ASP A 1 335 ? 12.355 14.334 -25.263 1.00 63.81 335 ASP A C 1
ATOM 2504 O O . ASP A 1 335 ? 11.741 13.607 -26.055 1.00 63.81 335 ASP A O 1
ATOM 2508 N N . ASP A 1 336 ? 12.526 14.000 -23.980 1.00 66.25 336 ASP A N 1
ATOM 2509 C CA . ASP A 1 336 ? 12.229 12.725 -23.326 1.00 66.25 336 ASP A CA 1
ATOM 2510 C C . ASP A 1 336 ? 10.782 12.584 -22.817 1.00 66.25 336 ASP A C 1
ATOM 2512 O O . ASP A 1 336 ? 10.487 11.646 -22.069 1.00 66.25 336 ASP A O 1
ATOM 2516 N N . ASP A 1 337 ? 9.882 13.491 -23.228 1.00 80.94 337 ASP A N 1
ATOM 2517 C CA . ASP A 1 337 ? 8.457 13.451 -22.882 1.00 80.94 337 ASP A CA 1
ATOM 2518 C C . ASP A 1 337 ? 7.895 12.046 -23.118 1.00 80.94 337 ASP A C 1
ATOM 2520 O O . ASP A 1 337 ? 7.901 11.538 -24.252 1.00 80.94 337 ASP A O 1
ATOM 2524 N N . SER A 1 338 ? 7.428 11.434 -22.028 1.00 86.69 338 SER A N 1
ATOM 2525 C CA . SER A 1 338 ? 6.942 10.064 -22.038 1.00 86.69 338 SER A CA 1
ATOM 2526 C C . SER A 1 338 ? 5.456 10.017 -22.355 1.00 86.69 338 SER A C 1
ATOM 2528 O O . SER A 1 338 ? 4.640 10.784 -21.824 1.00 86.69 338 SER A O 1
ATOM 2530 N N . ASP A 1 339 ? 5.080 9.020 -23.139 1.00 85.00 339 ASP A N 1
ATOM 2531 C CA . ASP A 1 339 ? 3.694 8.634 -23.260 1.00 85.00 339 ASP A CA 1
ATOM 2532 C C . ASP A 1 339 ? 3.292 7.792 -22.050 1.00 85.00 339 ASP A C 1
ATOM 2534 O O . ASP A 1 339 ? 3.960 6.835 -21.660 1.00 85.00 339 ASP A O 1
ATOM 2538 N N . VAL A 1 340 ? 2.176 8.169 -21.431 1.00 89.44 340 VAL A N 1
ATOM 2539 C CA . VAL A 1 340 ? 1.658 7.504 -20.235 1.00 89.44 340 VAL A CA 1
ATOM 2540 C C . VAL A 1 340 ? 0.334 6.871 -20.599 1.00 89.44 340 VAL A C 1
ATOM 2542 O O . VAL A 1 340 ? -0.608 7.543 -21.035 1.00 89.44 340 VAL A O 1
ATOM 2545 N N . TYR A 1 341 ? 0.270 5.569 -20.395 1.00 90.44 341 TYR A N 1
ATOM 2546 C CA . TYR A 1 341 ? -0.823 4.717 -20.793 1.00 90.44 341 TYR A CA 1
ATOM 2547 C C . TYR A 1 341 ? -1.321 3.854 -19.636 1.00 90.44 341 TYR A C 1
ATOM 2549 O O . TYR A 1 341 ? -0.707 3.736 -18.577 1.00 90.44 341 TYR A O 1
ATOM 2557 N N . MET A 1 342 ? -2.459 3.212 -19.867 1.00 91.62 342 MET A N 1
ATOM 2558 C CA . MET A 1 342 ? -2.976 2.146 -19.023 1.00 91.62 342 MET A CA 1
ATOM 2559 C C . MET A 1 342 ? -3.717 1.112 -19.867 1.00 91.62 342 MET A C 1
ATOM 2561 O O . MET A 1 342 ? -4.286 1.447 -20.912 1.00 91.62 342 MET A O 1
ATOM 2565 N N . ALA A 1 343 ? -3.768 -0.131 -19.394 1.00 90.56 343 ALA A N 1
ATOM 2566 C CA . ALA A 1 343 ? -4.644 -1.135 -19.987 1.00 90.56 343 ALA A CA 1
ATOM 2567 C C . ALA A 1 343 ? -6.107 -0.902 -19.573 1.00 90.56 343 ALA A C 1
ATOM 2569 O O . ALA A 1 343 ? -6.404 -0.481 -18.451 1.00 90.56 343 ALA A O 1
ATOM 2570 N N . LYS A 1 344 ? -7.031 -1.182 -20.491 1.00 90.50 344 LYS A N 1
ATOM 2571 C CA . LYS A 1 344 ? -8.476 -1.235 -20.250 1.00 90.50 344 LYS A CA 1
ATOM 2572 C C . LYS A 1 344 ? -9.041 -2.558 -20.728 1.00 90.50 344 LYS A C 1
ATOM 2574 O O . LYS A 1 344 ? -8.634 -3.037 -21.781 1.00 90.50 344 LYS A O 1
ATOM 2579 N N . ASN A 1 345 ? -10.085 -3.023 -20.040 1.00 91.56 345 ASN A N 1
ATOM 2580 C CA . ASN A 1 345 ? -10.875 -4.210 -20.383 1.00 91.56 345 ASN A CA 1
ATOM 2581 C C . ASN A 1 345 ? -10.067 -5.519 -20.331 1.00 91.56 345 ASN A C 1
ATOM 2583 O O . ASN A 1 345 ? -10.307 -6.412 -21.150 1.00 91.56 345 ASN A O 1
ATOM 2587 N N . GLY A 1 346 ? -9.129 -5.616 -19.386 1.00 91.06 346 GLY A N 1
ATOM 2588 C CA . GLY A 1 346 ? -8.303 -6.802 -19.162 1.00 91.06 346 GLY A CA 1
ATOM 2589 C C . GLY A 1 346 ? -6.805 -6.536 -19.295 1.00 91.06 346 GLY A C 1
ATOM 2590 O O . GLY A 1 346 ? -6.371 -5.410 -19.554 1.00 91.06 346 GLY A O 1
ATOM 2591 N N . ASP A 1 347 ? -6.030 -7.598 -19.117 1.00 91.50 347 ASP A N 1
ATOM 2592 C CA . ASP A 1 347 ? -4.577 -7.605 -19.217 1.00 91.50 347 ASP A CA 1
ATOM 2593 C C . ASP A 1 347 ? -4.126 -7.537 -20.673 1.00 91.50 347 ASP A C 1
ATOM 2595 O O . ASP A 1 347 ? -4.371 -8.444 -21.473 1.00 91.50 347 ASP A O 1
ATOM 2599 N N . TYR A 1 348 ? -3.399 -6.482 -21.019 1.00 88.75 348 TYR A N 1
ATOM 2600 C CA . TYR A 1 348 ? -2.920 -6.285 -22.379 1.00 88.75 348 TYR A CA 1
ATOM 2601 C C . TYR A 1 348 ? -1.530 -6.906 -22.589 1.00 88.75 348 TYR A C 1
ATOM 2603 O O . TYR A 1 348 ? -0.644 -6.675 -21.765 1.00 88.75 348 TYR A O 1
ATOM 2611 N N . PRO A 1 349 ? -1.267 -7.641 -23.687 1.00 85.94 349 PRO A N 1
ATOM 2612 C CA . PRO A 1 349 ? -2.150 -7.908 -24.831 1.00 85.94 349 PRO A CA 1
ATOM 2613 C C . PRO A 1 349 ? -2.856 -9.275 -24.785 1.00 85.94 349 PRO A C 1
ATOM 2615 O O . PRO A 1 349 ? -3.266 -9.798 -25.820 1.00 85.94 349 PRO A O 1
ATOM 2618 N N . VAL A 1 350 ? -2.919 -9.920 -23.620 1.00 85.19 350 VAL A N 1
ATOM 2619 C CA . VAL A 1 350 ? -3.329 -11.330 -23.520 1.00 85.19 350 VAL A CA 1
ATOM 2620 C C . VAL A 1 350 ? -4.847 -11.483 -23.583 1.00 85.19 350 VAL A C 1
ATOM 2622 O O . VAL A 1 350 ? -5.344 -12.414 -24.220 1.00 85.19 350 VAL A O 1
ATOM 2625 N N . ASP A 1 351 ? -5.592 -10.569 -22.966 1.00 88.38 351 ASP A N 1
ATOM 2626 C CA . ASP A 1 351 ? -7.047 -10.612 -22.970 1.00 88.38 351 ASP A CA 1
ATOM 2627 C C . ASP A 1 351 ? -7.607 -10.059 -24.282 1.00 88.38 351 ASP A C 1
ATOM 2629 O O . ASP A 1 351 ? -7.271 -8.957 -24.715 1.00 88.38 351 ASP A O 1
ATOM 2633 N N . ALA A 1 352 ? -8.523 -10.804 -24.904 1.00 86.44 352 ALA A N 1
ATOM 2634 C CA . ALA A 1 352 ? -9.026 -10.519 -26.251 1.00 86.44 352 ALA A CA 1
ATOM 2635 C C . ALA A 1 352 ? -9.718 -9.151 -26.407 1.00 86.44 352 ALA A C 1
ATOM 2637 O O . ALA A 1 352 ? -9.810 -8.632 -27.517 1.00 86.44 352 ALA A O 1
ATOM 2638 N N . THR A 1 353 ? -10.238 -8.581 -25.318 1.00 88.19 353 THR A N 1
ATOM 2639 C CA . THR A 1 353 ? -10.897 -7.264 -25.307 1.00 88.19 353 THR A CA 1
ATOM 2640 C C . THR A 1 353 ? -10.006 -6.146 -24.783 1.00 88.19 353 THR A C 1
ATOM 2642 O O . THR A 1 353 ? -10.457 -5.000 -24.728 1.00 88.19 353 THR A O 1
ATOM 2645 N N . SER A 1 354 ? -8.782 -6.473 -24.363 1.00 89.50 354 SER A N 1
ATOM 2646 C CA . SER A 1 354 ? -7.877 -5.508 -23.759 1.00 89.50 354 SER A CA 1
ATOM 2647 C C . SER A 1 354 ? -7.367 -4.497 -24.784 1.00 89.50 354 SER A C 1
ATOM 2649 O O . SER A 1 354 ? -7.215 -4.785 -25.972 1.00 89.50 354 SER A O 1
ATOM 2651 N N . SER A 1 355 ? -7.105 -3.281 -24.320 1.00 85.94 355 SER A N 1
ATOM 2652 C CA . SER A 1 355 ? -6.527 -2.214 -25.139 1.00 85.94 355 SER A CA 1
ATOM 2653 C C . SER A 1 355 ? -5.671 -1.291 -24.288 1.00 85.94 355 SER A C 1
ATOM 2655 O O . SER A 1 355 ? -6.016 -1.037 -23.132 1.00 85.94 355 SER A O 1
ATOM 2657 N N . ILE A 1 356 ? -4.617 -0.737 -24.878 1.00 84.44 356 ILE A N 1
ATOM 2658 C CA . ILE A 1 356 ? -3.851 0.361 -24.291 1.00 84.44 356 ILE A CA 1
ATOM 2659 C C . ILE A 1 356 ? -4.538 1.684 -24.627 1.00 84.44 356 ILE A C 1
ATOM 2661 O O . ILE A 1 356 ? -4.922 1.928 -25.770 1.00 84.44 356 ILE A O 1
ATOM 2665 N N . VAL A 1 357 ? -4.717 2.536 -23.620 1.00 85.25 357 VAL A N 1
ATOM 2666 C CA . VAL A 1 357 ? -5.272 3.883 -23.789 1.00 85.25 357 VAL A CA 1
ATOM 2667 C C . VAL A 1 357 ? -4.432 4.908 -23.034 1.00 85.25 357 VAL A C 1
ATOM 2669 O O . VAL A 1 357 ? -3.843 4.550 -22.012 1.00 85.25 357 VAL A O 1
ATOM 2672 N N . PRO A 1 358 ? -4.405 6.183 -23.466 1.00 88.00 358 PRO A N 1
ATOM 2673 C CA . PRO A 1 358 ? -3.747 7.242 -22.709 1.00 88.00 358 PRO A CA 1
ATOM 2674 C C . PRO A 1 358 ? -4.281 7.318 -21.279 1.00 88.00 358 PRO A C 1
ATOM 2676 O O . PRO A 1 358 ? -5.499 7.325 -21.057 1.00 88.00 358 PRO A O 1
ATOM 2679 N N . ASP A 1 359 ? -3.372 7.392 -20.314 1.00 88.06 359 ASP A N 1
ATOM 2680 C CA . ASP A 1 359 ? -3.717 7.611 -18.919 1.00 88.06 359 ASP A CA 1
ATOM 2681 C C . ASP A 1 359 ? -3.775 9.121 -18.633 1.00 88.06 359 ASP A C 1
ATOM 2683 O O . ASP A 1 359 ? -2.763 9.821 -18.746 1.00 88.06 359 ASP A O 1
ATOM 2687 N N . PRO A 1 360 ? -4.943 9.669 -18.256 1.00 84.88 360 PRO A N 1
ATOM 2688 C CA . PRO A 1 360 ? -5.040 11.079 -17.905 1.00 84.88 360 PRO A CA 1
ATOM 2689 C C . PRO A 1 360 ? -4.413 11.409 -16.539 1.00 84.88 360 PRO A C 1
ATOM 2691 O O . PRO A 1 360 ? -4.226 12.586 -16.238 1.00 84.88 360 PRO A O 1
ATOM 2694 N N . ASN A 1 361 ? -4.112 10.415 -15.697 1.00 86.88 361 ASN A N 1
ATOM 2695 C CA . ASN A 1 361 ? -3.787 10.620 -14.284 1.00 86.88 361 ASN A CA 1
ATOM 2696 C C . ASN A 1 361 ? -2.280 10.592 -14.000 1.00 86.88 361 ASN A C 1
ATOM 2698 O O . ASN A 1 361 ? -1.806 9.776 -13.207 1.00 86.88 361 ASN A O 1
ATOM 2702 N N . TRP A 1 362 ? -1.530 11.517 -14.600 1.00 90.00 362 TRP A N 1
ATOM 2703 C CA . TRP A 1 362 ? -0.126 11.706 -14.238 1.00 90.00 362 TRP A CA 1
ATOM 2704 C C . TRP A 1 362 ? 0.003 12.242 -12.799 1.00 90.00 362 TRP A C 1
ATOM 2706 O O . TRP A 1 362 ? -0.618 13.260 -12.472 1.00 90.00 362 TRP A O 1
ATOM 2716 N N . PRO A 1 363 ? 0.781 11.593 -11.914 1.00 88.94 363 PRO A N 1
ATOM 2717 C CA . PRO A 1 363 ? 0.732 11.897 -10.488 1.00 88.94 363 PRO A CA 1
ATOM 2718 C C . PRO A 1 363 ? 1.660 13.027 -10.034 1.00 88.94 363 PRO A C 1
ATOM 2720 O O . PRO A 1 363 ? 1.643 13.372 -8.852 1.00 88.94 363 PRO A O 1
ATOM 2723 N N . ILE A 1 364 ? 2.458 13.606 -10.937 1.00 89.56 364 ILE A N 1
ATOM 2724 C CA . ILE A 1 364 ? 3.373 14.714 -10.640 1.00 89.56 364 ILE A CA 1
ATOM 2725 C C . ILE A 1 364 ? 2.911 15.955 -11.422 1.00 89.56 364 ILE A C 1
ATOM 2727 O O . ILE A 1 364 ? 3.360 16.184 -12.541 1.00 89.56 364 ILE A O 1
ATOM 2731 N N . PRO A 1 365 ? 2.032 16.807 -10.855 1.00 84.44 365 PRO A N 1
ATOM 2732 C CA . PRO A 1 365 ? 1.493 17.968 -11.571 1.00 84.44 365 PRO A CA 1
ATOM 2733 C C . PRO A 1 365 ? 2.549 19.001 -11.985 1.00 84.44 365 PRO A C 1
ATOM 2735 O O . PRO A 1 365 ? 2.320 19.779 -12.905 1.00 84.44 365 PRO A O 1
ATOM 2738 N N . SER A 1 366 ? 3.689 19.034 -11.287 1.00 86.06 366 SER A N 1
ATOM 2739 C CA . SER A 1 366 ? 4.817 19.916 -11.603 1.00 86.06 366 SER A CA 1
ATOM 2740 C C . SER A 1 366 ? 5.607 19.479 -12.836 1.00 86.06 366 SER A C 1
ATOM 2742 O O . SER A 1 366 ? 6.442 20.244 -13.302 1.00 86.06 366 SER A O 1
ATOM 2744 N N . ASP A 1 367 ? 5.362 18.267 -13.332 1.00 88.44 367 ASP A N 1
ATOM 2745 C CA . ASP A 1 367 ? 5.998 17.705 -14.515 1.00 88.44 367 ASP A CA 1
ATOM 2746 C C . ASP A 1 367 ? 4.942 17.447 -15.602 1.00 88.44 367 ASP A C 1
ATOM 2748 O O . ASP A 1 367 ? 4.460 16.323 -15.756 1.00 88.44 367 ASP A O 1
ATOM 2752 N N . PRO A 1 368 ? 4.520 18.489 -16.336 1.00 84.00 368 PRO A N 1
ATOM 2753 C CA . PRO A 1 368 ? 3.562 18.327 -17.422 1.00 84.00 368 PRO A CA 1
ATOM 2754 C C . PRO A 1 368 ? 4.145 17.584 -18.635 1.00 84.00 368 PRO A C 1
ATOM 2756 O O . PRO A 1 368 ? 3.357 17.038 -19.404 1.00 84.00 368 PRO A O 1
ATOM 2759 N N . GLY A 1 369 ? 5.477 17.565 -18.794 1.00 82.50 369 GLY A N 1
ATOM 2760 C CA . GLY A 1 369 ? 6.182 16.855 -19.872 1.00 82.50 369 GLY A CA 1
ATOM 2761 C C . GLY A 1 369 ? 6.256 15.344 -19.652 1.00 82.50 369 GLY A C 1
ATOM 2762 O O . GLY A 1 369 ? 6.393 14.587 -20.604 1.00 82.50 369 GLY A O 1
ATOM 2763 N N . ARG A 1 370 ? 6.046 14.882 -18.408 1.00 90.56 370 ARG A N 1
ATOM 2764 C CA . ARG A 1 370 ? 6.087 13.456 -18.037 1.00 90.56 370 ARG A CA 1
ATOM 2765 C C . ARG A 1 370 ? 7.465 12.881 -18.358 1.00 90.56 370 ARG A C 1
ATOM 2767 O O . ARG A 1 370 ? 7.597 11.903 -19.090 1.00 90.56 370 ARG A O 1
ATOM 2774 N N . GLN A 1 371 ? 8.493 13.540 -17.836 1.00 92.19 371 GLN A N 1
ATOM 2775 C CA . GLN A 1 371 ? 9.889 13.195 -18.088 1.00 92.19 371 GLN A CA 1
ATOM 2776 C C . GLN A 1 371 ? 10.191 11.753 -17.677 1.00 92.19 371 GLN A C 1
ATOM 2778 O O . GLN A 1 371 ? 9.669 11.252 -16.670 1.00 92.19 371 GLN A O 1
ATOM 2783 N N . ALA A 1 372 ? 11.093 11.111 -18.415 1.00 93.06 372 ALA A N 1
ATOM 2784 C CA . ALA A 1 372 ? 11.482 9.722 -18.195 1.00 93.06 372 ALA A CA 1
ATOM 2785 C C . ALA A 1 372 ? 12.018 9.500 -16.765 1.00 93.06 372 ALA A C 1
ATOM 2787 O O . ALA A 1 372 ? 11.593 8.578 -16.064 1.00 93.06 372 ALA A O 1
ATOM 2788 N N . ALA A 1 373 ? 12.841 10.425 -16.262 1.00 95.31 373 ALA A N 1
ATOM 2789 C CA . ALA A 1 373 ? 13.374 10.387 -14.899 1.00 95.31 373 ALA A CA 1
ATOM 2790 C C . ALA A 1 373 ? 12.271 10.432 -13.833 1.00 95.31 373 ALA A C 1
ATOM 2792 O O . ALA A 1 373 ? 12.404 9.845 -12.758 1.00 95.31 373 ALA A O 1
ATOM 2793 N N . ASN A 1 374 ? 11.176 11.151 -14.089 1.00 95.56 374 ASN A N 1
ATOM 2794 C CA . ASN A 1 374 ? 10.065 11.235 -13.145 1.00 95.56 374 ASN A CA 1
ATOM 2795 C C . ASN A 1 374 ? 9.197 9.978 -13.184 1.00 95.56 374 ASN A C 1
ATOM 2797 O O . ASN A 1 374 ? 8.703 9.562 -12.136 1.00 95.56 374 ASN A O 1
ATOM 2801 N N . ALA A 1 375 ? 9.085 9.327 -14.342 1.00 95.44 375 ALA A N 1
ATOM 2802 C CA . ALA A 1 375 ? 8.486 8.005 -14.446 1.00 95.44 375 ALA A CA 1
ATOM 2803 C C . ALA A 1 375 ? 9.269 6.963 -13.621 1.00 95.44 375 ALA A C 1
ATOM 2805 O O . ALA A 1 375 ? 8.664 6.209 -12.853 1.00 95.44 375 ALA A O 1
ATOM 2806 N N . ASP A 1 376 ? 10.606 6.986 -13.674 1.00 97.19 376 ASP A N 1
ATOM 2807 C CA . ASP A 1 376 ? 11.458 6.125 -12.841 1.00 97.19 376 ASP A CA 1
ATOM 2808 C C . ASP A 1 376 ? 11.259 6.396 -11.341 1.00 97.19 376 ASP A C 1
ATOM 2810 O O . ASP A 1 376 ? 11.115 5.466 -10.541 1.00 97.19 376 ASP A O 1
ATOM 2814 N N . LYS A 1 377 ? 11.184 7.673 -10.938 1.00 97.19 377 LYS A N 1
ATOM 2815 C CA . LYS A 1 377 ? 10.897 8.055 -9.542 1.00 97.19 377 LYS A CA 1
ATOM 2816 C C . LYS A 1 377 ? 9.537 7.534 -9.076 1.00 97.19 377 LYS A C 1
ATOM 2818 O O . LYS A 1 377 ? 9.435 7.077 -7.939 1.00 97.19 377 LYS A O 1
ATOM 2823 N N . ILE A 1 378 ? 8.508 7.588 -9.925 1.00 97.12 378 ILE A N 1
ATOM 2824 C CA . ILE A 1 378 ? 7.179 7.041 -9.615 1.00 97.12 378 ILE A CA 1
ATOM 2825 C C . ILE A 1 378 ? 7.282 5.536 -9.358 1.00 97.12 378 ILE A C 1
ATOM 2827 O O . ILE A 1 378 ? 6.888 5.078 -8.288 1.00 97.12 378 ILE A O 1
ATOM 2831 N N . ALA A 1 379 ? 7.907 4.787 -10.268 1.00 97.44 379 ALA A N 1
ATOM 2832 C CA . ALA A 1 379 ? 8.075 3.344 -10.124 1.00 97.44 379 ALA A CA 1
ATOM 2833 C C . ALA A 1 379 ? 8.826 2.958 -8.835 1.00 97.44 379 ALA A C 1
ATOM 2835 O O . ALA A 1 379 ? 8.436 2.021 -8.132 1.00 97.44 379 ALA A O 1
ATOM 2836 N N . VAL A 1 380 ? 9.892 3.682 -8.481 1.00 97.69 380 VAL A N 1
ATOM 2837 C CA . VAL A 1 380 ? 10.622 3.428 -7.229 1.00 97.69 380 VAL A CA 1
ATOM 2838 C C . VAL A 1 380 ? 9.778 3.789 -6.002 1.00 97.69 380 VAL A C 1
ATOM 2840 O O . VAL A 1 380 ? 9.790 3.045 -5.017 1.00 97.69 380 VAL A O 1
ATOM 2843 N N . TYR A 1 381 ? 9.024 4.889 -6.058 1.00 97.56 381 TYR A N 1
ATOM 2844 C CA . TYR A 1 381 ? 8.125 5.314 -4.985 1.00 97.56 381 TYR A CA 1
ATOM 2845 C C . TYR A 1 381 ? 7.007 4.291 -4.727 1.00 97.56 381 TYR A C 1
ATOM 2847 O O . TYR A 1 381 ? 6.785 3.892 -3.583 1.00 97.56 381 TYR A O 1
ATOM 2855 N N . ASP A 1 382 ? 6.340 3.807 -5.773 1.00 96.12 382 ASP A N 1
ATOM 2856 C CA . ASP A 1 382 ? 5.241 2.849 -5.632 1.00 96.12 382 ASP A CA 1
ATOM 2857 C C . ASP A 1 382 ? 5.730 1.474 -5.153 1.00 96.12 382 ASP A C 1
ATOM 2859 O O . ASP A 1 382 ? 5.063 0.813 -4.348 1.00 96.12 382 ASP A O 1
ATOM 2863 N N . TRP A 1 383 ? 6.950 1.071 -5.528 1.00 95.81 383 TRP A N 1
ATOM 2864 C CA . TRP A 1 383 ? 7.612 -0.077 -4.908 1.00 95.81 383 TRP A CA 1
ATOM 2865 C C . TRP A 1 383 ? 7.897 0.140 -3.416 1.00 95.81 383 TRP A C 1
ATOM 2867 O O . TRP A 1 383 ? 7.632 -0.757 -2.608 1.00 95.81 383 TRP A O 1
ATOM 2877 N N . LEU A 1 384 ? 8.408 1.315 -3.034 1.00 95.06 384 LEU A N 1
ATOM 2878 C CA . LEU A 1 384 ? 8.701 1.652 -1.640 1.00 95.06 384 LEU A CA 1
ATOM 2879 C C . LEU A 1 384 ? 7.440 1.588 -0.769 1.00 95.06 384 LEU A C 1
ATOM 2881 O O . LEU A 1 384 ? 7.449 0.928 0.273 1.00 95.06 384 LEU A O 1
ATOM 2885 N N . LYS A 1 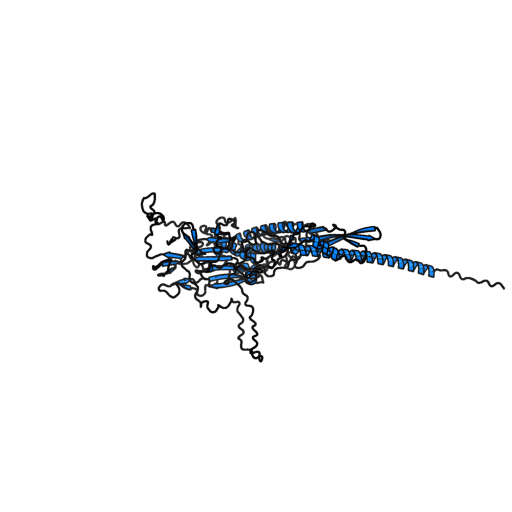385 ? 6.334 2.171 -1.240 1.00 92.75 385 LYS A N 1
ATOM 2886 C CA . LYS A 1 385 ? 5.032 2.182 -0.558 1.00 92.75 385 LYS A CA 1
ATOM 2887 C C . LYS A 1 385 ? 4.564 0.782 -0.143 1.00 92.75 385 LYS A C 1
ATOM 2889 O O . LYS A 1 385 ? 3.943 0.608 0.912 1.00 92.75 385 LYS A O 1
ATOM 2894 N N . ARG A 1 386 ? 4.892 -0.255 -0.928 1.00 91.06 386 ARG A N 1
ATOM 2895 C CA . ARG A 1 386 ? 4.541 -1.657 -0.623 1.00 91.06 386 ARG A CA 1
ATOM 2896 C C . ARG A 1 386 ? 5.259 -2.205 0.612 1.00 91.06 386 ARG A C 1
ATOM 2898 O O . ARG A 1 386 ? 4.700 -3.073 1.274 1.00 91.06 386 ARG A O 1
ATOM 2905 N N . ALA A 1 387 ? 6.431 -1.684 0.981 1.00 90.25 387 ALA A N 1
ATOM 2906 C CA . ALA A 1 387 ? 7.120 -2.069 2.218 1.00 90.25 387 ALA A CA 1
ATOM 2907 C C . ALA A 1 387 ? 6.316 -1.727 3.483 1.00 90.25 387 ALA A C 1
ATOM 2909 O O . ALA A 1 387 ? 6.546 -2.296 4.559 1.00 90.25 387 ALA A O 1
ATOM 2910 N N . GLY A 1 388 ? 5.383 -0.779 3.368 1.00 91.75 388 GLY A N 1
ATOM 2911 C CA . GLY A 1 388 ? 4.629 -0.257 4.489 1.00 91.75 388 GLY A CA 1
ATOM 2912 C C . GLY A 1 388 ? 5.538 0.429 5.513 1.00 91.75 388 GLY A C 1
ATOM 2913 O O . GLY A 1 388 ? 6.629 0.896 5.205 1.00 91.75 388 GLY A O 1
ATOM 2914 N N . THR A 1 389 ? 5.157 0.383 6.787 1.00 92.06 389 THR A N 1
ATOM 2915 C CA . THR A 1 389 ? 5.922 0.994 7.892 1.00 92.06 389 THR A CA 1
ATOM 2916 C C . THR A 1 389 ? 7.227 0.267 8.250 1.00 92.06 389 THR A C 1
ATOM 2918 O O . THR A 1 389 ? 7.774 0.491 9.330 1.00 92.06 389 THR A O 1
ATOM 2921 N N . LYS A 1 390 ? 7.677 -0.696 7.438 1.00 90.12 390 LYS A N 1
ATOM 2922 C CA . LYS A 1 390 ? 8.838 -1.540 7.754 1.00 90.12 390 LYS A CA 1
ATOM 2923 C C . LYS A 1 390 ? 10.106 -1.100 7.074 1.00 90.12 390 LYS A C 1
ATOM 2925 O O . LYS A 1 390 ? 11.146 -1.537 7.545 1.00 90.12 390 LYS A O 1
ATOM 2930 N N . ALA A 1 391 ? 10.028 -0.327 5.994 1.00 93.00 391 ALA A N 1
ATOM 2931 C CA . ALA A 1 391 ? 11.215 0.047 5.243 1.00 93.00 391 ALA A CA 1
ATOM 2932 C C . ALA A 1 391 ? 12.275 0.641 6.183 1.00 93.00 391 ALA A C 1
ATOM 2934 O O . ALA A 1 391 ? 11.990 1.517 7.002 1.00 93.00 391 ALA A O 1
ATOM 2935 N N . ASP A 1 392 ? 13.490 0.110 6.102 1.00 95.56 392 ASP A N 1
ATOM 2936 C CA . ASP A 1 392 ? 14.623 0.667 6.828 1.00 95.56 392 ASP A CA 1
ATOM 2937 C C . ASP A 1 392 ? 15.170 1.853 6.029 1.00 95.56 392 ASP A C 1
ATOM 2939 O O . ASP A 1 392 ? 15.609 1.682 4.889 1.00 95.56 392 ASP A O 1
ATOM 2943 N N . VAL A 1 393 ? 15.121 3.052 6.617 1.00 97.62 393 VAL A N 1
ATOM 2944 C CA . VAL A 1 393 ? 15.438 4.310 5.925 1.00 97.62 393 VAL A CA 1
ATOM 2945 C C . VAL A 1 393 ? 16.864 4.284 5.382 1.00 97.62 393 VAL A C 1
ATOM 2947 O O . VAL A 1 393 ? 17.066 4.498 4.189 1.00 97.62 393 VAL A O 1
ATOM 2950 N N . ALA A 1 394 ? 17.850 3.932 6.213 1.00 97.75 394 ALA A N 1
ATOM 2951 C CA . ALA A 1 394 ? 19.247 3.853 5.792 1.00 97.75 394 ALA A CA 1
ATOM 2952 C C . ALA A 1 394 ? 19.464 2.813 4.685 1.00 97.75 394 ALA A C 1
ATOM 2954 O O . ALA A 1 394 ? 20.233 3.051 3.754 1.00 97.75 394 ALA A O 1
ATOM 2955 N N . SER A 1 395 ? 18.785 1.666 4.752 1.00 97.06 395 SER A N 1
ATOM 2956 C CA . SER A 1 395 ? 18.891 0.642 3.717 1.00 97.06 395 SER A CA 1
ATOM 2957 C C . SER A 1 395 ? 18.284 1.080 2.383 1.00 97.06 395 SER A C 1
ATOM 2959 O O . SER A 1 395 ? 18.850 0.738 1.344 1.00 97.06 395 SER A O 1
ATOM 2961 N N . VAL A 1 396 ? 17.156 1.799 2.391 1.00 97.25 396 VAL A N 1
ATOM 2962 C CA . VAL A 1 396 ? 16.518 2.309 1.165 1.00 97.25 396 VAL A CA 1
ATOM 2963 C C . VAL A 1 396 ? 17.320 3.465 0.569 1.00 97.25 396 VAL A C 1
ATOM 2965 O O . VAL A 1 396 ? 17.580 3.491 -0.633 1.00 97.25 396 VAL A O 1
ATOM 2968 N N . VAL A 1 397 ? 17.791 4.397 1.396 1.00 97.81 397 VAL A N 1
ATOM 2969 C CA . VAL A 1 397 ? 18.678 5.475 0.935 1.00 97.81 397 VAL A CA 1
ATOM 2970 C C . VAL A 1 397 ? 19.974 4.879 0.371 1.00 97.81 397 VAL A C 1
ATOM 2972 O O . VAL A 1 397 ? 20.395 5.209 -0.736 1.00 97.81 397 VAL A O 1
ATOM 2975 N N . GLY A 1 398 ? 20.564 3.912 1.077 1.00 97.62 398 GLY A N 1
ATOM 2976 C CA . GLY A 1 398 ? 21.788 3.234 0.660 1.00 97.62 398 GLY A CA 1
ATOM 2977 C C . GLY A 1 398 ? 21.664 2.488 -0.670 1.00 97.62 398 GLY A C 1
ATOM 2978 O O . GLY A 1 398 ? 22.598 2.546 -1.472 1.00 97.62 398 GLY A O 1
ATOM 2979 N N . MET A 1 399 ? 20.524 1.836 -0.946 1.00 96.94 399 MET A N 1
ATOM 2980 C CA . MET A 1 399 ? 20.356 1.070 -2.190 1.00 96.94 399 MET A CA 1
ATOM 2981 C C . MET A 1 399 ? 20.469 1.925 -3.454 1.00 96.94 399 MET A C 1
ATOM 2983 O O . MET A 1 399 ? 20.910 1.424 -4.486 1.00 96.94 399 MET A O 1
ATOM 2987 N N . HIS A 1 400 ? 20.149 3.218 -3.366 1.00 97.56 400 HIS A N 1
ATOM 2988 C CA . HIS A 1 400 ? 20.246 4.135 -4.498 1.00 97.56 400 HIS A CA 1
ATOM 2989 C C . HIS A 1 400 ? 21.691 4.340 -4.965 1.00 97.56 400 HIS A C 1
ATOM 2991 O O . HIS A 1 400 ? 21.939 4.647 -6.130 1.00 97.56 400 HIS A O 1
ATOM 2997 N N . SER A 1 401 ? 22.651 4.115 -4.066 1.00 97.25 401 SER A N 1
ATOM 2998 C CA . SER A 1 401 ? 24.084 4.223 -4.339 1.00 97.25 401 SER A CA 1
ATOM 2999 C C . SER A 1 401 ? 24.756 2.886 -4.656 1.00 97.25 401 SER A C 1
ATOM 3001 O O . SER A 1 401 ? 25.959 2.868 -4.921 1.00 97.25 401 SER A O 1
ATOM 3003 N N . TRP A 1 402 ? 24.033 1.762 -4.614 1.00 97.38 402 TRP A N 1
ATOM 3004 C CA . TRP A 1 402 ? 24.627 0.461 -4.921 1.00 97.38 402 TRP A CA 1
ATOM 3005 C C . TRP A 1 402 ? 24.910 0.337 -6.417 1.00 97.38 402 TRP A C 1
ATOM 3007 O O . TRP A 1 402 ? 23.993 0.533 -7.218 1.00 97.38 402 TRP A O 1
ATOM 3017 N N . PRO A 1 403 ? 26.146 -0.021 -6.805 1.00 97.31 403 PRO A N 1
ATOM 3018 C CA . PRO A 1 403 ? 26.457 -0.234 -8.203 1.00 97.31 403 PRO A CA 1
ATOM 3019 C C . PRO A 1 403 ? 25.694 -1.448 -8.733 1.00 97.31 403 PRO A C 1
ATOM 3021 O O . PRO A 1 403 ? 25.576 -2.483 -8.071 1.00 97.31 403 PRO A O 1
ATOM 3024 N N . PHE A 1 404 ? 25.213 -1.331 -9.959 1.00 97.06 404 PHE A N 1
ATOM 3025 C CA . PHE A 1 404 ? 24.693 -2.432 -10.738 1.00 97.06 404 PHE A CA 1
ATOM 3026 C C . PHE A 1 404 ? 25.809 -3.443 -11.014 1.00 97.06 404 PHE A C 1
ATOM 3028 O O . PHE A 1 404 ? 26.886 -3.108 -11.509 1.00 97.06 404 PHE A O 1
ATOM 3035 N N . ASN A 1 405 ? 25.554 -4.711 -10.696 1.00 95.50 405 ASN A N 1
ATOM 3036 C CA . ASN A 1 405 ? 26.450 -5.800 -11.053 1.00 95.50 405 ASN A CA 1
ATOM 3037 C C . ASN A 1 405 ? 26.544 -5.912 -12.582 1.00 95.50 405 ASN A C 1
ATOM 3039 O O . ASN A 1 405 ? 25.510 -5.940 -13.249 1.00 95.50 405 ASN A O 1
ATOM 3043 N N . PRO A 1 406 ? 27.748 -6.061 -13.149 1.00 91.31 406 PRO A N 1
ATOM 3044 C CA . PRO A 1 406 ? 27.884 -6.238 -14.585 1.00 91.31 406 PRO A CA 1
ATOM 3045 C C . PRO A 1 406 ? 27.230 -7.555 -15.042 1.00 91.31 406 PRO A C 1
ATOM 3047 O O . PRO A 1 406 ? 27.192 -8.526 -14.274 1.00 91.31 406 PRO A O 1
ATOM 3050 N N . PRO A 1 407 ? 26.751 -7.626 -16.296 1.00 89.38 407 PRO A N 1
ATOM 3051 C CA . PRO A 1 407 ? 26.254 -8.873 -16.866 1.00 89.38 407 PRO A CA 1
ATOM 3052 C C . PRO A 1 407 ? 27.343 -9.962 -16.868 1.00 89.38 407 PRO A C 1
ATOM 3054 O O . PRO A 1 407 ? 28.529 -9.677 -17.053 1.00 89.38 407 PRO A O 1
ATOM 3057 N N . SER A 1 408 ? 26.952 -11.228 -16.666 1.00 87.44 408 SER A N 1
ATOM 3058 C CA . SER A 1 408 ? 27.879 -12.371 -16.647 1.00 87.44 408 SER A CA 1
ATOM 3059 C C . SER A 1 408 ? 27.334 -13.550 -17.473 1.00 87.44 408 SER A C 1
ATOM 3061 O O . SER A 1 408 ? 26.406 -14.225 -17.022 1.00 87.44 408 SER A O 1
ATOM 3063 N N . PRO A 1 409 ? 27.876 -13.836 -18.676 1.00 90.62 409 PRO A N 1
ATOM 3064 C CA . PRO A 1 409 ? 29.018 -13.171 -19.320 1.00 90.62 409 PRO A CA 1
ATOM 3065 C C . PRO A 1 409 ? 28.716 -11.712 -19.696 1.00 90.62 409 PRO A C 1
ATOM 3067 O O . PRO A 1 409 ? 27.552 -11.343 -19.803 1.00 90.62 409 PRO A O 1
ATOM 3070 N N . ALA A 1 410 ? 29.754 -10.892 -19.895 1.00 88.81 410 ALA A N 1
ATOM 3071 C CA . ALA A 1 410 ? 29.592 -9.474 -20.243 1.00 88.81 410 ALA A CA 1
ATOM 3072 C C . ALA A 1 410 ? 28.982 -9.272 -21.641 1.00 88.81 410 ALA A C 1
ATOM 3074 O O . ALA A 1 410 ? 28.231 -8.326 -21.874 1.00 88.81 410 ALA A O 1
ATOM 3075 N N . THR A 1 411 ? 29.295 -10.181 -22.562 1.00 88.19 411 THR A N 1
ATOM 3076 C CA . THR A 1 411 ? 28.776 -10.199 -23.927 1.00 88.19 411 THR A CA 1
ATOM 3077 C C . THR A 1 411 ? 28.258 -11.585 -24.291 1.00 88.19 411 THR A C 1
ATOM 3079 O O . THR A 1 411 ? 28.662 -12.595 -23.709 1.00 88.19 411 THR A O 1
ATOM 3082 N N . VAL A 1 412 ? 27.358 -11.628 -25.267 1.00 85.00 412 VAL A N 1
ATOM 3083 C CA . VAL A 1 412 ? 26.868 -12.850 -25.913 1.00 85.00 412 VAL A CA 1
ATOM 3084 C C . VAL A 1 412 ? 27.038 -12.714 -27.420 1.00 85.00 412 VAL A C 1
ATOM 3086 O O . VAL A 1 412 ? 26.896 -11.624 -27.965 1.00 85.00 412 VAL A O 1
ATOM 3089 N N . ASN A 1 413 ? 27.375 -13.807 -28.104 1.00 81.44 413 ASN A N 1
ATOM 3090 C CA . ASN A 1 413 ? 27.459 -13.794 -29.564 1.00 81.44 413 ASN A CA 1
ATOM 3091 C C . ASN A 1 413 ? 26.059 -13.809 -30.167 1.00 81.44 413 ASN A C 1
ATOM 3093 O O . ASN A 1 413 ? 25.218 -14.614 -29.757 1.00 81.44 413 ASN A O 1
ATOM 3097 N N . TRP A 1 414 ? 25.842 -12.951 -31.158 1.00 73.94 414 TRP A N 1
ATOM 3098 C CA . TRP A 1 414 ? 24.555 -12.813 -31.815 1.00 73.94 414 TRP A CA 1
ATOM 3099 C C . TRP A 1 414 ? 24.695 -12.642 -33.342 1.00 73.94 414 TRP A C 1
ATOM 3101 O O . TRP A 1 414 ? 25.562 -11.867 -33.758 1.00 73.94 414 TRP A O 1
ATOM 3111 N N . PRO A 1 415 ? 23.877 -13.336 -34.168 1.00 63.06 415 PRO A N 1
ATOM 3112 C CA . PRO A 1 415 ? 22.874 -14.344 -33.789 1.00 63.06 415 PRO A CA 1
ATOM 3113 C C . PRO A 1 415 ? 23.531 -15.606 -33.184 1.00 63.06 415 PRO A C 1
ATOM 3115 O O . PRO A 1 415 ? 24.735 -15.827 -33.342 1.00 63.06 415 PRO A O 1
ATOM 3118 N N . PRO A 1 416 ? 22.798 -16.425 -32.415 1.00 57.03 416 PRO A N 1
ATOM 3119 C CA . PRO A 1 416 ? 23.370 -17.604 -31.762 1.00 57.03 416 PRO A CA 1
ATOM 3120 C C . PRO A 1 416 ? 23.678 -18.709 -32.773 1.00 57.03 416 PRO A C 1
ATOM 3122 O O . PRO A 1 416 ? 23.259 -18.669 -33.925 1.00 57.03 416 PRO A O 1
ATOM 3125 N N . GLY A 1 417 ? 24.378 -19.748 -32.320 1.00 60.25 417 GLY A N 1
ATOM 3126 C CA . GLY A 1 417 ? 24.738 -20.880 -33.178 1.00 60.25 417 GLY A CA 1
ATOM 3127 C C . GLY A 1 417 ? 25.981 -20.628 -34.031 1.00 60.25 417 GLY A C 1
ATOM 3128 O O . GLY A 1 417 ? 26.381 -21.510 -34.781 1.00 60.25 417 GLY A O 1
ATOM 3129 N N . GLY A 1 418 ? 26.628 -19.465 -33.874 1.00 59.38 418 GLY A N 1
ATOM 3130 C CA . GLY A 1 418 ? 27.890 -19.158 -34.544 1.00 59.38 418 GLY A CA 1
ATOM 3131 C C . GLY A 1 418 ? 27.742 -18.998 -36.054 1.00 59.38 418 GLY A C 1
ATOM 3132 O O . GLY A 1 418 ? 28.672 -19.336 -36.783 1.00 59.38 418 GLY A O 1
ATOM 3133 N N . ALA A 1 419 ? 26.584 -18.510 -36.516 1.00 63.44 419 ALA A N 1
ATOM 3134 C CA . ALA A 1 419 ? 26.399 -18.148 -37.915 1.00 63.44 419 ALA A CA 1
ATOM 3135 C C . ALA A 1 419 ? 27.527 -17.206 -38.374 1.00 63.44 419 ALA A C 1
ATOM 3137 O O . ALA A 1 419 ? 28.051 -16.406 -37.586 1.00 63.44 419 ALA A O 1
ATOM 3138 N N . ALA A 1 420 ? 27.926 -17.318 -39.641 1.00 61.22 420 ALA A N 1
ATOM 3139 C CA . ALA A 1 420 ? 28.925 -16.432 -40.221 1.00 61.22 420 ALA A CA 1
ATOM 3140 C C . ALA A 1 420 ? 28.464 -14.973 -40.050 1.00 61.22 420 ALA A C 1
ATOM 3142 O O . ALA A 1 420 ? 27.393 -14.618 -40.519 1.00 61.22 420 ALA A O 1
ATOM 3143 N N . GLY A 1 421 ? 29.246 -14.153 -39.338 1.00 65.56 421 GLY A N 1
ATOM 3144 C CA . GLY A 1 421 ? 28.876 -12.765 -39.023 1.00 65.56 421 GLY A CA 1
ATOM 3145 C C . GLY A 1 421 ? 28.421 -12.507 -37.583 1.00 65.56 421 GLY A C 1
ATOM 3146 O O . GLY A 1 421 ? 28.241 -11.345 -37.215 1.00 65.56 421 GLY A O 1
ATOM 3147 N N . ALA A 1 422 ? 28.302 -13.541 -36.738 1.00 71.31 422 ALA A N 1
ATOM 3148 C CA . ALA A 1 422 ? 27.941 -13.353 -35.336 1.00 71.31 422 ALA A CA 1
ATOM 3149 C C . ALA A 1 422 ? 28.947 -12.447 -34.606 1.00 71.31 422 ALA A C 1
ATOM 3151 O O . ALA A 1 422 ? 30.155 -12.705 -34.605 1.00 71.31 422 ALA A O 1
ATOM 3152 N N . LYS A 1 423 ? 28.447 -11.395 -33.951 1.00 80.50 423 LYS A N 1
ATOM 3153 C CA . LYS A 1 423 ? 29.269 -10.465 -33.168 1.00 80.50 423 LYS A CA 1
ATOM 3154 C C . LYS A 1 423 ? 28.902 -10.501 -31.689 1.00 80.50 423 LYS A C 1
ATOM 3156 O O . LYS A 1 423 ? 27.740 -10.735 -31.356 1.00 80.50 423 LYS A O 1
ATOM 3161 N N . PRO A 1 424 ? 29.875 -10.261 -30.792 1.00 85.81 424 PRO A N 1
ATOM 3162 C CA . PRO A 1 424 ? 29.581 -10.087 -29.383 1.00 85.81 424 PRO A CA 1
ATOM 3163 C C . PRO A 1 424 ? 28.769 -8.803 -29.195 1.00 85.81 424 PRO A C 1
ATOM 3165 O O . PRO A 1 424 ? 29.241 -7.706 -29.494 1.00 85.81 424 PRO A O 1
ATOM 3168 N N . ILE A 1 425 ? 27.558 -8.949 -28.677 1.00 85.19 425 ILE A N 1
ATOM 3169 C CA . ILE A 1 425 ? 26.715 -7.852 -28.206 1.00 85.19 425 ILE A CA 1
ATOM 3170 C C . ILE A 1 425 ? 26.712 -7.846 -26.672 1.00 85.19 425 ILE A C 1
ATOM 3172 O O . ILE A 1 425 ? 26.988 -8.889 -26.067 1.00 85.19 425 ILE A O 1
ATOM 3176 N N . PRO A 1 426 ? 26.433 -6.710 -26.013 1.00 88.31 426 PRO A N 1
ATOM 3177 C CA . PRO A 1 426 ? 26.269 -6.690 -24.565 1.00 88.31 426 PRO A CA 1
ATOM 3178 C C . PRO A 1 426 ? 25.187 -7.681 -24.124 1.00 88.31 426 PRO A C 1
ATOM 3180 O O . PRO A 1 426 ? 24.154 -7.824 -24.774 1.00 88.31 426 PRO A O 1
ATOM 3183 N N . ASN A 1 427 ? 25.448 -8.402 -23.037 1.00 88.69 427 ASN A N 1
ATOM 3184 C CA . ASN A 1 427 ? 24.495 -9.361 -22.494 1.00 88.69 427 ASN A CA 1
ATOM 3185 C C . ASN A 1 427 ? 23.497 -8.668 -21.556 1.00 88.69 427 ASN A C 1
ATOM 3187 O O . ASN A 1 427 ? 23.861 -7.744 -20.824 1.00 88.69 427 ASN A O 1
ATOM 3191 N N . GLY A 1 428 ? 22.258 -9.153 -21.549 1.00 89.00 428 GLY A N 1
ATOM 3192 C CA . GLY A 1 428 ? 21.184 -8.587 -20.748 1.00 89.00 428 GLY A CA 1
ATOM 3193 C C . GLY A 1 428 ? 21.322 -8.876 -19.254 1.00 89.00 428 GLY A C 1
ATOM 3194 O O . GLY A 1 428 ? 21.654 -9.995 -18.843 1.00 89.00 428 GLY A O 1
ATOM 3195 N N . VAL A 1 429 ? 21.015 -7.887 -18.413 1.00 92.19 429 VAL A N 1
ATOM 3196 C CA . VAL A 1 429 ? 20.974 -8.031 -16.949 1.00 92.19 429 VAL A CA 1
ATOM 3197 C C . VAL A 1 429 ? 19.736 -7.364 -16.348 1.00 92.19 429 VAL A C 1
ATOM 3199 O O . VAL A 1 429 ? 19.321 -6.293 -16.775 1.00 92.19 429 VAL A O 1
ATOM 3202 N N . ALA A 1 430 ? 19.130 -8.005 -15.349 1.00 93.88 430 ALA A N 1
ATOM 3203 C CA . ALA A 1 430 ? 18.092 -7.435 -14.500 1.00 93.88 430 ALA A CA 1
ATOM 3204 C C . ALA A 1 430 ? 18.588 -7.313 -13.058 1.00 93.88 430 ALA A C 1
ATOM 3206 O O . ALA A 1 430 ? 19.162 -8.253 -12.498 1.00 93.88 430 ALA A O 1
ATOM 3207 N N . HIS A 1 431 ? 18.316 -6.164 -12.458 1.00 96.19 431 HIS A N 1
ATOM 3208 C CA . HIS A 1 431 ? 18.610 -5.784 -11.086 1.00 96.19 431 HIS A CA 1
ATOM 3209 C C . HIS A 1 431 ? 17.321 -5.811 -10.280 1.00 96.19 431 HIS A C 1
ATOM 3211 O O . HIS A 1 431 ? 16.368 -5.111 -10.595 1.00 96.19 431 HIS A O 1
ATOM 3217 N N . ILE A 1 432 ? 17.280 -6.659 -9.261 1.00 95.44 432 ILE A N 1
ATOM 3218 C CA . ILE A 1 432 ? 16.071 -6.993 -8.520 1.00 95.44 432 ILE A CA 1
ATOM 3219 C C . ILE A 1 432 ? 16.269 -6.562 -7.071 1.00 95.44 432 ILE A C 1
ATOM 3221 O O . ILE A 1 432 ? 17.164 -7.070 -6.387 1.00 95.44 432 ILE A O 1
ATOM 3225 N N . TYR A 1 433 ? 15.401 -5.671 -6.605 1.00 95.31 433 TYR A N 1
ATOM 3226 C CA . TYR A 1 433 ? 15.389 -5.143 -5.245 1.00 95.31 433 TYR A CA 1
ATOM 3227 C C . TYR A 1 433 ? 14.147 -5.643 -4.515 1.00 95.31 433 TYR A C 1
ATOM 3229 O O . TYR A 1 433 ? 13.038 -5.575 -5.040 1.00 95.31 433 TYR A O 1
ATOM 3237 N N . ARG A 1 434 ? 14.320 -6.185 -3.308 1.00 92.62 434 ARG A N 1
ATOM 3238 C CA . ARG A 1 434 ? 13.231 -6.726 -2.477 1.00 92.62 434 ARG A CA 1
ATOM 3239 C C . ARG A 1 434 ? 13.396 -6.289 -1.034 1.00 92.62 434 ARG A C 1
ATOM 3241 O O . ARG A 1 434 ? 14.517 -6.082 -0.589 1.00 92.62 434 ARG A O 1
ATOM 3248 N N . PHE A 1 435 ? 12.316 -6.275 -0.266 1.00 90.31 435 PHE A N 1
ATOM 3249 C CA . PHE A 1 435 ? 12.405 -6.084 1.179 1.00 90.31 435 PHE A CA 1
ATOM 3250 C C . PHE A 1 435 ? 12.585 -7.416 1.914 1.00 90.31 435 PHE A C 1
ATOM 3252 O O . PHE A 1 435 ? 11.856 -8.387 1.701 1.00 90.31 435 PHE A O 1
ATOM 3259 N N . ASN A 1 436 ? 13.557 -7.460 2.819 1.00 87.75 436 ASN A N 1
ATOM 3260 C CA . ASN A 1 436 ? 13.654 -8.494 3.838 1.00 87.75 436 ASN A CA 1
ATOM 3261 C C . ASN A 1 436 ? 12.566 -8.279 4.910 1.00 87.75 436 ASN A C 1
ATOM 3263 O O . ASN A 1 436 ? 12.100 -7.156 5.101 1.00 87.75 436 ASN A O 1
ATOM 3267 N N . PRO A 1 437 ? 12.212 -9.307 5.708 1.00 85.06 437 PRO A N 1
ATOM 3268 C CA . PRO A 1 437 ? 11.222 -9.162 6.784 1.00 85.06 437 PRO A CA 1
ATOM 3269 C C . PRO A 1 437 ? 11.550 -8.091 7.837 1.00 85.06 437 PRO A C 1
ATOM 3271 O O . PRO A 1 437 ? 10.658 -7.655 8.559 1.00 85.06 437 PRO A O 1
ATOM 3274 N N . ASN A 1 438 ? 12.822 -7.695 7.956 1.00 86.94 438 ASN A N 1
ATOM 3275 C CA . ASN A 1 438 ? 13.280 -6.642 8.863 1.00 86.94 438 ASN A CA 1
ATOM 3276 C C . ASN A 1 438 ? 13.247 -5.232 8.245 1.00 86.94 438 ASN A C 1
ATOM 3278 O O . ASN A 1 438 ? 13.684 -4.307 8.917 1.00 86.94 438 ASN A O 1
ATOM 3282 N N . GLY A 1 439 ? 12.802 -5.078 6.992 1.00 89.38 439 GLY A N 1
ATOM 3283 C CA . GLY A 1 439 ? 12.757 -3.784 6.310 1.00 89.38 439 GLY A CA 1
ATOM 3284 C C . GLY A 1 439 ? 13.967 -3.428 5.455 1.00 89.38 439 GLY A C 1
ATOM 3285 O O . GLY A 1 439 ? 13.900 -2.480 4.679 1.00 89.38 439 GLY A O 1
ATOM 3286 N N . THR A 1 440 ? 15.067 -4.174 5.571 1.00 93.50 440 THR A N 1
ATOM 3287 C CA . THR A 1 440 ? 16.273 -3.921 4.768 1.00 93.50 440 THR A CA 1
ATOM 3288 C C . THR A 1 440 ? 16.079 -4.371 3.325 1.00 93.50 440 THR A C 1
ATOM 3290 O O . THR A 1 440 ? 15.395 -5.361 3.059 1.00 93.50 440 THR A O 1
ATOM 3293 N N . VAL A 1 441 ? 16.716 -3.676 2.392 1.00 93.69 441 VAL A N 1
ATOM 3294 C CA . VAL A 1 441 ? 16.686 -4.008 0.970 1.00 93.69 441 VAL A CA 1
ATOM 3295 C C . VAL A 1 441 ? 17.659 -5.155 0.684 1.00 93.69 441 VAL A C 1
ATOM 3297 O O . VAL A 1 441 ? 18.817 -5.147 1.097 1.00 93.69 441 VAL A O 1
ATOM 3300 N N . ASN A 1 442 ? 17.191 -6.164 -0.041 1.00 92.94 442 ASN A N 1
ATOM 3301 C CA . ASN A 1 442 ? 17.994 -7.216 -0.640 1.00 92.94 442 ASN A CA 1
ATOM 3302 C C . ASN A 1 442 ? 18.153 -6.944 -2.136 1.00 92.94 442 ASN A C 1
ATOM 3304 O O . ASN A 1 442 ? 17.165 -6.722 -2.833 1.00 92.94 442 ASN A O 1
ATOM 3308 N N . TYR A 1 443 ? 19.392 -7.022 -2.612 1.00 94.69 443 TYR A N 1
ATOM 3309 C CA . TYR A 1 443 ? 19.749 -6.846 -4.012 1.00 94.69 443 TYR A CA 1
ATOM 3310 C C . TYR A 1 443 ? 20.191 -8.168 -4.642 1.00 94.69 443 TYR A C 1
ATOM 3312 O O . TYR A 1 443 ? 20.948 -8.942 -4.048 1.00 94.69 443 TYR A O 1
ATOM 3320 N N . GLN A 1 444 ? 19.731 -8.410 -5.865 1.00 93.44 444 GLN A N 1
ATOM 3321 C CA . GLN A 1 444 ? 20.146 -9.528 -6.698 1.00 93.44 444 GLN A CA 1
ATOM 3322 C C . GLN A 1 444 ? 20.247 -9.074 -8.155 1.00 93.44 444 GLN A C 1
ATOM 3324 O O . GLN A 1 444 ? 19.387 -8.350 -8.638 1.00 93.44 444 GLN A O 1
ATOM 3329 N N . SER A 1 445 ? 21.243 -9.566 -8.887 1.00 92.19 445 SER A N 1
ATOM 3330 C CA . SER A 1 445 ? 21.274 -9.487 -10.351 1.00 92.19 445 SER A CA 1
ATOM 3331 C C . SER A 1 445 ? 21.034 -10.858 -10.971 1.00 92.19 445 SER A C 1
ATOM 3333 O O . SER A 1 445 ? 21.397 -11.893 -10.401 1.00 92.19 445 SER A O 1
ATOM 3335 N N . LYS A 1 446 ? 20.391 -10.871 -12.135 1.00 90.56 446 LYS A N 1
ATOM 3336 C CA . LYS A 1 446 ? 20.190 -12.064 -12.959 1.00 90.56 446 LYS A CA 1
ATOM 3337 C C . LYS A 1 446 ? 20.393 -11.695 -14.417 1.00 90.56 446 LYS A C 1
ATOM 3339 O O . LYS A 1 446 ? 20.004 -10.604 -14.817 1.00 90.56 446 LYS A O 1
ATOM 3344 N N . ASN A 1 447 ? 20.933 -12.613 -15.213 1.00 88.25 447 ASN A N 1
ATOM 3345 C CA . ASN A 1 447 ? 20.882 -12.447 -16.662 1.00 88.25 447 ASN A CA 1
ATOM 3346 C C . ASN A 1 447 ? 19.417 -12.345 -17.070 1.00 88.25 447 ASN A C 1
ATOM 3348 O O . ASN A 1 447 ? 18.610 -13.201 -16.689 1.00 88.25 447 ASN A O 1
ATOM 3352 N N . CYS A 1 448 ? 19.087 -11.290 -17.799 1.00 84.75 448 CYS A N 1
ATOM 3353 C CA . CYS A 1 448 ? 17.752 -11.106 -18.323 1.00 84.75 448 CYS A CA 1
ATOM 3354 C C . CYS A 1 448 ? 17.758 -11.386 -19.816 1.00 84.75 448 CYS A C 1
ATOM 3356 O O . CYS A 1 448 ? 18.754 -11.236 -20.520 1.00 84.75 448 CYS A O 1
ATOM 3358 N N . LEU A 1 449 ? 16.621 -11.888 -20.254 1.00 74.88 449 LEU A N 1
ATOM 3359 C CA . LEU A 1 449 ? 16.379 -12.220 -21.634 1.00 74.88 449 LEU A CA 1
ATOM 3360 C C . LEU A 1 449 ? 15.732 -11.005 -22.307 1.00 74.88 449 LEU A C 1
ATOM 3362 O O . LEU A 1 449 ? 14.866 -10.388 -21.688 1.00 74.88 449 LEU A O 1
ATOM 3366 N N . PRO A 1 450 ? 16.049 -10.707 -23.576 1.00 67.25 450 PRO A N 1
ATOM 3367 C CA . PRO A 1 450 ? 15.308 -9.718 -24.363 1.00 67.25 450 PRO A CA 1
ATOM 3368 C C . PRO A 1 450 ? 13.807 -10.014 -24.486 1.00 67.25 450 PRO A C 1
ATOM 3370 O O . PRO A 1 450 ? 13.023 -9.098 -24.711 1.00 67.25 450 PRO A O 1
ATOM 3373 N N . ALA A 1 451 ? 13.392 -11.271 -24.309 1.00 62.09 451 ALA A N 1
ATOM 3374 C CA . ALA A 1 451 ? 12.001 -11.713 -24.388 1.00 62.09 451 ALA A CA 1
ATOM 3375 C C . ALA A 1 451 ? 11.653 -12.625 -23.197 1.00 62.09 451 ALA A C 1
ATOM 3377 O O . ALA A 1 451 ? 11.649 -13.852 -23.299 1.00 62.09 451 ALA A O 1
ATOM 3378 N N . PRO A 1 452 ? 11.337 -12.033 -22.044 1.00 64.88 452 PRO A N 1
ATOM 3379 C CA . PRO A 1 452 ? 9.920 -12.074 -21.720 1.00 64.88 452 PRO A CA 1
ATOM 3380 C C . PRO A 1 452 ? 9.305 -10.696 -21.894 1.00 64.88 452 PRO A C 1
ATOM 3382 O O . PRO A 1 452 ? 9.821 -9.701 -21.380 1.00 64.88 452 PRO A O 1
ATOM 3385 N N . PHE A 1 453 ? 8.210 -10.671 -22.642 1.00 75.31 453 PHE A N 1
ATOM 3386 C CA . PHE A 1 453 ? 7.329 -9.522 -22.720 1.00 75.31 453 PHE A CA 1
ATOM 3387 C C . PHE A 1 453 ? 6.400 -9.584 -21.518 1.00 75.31 453 PHE A C 1
ATOM 3389 O O . PHE A 1 453 ? 5.816 -10.631 -21.218 1.00 75.31 453 PHE A O 1
ATOM 3396 N N . TYR A 1 454 ? 6.327 -8.487 -20.788 1.00 81.94 454 TYR A N 1
ATOM 3397 C CA . TYR A 1 454 ? 5.427 -8.374 -19.660 1.00 81.94 454 TYR A CA 1
ATOM 3398 C C . TYR A 1 454 ? 4.115 -7.775 -20.151 1.00 81.94 454 TYR A C 1
ATOM 3400 O O . TYR A 1 454 ? 4.122 -6.877 -20.993 1.00 81.94 454 TYR A O 1
ATOM 3408 N N . ILE A 1 455 ? 2.996 -8.276 -19.641 1.00 89.31 455 ILE A N 1
ATOM 3409 C CA . ILE A 1 455 ? 1.700 -7.640 -19.885 1.00 89.31 455 ILE A CA 1
ATOM 3410 C C . ILE A 1 455 ? 1.632 -6.270 -19.202 1.00 89.31 455 ILE A C 1
ATOM 3412 O O . ILE A 1 455 ? 2.367 -5.997 -18.255 1.00 89.31 455 ILE A O 1
ATOM 3416 N N . VAL A 1 456 ? 0.699 -5.432 -19.634 1.00 89.06 456 VAL A N 1
ATOM 3417 C CA . VAL A 1 456 ? 0.184 -4.334 -18.813 1.00 89.06 456 VAL A CA 1
ATOM 3418 C C . VAL A 1 456 ? -1.046 -4.849 -18.090 1.00 89.06 456 VAL A C 1
ATOM 3420 O O . VAL A 1 456 ? -2.020 -5.237 -18.734 1.00 89.06 456 VAL A O 1
ATOM 3423 N N . SER A 1 457 ? -0.996 -4.851 -16.760 1.00 93.06 457 SER A N 1
ATOM 3424 C CA . SER A 1 457 ? -2.146 -5.232 -15.937 1.00 93.06 457 SER A CA 1
ATOM 3425 C C . SER A 1 457 ? -3.317 -4.285 -16.174 1.00 93.06 457 SER A C 1
ATOM 3427 O O . SER A 1 457 ? -3.120 -3.072 -16.282 1.00 93.06 457 SER A O 1
ATOM 3429 N N . ASP A 1 458 ? -4.538 -4.820 -16.150 1.00 93.81 458 ASP A N 1
ATOM 3430 C CA . ASP A 1 458 ? -5.762 -4.017 -16.250 1.00 93.81 458 ASP A CA 1
ATOM 3431 C C . ASP A 1 458 ? -5.744 -2.818 -15.279 1.00 93.81 458 ASP A C 1
ATOM 3433 O O . ASP A 1 458 ? -5.477 -2.965 -14.082 1.00 93.81 458 ASP A O 1
ATOM 3437 N N . GLN A 1 459 ? -6.016 -1.623 -15.813 1.00 94.12 459 GLN A N 1
ATOM 3438 C CA . GLN A 1 459 ? -6.019 -0.324 -15.126 1.00 94.12 459 GLN A CA 1
ATOM 3439 C C . GLN A 1 459 ? -4.705 0.103 -14.453 1.00 94.12 459 GLN A C 1
ATOM 3441 O O . GLN A 1 459 ? -4.703 1.111 -13.744 1.00 94.12 459 GLN A O 1
ATOM 3446 N N . GLN A 1 460 ? -3.595 -0.592 -14.687 1.00 95.12 460 GLN A N 1
ATOM 3447 C CA . GLN A 1 460 ? -2.281 -0.219 -14.165 1.00 95.12 460 GLN A CA 1
ATOM 3448 C C . GLN A 1 460 ? -1.490 0.640 -15.156 1.00 95.12 460 GLN A C 1
ATOM 3450 O O . GLN A 1 460 ? -1.829 0.710 -16.339 1.00 95.12 460 GLN A O 1
ATOM 3455 N N . MET A 1 461 ? -0.470 1.335 -14.652 1.00 94.06 461 MET A N 1
ATOM 3456 C CA . MET A 1 461 ? 0.272 2.335 -15.418 1.00 94.06 461 MET A CA 1
ATOM 3457 C C . MET A 1 461 ? 1.348 1.676 -16.291 1.00 94.06 461 MET A C 1
ATOM 3459 O O . MET A 1 461 ? 2.119 0.833 -15.825 1.00 94.06 461 MET A O 1
ATOM 3463 N N . LEU A 1 462 ? 1.407 2.110 -17.547 1.00 93.69 462 LEU A N 1
ATOM 3464 C CA . LEU A 1 462 ? 2.500 1.882 -18.487 1.00 93.69 462 LEU A CA 1
ATOM 3465 C C . LEU A 1 462 ? 3.079 3.249 -18.865 1.00 93.69 462 LEU A C 1
ATOM 3467 O O . LEU A 1 462 ? 2.323 4.173 -19.153 1.00 93.69 462 LEU A O 1
ATOM 3471 N N . VAL A 1 463 ? 4.398 3.374 -18.894 1.00 91.56 463 VAL A N 1
ATOM 3472 C CA . VAL A 1 463 ? 5.079 4.549 -19.444 1.00 91.56 463 VAL A CA 1
ATOM 3473 C C . VAL A 1 463 ? 6.027 4.101 -20.540 1.00 91.56 463 VAL A C 1
ATOM 3475 O O . VAL A 1 463 ? 6.742 3.115 -20.364 1.00 91.56 463 VAL A O 1
ATOM 3478 N N . GLU A 1 464 ? 6.033 4.830 -21.649 1.00 89.12 464 GLU A N 1
ATOM 3479 C CA . GLU A 1 464 ? 6.935 4.615 -22.775 1.00 89.12 464 GLU A CA 1
ATOM 3480 C C . GLU A 1 464 ? 7.629 5.933 -23.118 1.00 89.12 464 GLU A C 1
ATOM 3482 O O . GLU A 1 464 ? 6.981 6.960 -23.305 1.00 89.12 464 GLU A O 1
ATOM 3487 N N . SER A 1 465 ? 8.956 5.911 -23.195 1.00 88.44 465 SER A N 1
ATOM 3488 C CA . SER A 1 465 ? 9.753 7.043 -23.662 1.00 88.44 465 SER A CA 1
ATOM 3489 C C . SER A 1 465 ? 10.747 6.542 -24.698 1.00 88.44 465 SER A C 1
ATOM 3491 O O . SER A 1 465 ? 11.719 5.846 -24.389 1.00 88.44 465 SER A O 1
ATOM 3493 N N . PHE A 1 466 ? 10.461 6.849 -25.960 1.00 84.75 466 PHE A N 1
ATOM 3494 C CA . PHE A 1 466 ? 11.352 6.539 -27.069 1.00 84.75 466 PHE A CA 1
ATOM 3495 C C . PHE A 1 466 ? 12.517 7.514 -27.088 1.00 84.75 466 PHE A C 1
ATOM 3497 O O . PHE A 1 466 ? 12.333 8.710 -26.885 1.00 84.75 466 PHE A O 1
ATOM 3504 N N . GLU A 1 467 ? 13.713 7.001 -27.368 1.00 86.56 467 GLU A N 1
ATOM 3505 C CA . GLU A 1 467 ? 14.945 7.795 -27.339 1.00 86.56 467 GLU A CA 1
ATOM 3506 C C . GLU A 1 467 ? 15.212 8.486 -25.991 1.00 86.56 467 GLU A C 1
ATOM 3508 O O . GLU A 1 467 ? 15.984 9.443 -25.955 1.00 86.56 467 GLU A O 1
ATOM 3513 N N . ALA A 1 468 ? 14.655 7.956 -24.891 1.00 89.25 468 ALA A N 1
ATOM 3514 C CA . ALA A 1 468 ? 14.837 8.450 -23.525 1.00 89.25 468 ALA A CA 1
ATOM 3515 C C . ALA A 1 468 ? 16.302 8.760 -23.179 1.00 89.25 468 ALA A C 1
ATOM 3517 O O . ALA A 1 468 ? 16.576 9.672 -22.410 1.00 89.25 468 ALA A O 1
ATOM 3518 N N . ILE A 1 469 ? 17.255 8.015 -23.757 1.00 92.06 469 ILE A N 1
ATOM 3519 C CA . ILE A 1 469 ? 18.667 8.404 -23.765 1.00 92.06 469 ILE A CA 1
ATOM 3520 C C . ILE A 1 469 ? 19.192 8.436 -25.199 1.00 92.06 469 ILE A C 1
ATOM 3522 O O . ILE A 1 469 ? 19.333 7.395 -25.841 1.00 92.06 469 ILE A O 1
ATOM 3526 N N . SER A 1 470 ? 19.628 9.601 -25.674 1.00 89.12 470 SER A N 1
ATOM 3527 C CA . SER A 1 470 ? 20.198 9.767 -27.022 1.00 89.12 470 SER A CA 1
ATOM 3528 C C . SER A 1 470 ? 21.643 9.238 -27.171 1.00 89.12 470 SER A C 1
ATOM 3530 O O . SER A 1 470 ? 22.052 8.771 -28.241 1.00 89.12 470 SER A O 1
ATOM 3532 N N . GLN A 1 471 ? 22.432 9.268 -26.091 1.00 90.19 471 GLN A N 1
ATOM 3533 C CA . GLN A 1 471 ? 23.842 8.842 -26.049 1.00 90.19 471 GLN A CA 1
ATOM 3534 C C . GLN A 1 471 ? 24.104 7.801 -24.947 1.00 90.19 471 GLN A C 1
ATOM 3536 O O . GLN A 1 471 ? 25.017 7.931 -24.128 1.00 90.19 471 GLN A O 1
ATOM 3541 N N . GLY A 1 472 ? 23.288 6.749 -24.911 1.00 91.12 472 GLY A N 1
ATOM 3542 C CA . GLY A 1 472 ? 23.400 5.679 -23.919 1.00 91.12 472 GLY A CA 1
ATOM 3543 C C . GLY A 1 472 ? 24.519 4.673 -24.202 1.00 91.12 472 GLY A C 1
ATOM 3544 O O . GLY A 1 472 ? 24.970 4.007 -23.277 1.00 91.12 472 GLY A O 1
ATOM 3545 N N . ALA A 1 473 ? 25.025 4.563 -25.435 1.00 92.12 473 ALA A N 1
ATOM 3546 C CA . ALA A 1 473 ? 26.168 3.700 -25.769 1.00 92.12 473 ALA A CA 1
ATOM 3547 C C . ALA A 1 473 ? 27.295 4.454 -26.489 1.00 92.12 473 ALA A C 1
ATOM 3549 O O . ALA A 1 473 ? 27.057 5.419 -27.209 1.00 92.12 473 ALA A O 1
ATOM 3550 N N . ASN A 1 474 ? 28.532 3.964 -26.338 1.00 91.31 474 ASN A N 1
ATOM 3551 C CA . ASN A 1 474 ? 29.733 4.590 -26.919 1.00 91.31 474 ASN A CA 1
ATOM 3552 C C . ASN A 1 474 ? 29.823 4.509 -28.453 1.00 91.31 474 ASN A C 1
ATOM 3554 O O . ASN A 1 474 ? 30.556 5.279 -29.070 1.00 91.31 474 ASN A O 1
ATOM 3558 N N . SER A 1 475 ? 29.142 3.549 -29.076 1.00 91.44 475 SER A N 1
ATOM 3559 C CA . SER A 1 475 ? 29.179 3.354 -30.526 1.00 91.44 475 SER A CA 1
ATOM 3560 C C . SER A 1 475 ? 28.005 2.513 -31.003 1.00 91.44 475 SER A C 1
ATOM 3562 O O . SER A 1 475 ? 27.526 1.648 -30.270 1.00 91.44 475 SER A O 1
ATOM 3564 N N . THR A 1 476 ? 27.574 2.722 -32.247 1.00 89.88 476 THR A N 1
ATOM 3565 C CA . THR A 1 476 ? 26.640 1.829 -32.949 1.00 89.88 476 THR A CA 1
ATOM 3566 C C . THR A 1 476 ? 27.304 0.475 -33.207 1.00 89.88 476 THR A C 1
ATOM 3568 O O . THR A 1 476 ? 28.432 0.423 -33.699 1.00 89.88 476 THR A O 1
ATOM 3571 N N . LEU A 1 477 ? 26.618 -0.628 -32.891 1.00 87.00 477 LEU A N 1
ATOM 3572 C CA . LEU A 1 477 ? 27.095 -1.978 -33.207 1.00 87.00 477 LEU A CA 1
ATOM 3573 C C . LEU A 1 477 ? 26.388 -2.490 -34.457 1.00 87.00 477 LEU A C 1
ATOM 3575 O O . LEU A 1 477 ? 25.175 -2.677 -34.442 1.00 87.00 477 LEU A O 1
ATOM 3579 N N . GLN A 1 478 ? 27.166 -2.739 -35.509 1.00 85.44 478 GLN A N 1
ATOM 3580 C CA . GLN A 1 478 ? 26.671 -3.310 -36.761 1.00 85.44 478 GLN A CA 1
ATOM 3581 C C . GLN A 1 478 ? 26.940 -4.812 -36.809 1.00 85.44 478 GLN A C 1
ATOM 3583 O O . GLN A 1 478 ? 28.097 -5.245 -36.667 1.00 85.44 478 GLN A O 1
ATOM 3588 N N . VAL A 1 479 ? 25.895 -5.590 -37.063 1.00 78.56 479 VAL A N 1
ATOM 3589 C CA . VAL A 1 479 ? 25.946 -7.045 -37.203 1.00 78.56 479 VAL A CA 1
ATOM 3590 C C . VAL A 1 479 ? 25.493 -7.412 -38.617 1.00 78.56 479 VAL A C 1
ATOM 3592 O O . VAL A 1 479 ? 24.406 -7.027 -39.044 1.00 78.56 479 VAL A O 1
ATOM 3595 N N . LYS A 1 480 ? 26.377 -8.099 -39.351 1.00 76.25 480 LYS A N 1
ATOM 3596 C CA . LYS A 1 480 ? 26.208 -8.521 -40.748 1.00 76.25 480 LYS A CA 1
ATOM 3597 C C . LYS A 1 480 ? 26.953 -9.832 -41.013 1.00 76.25 480 LYS A C 1
ATOM 3599 O O . LYS A 1 480 ? 28.035 -10.006 -40.436 1.00 76.25 480 LYS A O 1
ATOM 3604 N N . PRO A 1 481 ? 26.506 -10.620 -42.001 1.00 69.31 481 PRO A N 1
ATOM 3605 C CA . PRO A 1 481 ? 25.122 -10.718 -42.482 1.00 69.31 481 PRO A CA 1
ATOM 3606 C C . PRO A 1 481 ? 24.258 -11.470 -41.452 1.00 69.31 481 PRO A C 1
ATOM 3608 O O . PRO A 1 481 ? 24.791 -12.255 -40.665 1.00 69.31 481 PRO A O 1
ATOM 3611 N N . ILE A 1 482 ? 22.948 -11.220 -41.409 1.00 65.31 482 ILE A N 1
ATOM 3612 C CA . ILE A 1 482 ? 22.020 -12.005 -40.581 1.00 65.31 482 ILE A CA 1
ATOM 3613 C C . ILE A 1 482 ? 20.870 -12.508 -41.443 1.00 65.31 482 ILE A C 1
ATOM 3615 O O . ILE A 1 482 ? 20.141 -11.713 -42.028 1.00 65.31 482 ILE A O 1
ATOM 3619 N N . ASP A 1 483 ? 20.684 -13.827 -41.441 1.00 64.50 483 ASP A N 1
ATOM 3620 C CA . ASP A 1 483 ? 19.449 -14.461 -41.893 1.00 64.50 483 ASP A CA 1
ATOM 3621 C C . ASP A 1 483 ? 18.341 -14.166 -40.870 1.00 64.50 483 ASP A C 1
ATOM 3623 O O . ASP A 1 483 ? 18.385 -14.627 -39.722 1.00 64.50 483 ASP A O 1
ATOM 3627 N N . LEU A 1 484 ? 17.387 -13.326 -41.270 1.00 59.00 484 LEU A N 1
ATOM 3628 C CA . LEU A 1 484 ? 16.272 -12.889 -40.429 1.00 59.00 484 LEU A CA 1
ATOM 3629 C C . LEU A 1 484 ? 15.128 -13.905 -40.389 1.00 59.00 484 LEU A C 1
ATOM 3631 O O . LEU A 1 484 ? 14.264 -13.808 -39.514 1.00 59.00 484 LEU A O 1
ATOM 3635 N N . GLY A 1 485 ? 15.148 -14.883 -41.296 1.00 53.62 485 GLY A N 1
ATOM 3636 C CA . GLY A 1 485 ? 14.087 -15.848 -41.509 1.00 53.62 485 GLY A CA 1
ATOM 3637 C C . GLY A 1 485 ? 12.756 -15.224 -41.971 1.00 53.62 485 GLY A C 1
ATOM 3638 O O . GLY A 1 485 ? 12.488 -14.028 -41.790 1.00 53.62 485 GLY A O 1
ATOM 3639 N N . PRO A 1 486 ? 11.845 -16.041 -42.522 1.00 46.69 486 PRO A N 1
ATOM 3640 C CA . PRO A 1 486 ? 10.486 -15.606 -42.826 1.00 46.69 486 PRO A CA 1
ATOM 3641 C C . PRO A 1 486 ? 9.711 -15.247 -41.542 1.00 46.69 486 PRO A C 1
ATOM 3643 O O . PRO A 1 486 ? 9.845 -15.951 -40.535 1.00 46.69 486 PRO A O 1
ATOM 3646 N N . PRO A 1 487 ? 8.852 -14.207 -41.551 1.00 48.41 487 PRO A N 1
ATOM 3647 C CA . PRO A 1 487 ? 8.431 -13.403 -42.703 1.00 48.41 487 PRO A CA 1
ATOM 3648 C C . PRO A 1 487 ? 9.281 -12.142 -42.937 1.00 48.41 487 PRO A C 1
ATOM 3650 O O . PRO A 1 487 ? 8.888 -11.310 -43.747 1.00 48.41 487 PRO A O 1
ATOM 3653 N N . ILE A 1 488 ? 10.383 -11.950 -42.200 1.00 50.31 488 ILE A N 1
ATOM 3654 C CA . ILE A 1 488 ? 11.056 -10.648 -42.129 1.00 50.31 488 ILE A CA 1
ATOM 3655 C C . ILE A 1 488 ? 11.923 -10.405 -43.371 1.00 50.31 488 ILE A C 1
ATOM 3657 O O . ILE A 1 488 ? 11.720 -9.372 -43.998 1.00 50.31 488 ILE A O 1
ATOM 3661 N N . MET A 1 489 ? 12.827 -11.319 -43.763 1.00 54.72 489 MET A N 1
ATOM 3662 C CA . MET A 1 489 ? 13.611 -11.228 -45.017 1.00 54.72 489 MET A CA 1
ATOM 3663 C C . MET A 1 489 ? 14.147 -12.608 -45.458 1.00 54.72 489 MET A C 1
ATOM 3665 O O . MET A 1 489 ? 14.582 -13.384 -44.612 1.00 54.72 489 MET A O 1
ATOM 3669 N N . ASP A 1 490 ? 14.172 -12.871 -46.774 1.00 54.66 490 ASP A N 1
ATOM 3670 C CA . ASP A 1 490 ? 14.907 -13.985 -47.421 1.00 54.66 490 ASP A CA 1
ATOM 3671 C C . ASP A 1 490 ? 16.335 -13.555 -47.875 1.00 54.66 490 ASP A C 1
ATOM 3673 O O . ASP A 1 490 ? 17.037 -14.311 -48.550 1.00 54.66 490 ASP A O 1
ATOM 3677 N N . SER A 1 491 ? 16.765 -12.326 -47.545 1.00 55.00 491 SER A N 1
ATOM 3678 C CA . SER A 1 491 ? 18.052 -11.704 -47.910 1.00 55.00 491 SER A CA 1
ATOM 3679 C C . SER A 1 491 ? 18.925 -11.391 -46.681 1.00 55.00 491 SER A C 1
ATOM 3681 O O . SER A 1 491 ? 18.424 -11.241 -45.566 1.00 55.00 491 SER A O 1
ATOM 3683 N N . ASP A 1 492 ? 20.246 -11.291 -46.893 1.00 66.12 492 ASP A N 1
ATOM 3684 C CA . ASP A 1 492 ? 21.239 -10.932 -45.871 1.00 66.12 492 ASP A CA 1
ATOM 3685 C C . ASP A 1 492 ? 20.962 -9.522 -45.306 1.00 66.12 492 ASP A C 1
ATOM 3687 O O . ASP A 1 492 ? 21.301 -8.506 -45.914 1.00 66.12 492 ASP A O 1
ATOM 3691 N N . GLY A 1 493 ? 20.349 -9.449 -44.122 1.00 66.75 493 GLY A N 1
ATOM 3692 C CA . GLY A 1 493 ? 20.052 -8.188 -43.443 1.00 66.75 493 GLY A CA 1
ATOM 3693 C C . GLY A 1 493 ? 21.236 -7.638 -42.635 1.00 66.75 493 GLY A C 1
ATOM 3694 O O . GLY A 1 493 ? 22.073 -8.377 -42.108 1.00 66.75 493 GLY A O 1
ATOM 3695 N N . GLU A 1 494 ? 21.282 -6.314 -42.481 1.00 73.38 494 GLU A N 1
ATOM 3696 C CA . GLU A 1 494 ? 22.121 -5.593 -41.523 1.00 73.38 494 GLU A CA 1
ATOM 3697 C C . GLU A 1 494 ? 21.295 -5.177 -40.309 1.00 73.38 494 GLU A C 1
ATOM 3699 O O . GLU A 1 494 ? 20.260 -4.521 -40.437 1.00 73.38 494 GLU A O 1
ATOM 3704 N N . VAL A 1 495 ? 21.808 -5.467 -39.113 1.00 75.50 495 VAL A N 1
ATOM 3705 C CA . VAL A 1 495 ? 21.227 -4.961 -37.867 1.00 75.50 495 VAL A CA 1
ATOM 3706 C C . VAL A 1 495 ? 22.182 -4.013 -37.171 1.00 75.50 495 VAL A C 1
ATOM 3708 O O . VAL A 1 495 ? 23.332 -4.349 -36.885 1.00 75.50 495 VAL A O 1
ATOM 3711 N N . ASN A 1 496 ? 21.670 -2.826 -36.870 1.00 82.44 496 ASN A N 1
ATOM 3712 C CA . ASN A 1 496 ? 22.368 -1.742 -36.210 1.00 82.44 496 ASN A CA 1
ATOM 3713 C C . ASN A 1 496 ? 21.751 -1.489 -34.835 1.00 82.44 496 ASN A C 1
ATOM 3715 O O . ASN A 1 496 ? 20.665 -0.928 -34.725 1.00 82.44 496 ASN A O 1
ATOM 3719 N N . LEU A 1 497 ? 22.473 -1.852 -33.777 1.00 85.81 497 LEU A N 1
ATOM 3720 C CA . LEU A 1 497 ? 22.150 -1.407 -32.423 1.00 85.81 497 LEU A CA 1
ATOM 3721 C C . LEU A 1 497 ? 22.663 0.033 -32.282 1.00 85.81 497 LEU A C 1
ATOM 3723 O O . LEU A 1 497 ? 23.877 0.245 -32.309 1.00 85.81 497 LEU A O 1
ATOM 3727 N N . THR A 1 498 ? 21.786 1.032 -32.172 1.00 89.75 498 THR A N 1
ATOM 3728 C CA . THR A 1 498 ? 22.175 2.462 -32.208 1.00 89.75 498 THR A CA 1
ATOM 3729 C C . THR A 1 498 ? 22.773 2.928 -30.876 1.00 89.75 498 THR A C 1
ATOM 3731 O O . THR A 1 498 ? 22.927 2.133 -29.960 1.00 89.75 498 THR A O 1
ATOM 3734 N N . THR A 1 499 ? 23.170 4.189 -30.715 1.00 92.25 499 THR A N 1
ATOM 3735 C CA . THR A 1 499 ? 23.601 4.701 -29.397 1.00 92.25 499 THR A CA 1
ATOM 3736 C C . THR A 1 499 ? 22.443 5.044 -28.462 1.00 92.25 499 THR A C 1
ATOM 3738 O O . THR A 1 499 ? 22.694 5.369 -27.303 1.00 92.25 499 THR A O 1
ATOM 3741 N N . LYS A 1 500 ? 21.204 4.989 -28.958 1.00 89.38 500 LYS A N 1
ATOM 3742 C CA . LYS A 1 500 ? 20.010 5.450 -28.259 1.00 89.38 500 LYS A CA 1
ATOM 3743 C C . LYS A 1 500 ? 19.361 4.326 -27.448 1.00 89.38 500 LYS A C 1
ATOM 3745 O O . LYS A 1 500 ? 19.464 3.153 -27.822 1.00 89.38 500 LYS A O 1
ATOM 3750 N N . PHE A 1 501 ? 18.684 4.691 -26.366 1.00 92.06 501 PHE A N 1
ATOM 3751 C CA . PHE A 1 501 ? 17.889 3.784 -25.543 1.00 92.06 501 PHE A CA 1
ATOM 3752 C C . PHE A 1 501 ? 16.474 4.318 -25.366 1.00 92.06 501 PHE A C 1
ATOM 3754 O O . PHE A 1 501 ? 16.297 5.515 -25.163 1.00 92.06 501 PHE A O 1
ATOM 3761 N N . ASP A 1 502 ? 15.507 3.409 -25.386 1.00 89.81 502 ASP A N 1
ATOM 3762 C CA . ASP A 1 502 ? 14.136 3.667 -24.962 1.00 89.81 502 ASP A CA 1
ATOM 3763 C C . ASP A 1 502 ? 13.935 3.189 -23.525 1.00 89.81 502 ASP A C 1
ATOM 3765 O O . ASP A 1 502 ? 14.637 2.286 -23.050 1.00 89.81 502 ASP A O 1
ATOM 3769 N N . LEU A 1 503 ? 12.928 3.754 -22.870 1.00 91.50 503 LEU A N 1
ATOM 3770 C CA . LEU A 1 503 ? 12.479 3.399 -21.535 1.00 91.50 503 LEU A CA 1
ATOM 3771 C C . LEU A 1 503 ? 11.036 2.890 -21.581 1.00 91.50 503 LEU A C 1
ATOM 3773 O O . LEU A 1 503 ? 10.156 3.533 -22.145 1.00 91.50 503 LEU A O 1
ATOM 3777 N N . TYR A 1 504 ? 10.801 1.763 -20.916 1.00 92.75 504 TYR A N 1
ATOM 3778 C CA . TYR A 1 504 ? 9.483 1.188 -20.674 1.00 92.75 504 TYR A CA 1
ATOM 3779 C C . TYR A 1 504 ? 9.320 0.968 -19.177 1.00 92.75 504 TYR A C 1
ATOM 3781 O O . TYR A 1 504 ? 10.168 0.331 -18.550 1.00 92.75 504 TYR A O 1
ATOM 3789 N N . ILE A 1 505 ? 8.231 1.462 -18.598 1.00 94.81 505 ILE A N 1
ATOM 3790 C CA . ILE A 1 505 ? 7.918 1.251 -17.186 1.00 94.81 505 ILE A CA 1
ATOM 3791 C C . ILE A 1 505 ? 6.549 0.619 -17.069 1.00 94.81 505 ILE A C 1
ATOM 3793 O O . ILE A 1 505 ? 5.566 1.158 -17.565 1.00 94.81 505 ILE A O 1
ATOM 3797 N N . ARG A 1 506 ? 6.473 -0.496 -16.350 1.00 94.88 506 ARG A N 1
ATOM 3798 C CA . ARG A 1 506 ? 5.208 -1.108 -15.938 1.00 94.88 506 ARG A CA 1
ATOM 3799 C C . ARG A 1 506 ? 5.108 -1.047 -14.432 1.00 94.88 506 ARG A C 1
ATOM 3801 O O . ARG A 1 506 ? 5.945 -1.628 -13.743 1.00 94.88 506 ARG A O 1
ATOM 3808 N N . ASP A 1 507 ? 4.080 -0.383 -13.935 1.00 95.81 507 ASP A N 1
ATOM 3809 C CA . ASP A 1 507 ? 3.797 -0.300 -12.508 1.00 95.81 507 ASP A CA 1
ATOM 3810 C C . ASP A 1 507 ? 2.475 -0.995 -12.209 1.00 95.81 507 ASP A C 1
ATOM 3812 O O . ASP A 1 507 ? 1.400 -0.455 -12.464 1.00 95.81 507 ASP A O 1
ATOM 3816 N N . TYR A 1 508 ? 2.574 -2.201 -11.655 1.00 95.19 508 TYR A N 1
ATOM 3817 C CA . TYR A 1 508 ? 1.447 -3.078 -11.354 1.00 95.19 508 TYR A CA 1
ATOM 3818 C C . TYR A 1 508 ? 0.710 -2.715 -10.064 1.00 95.19 508 TYR A C 1
ATOM 3820 O O . TYR A 1 508 ? -0.300 -3.352 -9.768 1.00 95.19 508 TYR A O 1
ATOM 3828 N N . ALA A 1 509 ? 1.221 -1.779 -9.259 1.00 92.88 509 ALA A N 1
ATOM 3829 C CA . ALA A 1 509 ? 0.672 -1.485 -7.935 1.00 92.88 509 ALA A CA 1
ATOM 3830 C C . ALA A 1 509 ? 0.302 -0.018 -7.712 1.00 92.88 509 ALA A C 1
ATOM 3832 O O . ALA A 1 509 ? -0.216 0.306 -6.637 1.00 92.88 509 ALA A O 1
ATOM 3833 N N . ARG A 1 510 ? 0.503 0.849 -8.711 1.00 93.62 510 ARG A N 1
ATOM 3834 C CA . ARG A 1 510 ? 0.125 2.266 -8.667 1.00 93.62 510 ARG A CA 1
ATOM 3835 C C . ARG A 1 510 ? -1.304 2.476 -8.184 1.00 93.62 510 ARG A C 1
ATOM 3837 O O . ARG A 1 510 ? -1.578 3.385 -7.397 1.00 93.62 510 ARG A O 1
ATOM 3844 N N . ARG A 1 511 ? -2.234 1.658 -8.685 1.00 93.31 511 ARG A N 1
ATOM 3845 C CA . ARG A 1 511 ? -3.662 1.757 -8.366 1.00 93.31 511 ARG A CA 1
ATOM 3846 C C . ARG A 1 511 ? -4.105 0.521 -7.599 1.00 93.31 511 ARG A C 1
ATOM 3848 O O . ARG A 1 511 ? -4.410 -0.495 -8.222 1.00 93.31 511 ARG A O 1
ATOM 3855 N N . PRO A 1 512 ? -4.142 0.572 -6.261 1.00 91.38 512 PRO A N 1
ATOM 3856 C CA . PRO A 1 512 ? -4.581 -0.562 -5.468 1.00 91.38 512 PRO A CA 1
ATOM 3857 C C . PRO A 1 512 ? -6.111 -0.653 -5.410 1.00 91.38 512 PRO A C 1
ATOM 3859 O O . PRO A 1 512 ? -6.840 0.324 -5.597 1.00 91.38 512 PRO A O 1
ATOM 3862 N N . GLY A 1 513 ? -6.595 -1.840 -5.056 1.00 89.25 513 GLY A N 1
ATOM 3863 C CA . GLY A 1 513 ? -7.997 -2.079 -4.731 1.00 89.25 513 GLY A CA 1
ATOM 3864 C C . GLY A 1 513 ? -8.900 -2.369 -5.924 1.00 89.25 513 GLY A C 1
ATOM 3865 O O . GLY A 1 513 ? -8.537 -2.199 -7.082 1.00 89.25 513 GLY A O 1
ATOM 3866 N N . THR A 1 514 ? -10.123 -2.795 -5.628 1.00 89.62 514 THR A N 1
ATOM 3867 C CA . THR A 1 514 ? -11.076 -3.312 -6.623 1.00 89.62 514 THR A CA 1
ATOM 3868 C C . THR A 1 514 ? -11.747 -2.237 -7.481 1.00 89.62 514 THR A C 1
ATOM 3870 O O . THR A 1 514 ? -12.359 -2.567 -8.490 1.00 89.62 514 THR A O 1
ATOM 3873 N N . LEU A 1 515 ? -11.653 -0.959 -7.095 1.00 91.12 515 LEU A N 1
ATOM 3874 C CA . LEU A 1 515 ? -12.318 0.146 -7.800 1.00 91.12 515 LEU A CA 1
ATOM 3875 C C . LEU A 1 515 ? -11.472 0.752 -8.927 1.00 91.12 515 LEU A C 1
ATOM 3877 O O . LEU A 1 515 ? -12.028 1.148 -9.948 1.00 91.12 515 LEU A O 1
ATOM 3881 N N . LYS A 1 516 ? -10.150 0.849 -8.733 1.00 91.31 516 LYS A N 1
ATOM 3882 C CA . LYS A 1 516 ? -9.205 1.435 -9.703 1.00 91.31 516 LYS A CA 1
ATOM 3883 C C . LYS A 1 516 ? -8.070 0.497 -10.109 1.00 91.31 516 LYS A C 1
ATOM 3885 O O . LYS A 1 516 ? -7.317 0.829 -11.019 1.00 91.31 516 LYS A O 1
ATOM 3890 N N . GLY A 1 517 ? -7.890 -0.617 -9.402 1.00 89.31 517 GLY A N 1
ATOM 3891 C CA . GLY A 1 517 ? -6.767 -1.522 -9.615 1.00 89.31 517 GLY A CA 1
ATOM 3892 C C . GLY A 1 517 ? -7.015 -2.619 -10.639 1.00 89.31 517 GLY A C 1
ATOM 3893 O O . GLY A 1 517 ? -6.232 -3.569 -10.693 1.00 89.31 517 GLY A O 1
ATOM 3894 N N . GLY A 1 518 ? -8.107 -2.505 -11.398 1.00 92.38 518 GLY A N 1
ATOM 3895 C CA . GLY A 1 518 ? -8.515 -3.480 -12.398 1.00 92.38 518 GLY A CA 1
ATOM 3896 C C . GLY A 1 518 ? -8.742 -4.877 -11.827 1.00 92.38 518 GLY A C 1
ATOM 3897 O O . GLY A 1 518 ? -8.976 -5.074 -10.627 1.00 92.38 518 GLY A O 1
ATOM 3898 N N . GLN A 1 519 ? -8.644 -5.869 -12.705 1.00 93.44 519 GLN A N 1
ATOM 3899 C CA . GLN A 1 519 ? -8.857 -7.278 -12.381 1.00 93.44 519 GLN A CA 1
ATOM 3900 C C . GLN A 1 519 ? -7.967 -7.799 -11.233 1.00 93.44 519 GLN A C 1
ATOM 3902 O O . GLN A 1 519 ? -8.403 -8.661 -10.464 1.00 93.44 519 GLN A O 1
ATOM 3907 N N . HIS A 1 520 ? -6.761 -7.250 -11.062 1.00 93.38 520 HIS A N 1
ATOM 3908 C CA . HIS A 1 520 ? -5.777 -7.717 -10.075 1.00 93.38 520 HIS A CA 1
ATOM 3909 C C . HIS A 1 520 ? -5.713 -6.872 -8.802 1.00 93.38 520 HIS A C 1
ATOM 3911 O O . HIS A 1 520 ? -4.967 -7.216 -7.886 1.00 93.38 520 HIS A O 1
ATOM 3917 N N . SER A 1 521 ? -6.508 -5.800 -8.712 1.00 93.50 521 SER A N 1
ATOM 3918 C CA . SER A 1 521 ? -6.523 -4.863 -7.577 1.00 93.50 521 SER A CA 1
ATOM 3919 C C . SER A 1 521 ? -5.164 -4.229 -7.254 1.00 93.50 521 SER A C 1
ATOM 3921 O O . SER A 1 521 ? -4.881 -3.941 -6.088 1.00 93.50 521 SER A O 1
ATOM 3923 N N . GLY A 1 522 ? -4.320 -4.030 -8.269 1.00 92.00 522 GLY A N 1
ATOM 3924 C CA . GLY A 1 522 ? -2.969 -3.487 -8.098 1.00 92.00 522 GLY A CA 1
ATOM 3925 C C . GLY A 1 522 ? -2.021 -4.410 -7.322 1.00 92.00 522 GLY A C 1
ATOM 3926 O O . GLY A 1 522 ? -1.208 -3.948 -6.518 1.00 92.00 522 GLY A O 1
ATOM 3927 N N . GLU A 1 523 ? -2.180 -5.729 -7.470 1.00 92.56 523 GLU A N 1
ATOM 3928 C CA . GLU A 1 523 ? -1.296 -6.709 -6.838 1.00 92.56 523 GLU A CA 1
ATOM 3929 C C . GLU A 1 523 ? -0.103 -7.092 -7.739 1.00 92.56 523 GLU A C 1
ATOM 3931 O O . GLU A 1 523 ? -0.240 -7.157 -8.964 1.00 92.56 523 GLU A O 1
ATOM 3936 N N . PRO A 1 524 ? 1.065 -7.431 -7.150 1.00 92.44 524 PRO A N 1
ATOM 3937 C CA . PRO A 1 524 ? 2.272 -7.756 -7.900 1.00 92.44 524 PRO A CA 1
ATOM 3938 C C . PRO A 1 524 ? 2.069 -8.934 -8.851 1.00 92.44 524 PRO A C 1
ATOM 3940 O O . PRO A 1 524 ? 1.458 -9.945 -8.475 1.00 92.44 524 PRO A O 1
ATOM 3943 N N . MET A 1 525 ? 2.669 -8.838 -10.035 1.00 91.25 525 MET A N 1
ATOM 3944 C CA . MET A 1 525 ? 2.649 -9.895 -11.040 1.00 91.25 525 MET A CA 1
ATOM 3945 C C . MET A 1 525 ? 3.537 -11.070 -10.612 1.00 91.25 525 MET A C 1
ATOM 3947 O O . MET A 1 525 ? 4.660 -10.877 -10.138 1.00 91.25 525 MET A O 1
ATOM 3951 N N . ASP A 1 526 ? 3.049 -12.306 -10.754 1.00 86.38 526 ASP A N 1
ATOM 3952 C CA . ASP A 1 526 ? 3.864 -13.490 -10.465 1.00 86.38 526 ASP A CA 1
ATOM 3953 C C . ASP A 1 526 ? 4.879 -13.705 -11.589 1.00 86.38 526 ASP A C 1
ATOM 3955 O O . ASP A 1 526 ? 4.518 -13.982 -12.730 1.00 86.38 526 ASP A O 1
ATOM 3959 N N . ASP A 1 527 ? 6.162 -13.584 -11.264 1.00 83.12 527 ASP A N 1
ATOM 3960 C CA . ASP A 1 527 ? 7.236 -13.826 -12.216 1.00 83.12 527 ASP A CA 1
ATOM 3961 C C . ASP A 1 527 ? 8.323 -14.699 -11.580 1.00 83.12 527 ASP A C 1
ATOM 3963 O O . ASP A 1 527 ? 8.945 -14.306 -10.584 1.00 83.12 527 ASP A O 1
ATOM 3967 N N . PRO A 1 528 ? 8.629 -15.870 -12.170 1.00 76.69 528 PRO A N 1
ATOM 3968 C CA . PRO A 1 528 ? 9.748 -16.707 -11.763 1.00 76.69 528 PRO A CA 1
ATOM 3969 C C . PRO A 1 528 ? 11.087 -15.965 -11.631 1.00 76.69 528 PRO A C 1
ATOM 3971 O O . PRO A 1 528 ? 11.897 -16.336 -10.773 1.00 76.69 528 PRO A O 1
ATOM 3974 N N . LEU A 1 529 ? 11.329 -14.925 -12.441 1.00 74.56 529 LEU A N 1
ATOM 3975 C CA . LEU A 1 529 ? 12.540 -14.108 -12.381 1.00 74.56 529 LEU A CA 1
ATOM 3976 C C . LEU A 1 529 ? 12.679 -13.426 -11.019 1.00 74.56 529 LEU A C 1
ATOM 3978 O O . LEU A 1 529 ? 13.778 -13.416 -10.454 1.00 74.56 529 LEU A O 1
ATOM 3982 N N . VAL A 1 530 ? 11.579 -12.943 -10.438 1.00 74.81 530 VAL A N 1
ATOM 3983 C CA . VAL A 1 530 ? 11.596 -12.253 -9.142 1.00 74.81 530 VAL A CA 1
ATOM 3984 C C . VAL A 1 530 ? 11.060 -13.081 -7.983 1.00 74.81 530 VAL A C 1
ATOM 3986 O O . VAL A 1 530 ? 11.283 -12.685 -6.839 1.00 74.81 530 VAL A O 1
ATOM 3989 N N . SER A 1 531 ? 10.432 -14.228 -8.241 1.00 67.19 531 SER A N 1
ATOM 3990 C CA . SER A 1 531 ? 9.889 -15.088 -7.195 1.00 67.19 531 SER A CA 1
ATOM 3991 C C . SER A 1 531 ? 11.004 -15.553 -6.243 1.00 67.19 531 SER A C 1
ATOM 3993 O O . SER A 1 531 ? 11.917 -16.315 -6.574 1.00 67.19 531 SER A O 1
ATOM 3995 N N . TYR A 1 532 ? 10.945 -15.058 -5.015 1.00 56.28 532 TYR A N 1
ATOM 3996 C CA . TYR A 1 532 ? 11.698 -15.544 -3.876 1.00 56.28 532 TYR A CA 1
ATOM 3997 C C . TYR A 1 532 ? 10.977 -16.765 -3.311 1.00 56.28 532 TYR A C 1
ATOM 3999 O O . TYR A 1 532 ? 10.207 -16.694 -2.351 1.00 56.28 532 TYR A O 1
ATOM 4007 N N . LYS A 1 533 ? 11.228 -17.934 -3.894 1.00 53.09 533 LYS A N 1
ATOM 4008 C CA . LYS A 1 533 ? 10.960 -19.169 -3.164 1.00 53.09 533 LYS A CA 1
ATOM 4009 C C . LYS A 1 533 ? 12.118 -19.351 -2.190 1.00 53.09 533 LYS A C 1
ATOM 4011 O O . LYS A 1 533 ? 13.204 -19.743 -2.604 1.00 53.09 533 LYS A O 1
ATOM 4016 N N . LYS A 1 534 ? 11.902 -19.069 -0.898 1.00 45.50 534 LYS A N 1
ATOM 4017 C CA . LYS A 1 534 ? 12.766 -19.634 0.147 1.00 45.50 534 LYS A CA 1
ATOM 4018 C C . LYS A 1 534 ? 12.717 -21.137 -0.090 1.00 45.50 534 LYS A C 1
ATOM 4020 O O . LYS A 1 534 ? 11.646 -21.724 0.081 1.00 45.50 534 LYS A O 1
ATOM 4025 N N . GLU A 1 535 ? 13.800 -21.744 -0.574 1.00 42.47 535 GLU A N 1
ATOM 4026 C CA . GLU A 1 535 ? 13.858 -23.198 -0.617 1.00 42.47 535 GLU A CA 1
ATOM 4027 C C . GLU A 1 535 ? 13.578 -23.653 0.812 1.00 42.47 535 GLU A C 1
ATOM 4029 O O . GLU A 1 535 ? 14.326 -23.331 1.740 1.00 42.47 535 GLU A O 1
ATOM 4034 N N . ALA A 1 536 ? 12.429 -24.300 1.029 1.00 43.03 536 ALA A N 1
ATOM 4035 C CA . ALA A 1 536 ? 12.219 -24.998 2.280 1.00 43.03 536 ALA A CA 1
ATOM 4036 C C . ALA A 1 536 ? 13.430 -25.925 2.407 1.00 43.03 536 ALA A C 1
ATOM 4038 O O . ALA A 1 536 ? 13.712 -26.626 1.426 1.00 43.03 536 ALA A O 1
ATOM 4039 N N . PRO A 1 537 ? 14.178 -25.911 3.526 1.00 41.22 537 PRO A N 1
ATOM 4040 C CA . PRO A 1 537 ? 15.249 -26.872 3.698 1.00 41.22 537 PRO A CA 1
ATOM 4041 C C . PRO A 1 537 ? 14.608 -28.237 3.478 1.00 41.22 537 PRO A C 1
ATOM 4043 O O . PRO A 1 537 ? 13.716 -28.633 4.231 1.00 41.22 537 PRO A O 1
ATOM 4046 N N . LYS A 1 538 ? 14.976 -28.915 2.386 1.00 40.41 538 LYS A N 1
ATOM 4047 C CA . LYS A 1 538 ? 14.565 -30.294 2.159 1.00 40.41 538 LYS A CA 1
ATOM 4048 C C . LYS A 1 538 ? 15.281 -31.107 3.224 1.00 40.41 538 LYS A C 1
ATOM 4050 O O . LYS A 1 538 ? 16.346 -31.662 2.982 1.00 40.41 538 LYS A O 1
ATOM 4055 N N . VAL A 1 539 ? 14.705 -31.166 4.419 1.00 43.47 539 VAL A N 1
ATOM 4056 C CA . VAL A 1 539 ? 15.050 -32.171 5.416 1.00 43.47 539 VAL A CA 1
ATOM 4057 C C . VAL A 1 539 ? 14.413 -33.462 4.919 1.00 43.47 539 VAL A C 1
ATOM 4059 O O . VAL A 1 539 ? 13.364 -33.892 5.382 1.00 43.47 539 VAL A O 1
ATOM 4062 N N . ALA A 1 540 ? 15.011 -34.049 3.885 1.00 40.66 540 ALA A N 1
ATOM 4063 C CA . ALA A 1 540 ? 14.746 -35.430 3.549 1.00 40.66 540 ALA A CA 1
ATOM 4064 C C . ALA A 1 540 ? 15.585 -36.271 4.514 1.00 40.66 540 ALA A C 1
ATOM 4066 O O . ALA A 1 540 ? 16.719 -36.631 4.210 1.00 40.66 540 ALA A O 1
ATOM 4067 N N . ILE A 1 541 ? 15.037 -36.572 5.694 1.00 49.41 541 ILE A N 1
ATOM 4068 C CA . ILE A 1 541 ? 15.465 -37.769 6.421 1.00 49.41 541 ILE A CA 1
ATOM 4069 C C . ILE A 1 541 ? 14.910 -38.933 5.599 1.00 49.41 541 ILE A C 1
ATOM 4071 O O . ILE A 1 541 ? 13.779 -39.369 5.796 1.00 49.41 541 ILE A O 1
ATOM 4075 N N . GLN A 1 542 ? 15.669 -39.378 4.599 1.00 43.69 542 GLN A N 1
ATOM 4076 C CA . GLN A 1 542 ? 15.425 -40.688 4.017 1.00 43.69 542 GLN A CA 1
ATOM 4077 C C . GLN A 1 542 ? 15.938 -41.712 5.023 1.00 43.69 542 GLN A C 1
ATOM 4079 O O . GLN A 1 542 ? 17.142 -41.873 5.205 1.00 43.69 542 GLN A O 1
ATOM 4084 N N . LEU A 1 543 ? 15.008 -42.392 5.693 1.00 45.44 543 LEU A N 1
ATOM 4085 C CA . LEU A 1 543 ? 15.301 -43.705 6.245 1.00 45.44 543 LEU A CA 1
ATOM 4086 C C . LEU A 1 543 ? 15.696 -44.585 5.057 1.00 45.44 543 LEU A C 1
ATOM 4088 O O . LEU A 1 543 ? 14.944 -44.685 4.083 1.00 45.44 543 LEU A O 1
ATOM 4092 N N . THR A 1 544 ? 16.886 -45.181 5.108 1.00 47.06 544 THR A N 1
ATOM 4093 C CA . THR A 1 544 ? 17.228 -46.267 4.191 1.00 47.06 544 THR A CA 1
ATOM 4094 C C . THR A 1 544 ? 16.121 -47.315 4.274 1.00 47.06 544 THR A C 1
ATOM 4096 O O . THR A 1 544 ? 15.556 -47.559 5.344 1.00 47.06 544 THR A O 1
ATOM 4099 N N . LYS A 1 545 ? 15.786 -47.923 3.134 1.00 48.41 545 LYS A N 1
ATOM 4100 C CA . LYS A 1 545 ? 14.690 -48.897 2.978 1.00 48.41 545 LYS A CA 1
ATOM 4101 C C . LYS A 1 545 ? 14.870 -50.156 3.857 1.00 48.41 545 LYS A C 1
ATOM 4103 O O . LYS A 1 545 ? 13.994 -51.013 3.895 1.00 48.41 545 LYS A O 1
ATOM 4108 N N . ASP A 1 546 ? 15.978 -50.216 4.591 1.00 54.12 546 ASP A N 1
ATOM 4109 C CA . ASP A 1 546 ? 16.526 -51.376 5.272 1.00 54.12 546 ASP A CA 1
ATOM 4110 C C . ASP A 1 546 ? 16.534 -51.181 6.804 1.00 54.12 546 ASP A C 1
ATOM 4112 O O . ASP A 1 546 ? 16.848 -52.109 7.539 1.00 54.12 546 ASP A O 1
ATOM 4116 N N . GLY A 1 547 ? 16.176 -49.993 7.316 1.00 48.47 547 GLY A N 1
ATOM 4117 C CA . GLY A 1 547 ? 15.910 -49.775 8.744 1.00 48.47 547 GLY A CA 1
ATOM 4118 C C . GLY A 1 547 ? 17.105 -49.882 9.706 1.00 48.47 547 GLY A C 1
ATOM 4119 O O . GLY A 1 547 ? 16.882 -49.907 10.913 1.00 48.47 547 GLY A O 1
ATOM 4120 N N . THR A 1 548 ? 18.356 -49.926 9.231 1.00 42.94 548 THR A N 1
ATOM 4121 C CA . THR A 1 548 ? 19.515 -50.258 10.093 1.00 42.94 548 THR A CA 1
ATOM 4122 C C . THR A 1 548 ? 20.646 -49.227 10.174 1.00 42.94 548 THR A C 1
ATOM 4124 O O . THR A 1 548 ? 21.718 -49.560 10.677 1.00 42.94 548 THR A O 1
ATOM 4127 N N . GLY A 1 549 ? 20.463 -47.955 9.797 1.00 44.53 549 GLY A N 1
ATOM 4128 C CA . GLY A 1 549 ? 21.503 -46.975 10.144 1.00 44.53 549 GLY A CA 1
ATOM 4129 C C . GLY A 1 549 ? 21.334 -45.540 9.661 1.00 44.53 549 GLY A C 1
ATOM 4130 O O . GLY A 1 549 ? 20.876 -45.280 8.551 1.00 44.53 549 GLY A O 1
ATOM 4131 N N . ILE A 1 550 ? 21.793 -44.607 10.503 1.00 45.16 550 ILE A N 1
ATOM 4132 C CA . ILE A 1 550 ? 22.073 -43.210 10.152 1.00 45.16 550 ILE A CA 1
ATOM 4133 C C . ILE A 1 550 ? 23.408 -43.198 9.393 1.00 45.16 550 ILE A C 1
ATOM 4135 O O . ILE A 1 550 ? 24.480 -43.139 9.991 1.00 45.16 550 ILE A O 1
ATOM 4139 N N . GLY A 1 551 ? 23.354 -43.317 8.068 1.00 41.56 551 GLY A N 1
ATOM 4140 C CA . GLY A 1 551 ? 24.531 -43.215 7.206 1.00 41.56 551 GLY A CA 1
ATOM 4141 C C . GLY A 1 551 ? 24.912 -41.755 6.962 1.00 41.56 551 GLY A C 1
ATOM 4142 O O . GLY A 1 551 ? 24.318 -41.083 6.121 1.00 41.56 551 GLY A O 1
ATOM 4143 N N . THR A 1 552 ? 25.915 -41.247 7.676 1.00 42.69 552 THR A N 1
ATOM 4144 C CA . THR A 1 552 ? 26.526 -39.940 7.401 1.00 42.69 552 THR A CA 1
ATOM 4145 C C . THR A 1 552 ? 27.445 -40.041 6.186 1.00 42.69 552 THR A C 1
ATOM 4147 O O . THR A 1 552 ? 28.631 -40.317 6.328 1.00 42.69 552 THR A O 1
ATOM 4150 N N . ASN A 1 553 ? 26.911 -39.820 4.985 1.00 39.25 553 ASN A N 1
ATOM 4151 C CA . ASN A 1 553 ? 27.732 -39.578 3.792 1.00 39.25 553 ASN A CA 1
ATOM 4152 C C . ASN A 1 553 ? 27.126 -38.513 2.868 1.00 39.25 553 ASN A C 1
ATOM 4154 O O . ASN A 1 553 ? 27.190 -38.603 1.645 1.00 39.25 553 ASN A O 1
ATOM 4158 N N . THR A 1 554 ? 26.543 -37.471 3.462 1.00 35.22 554 THR A N 1
ATOM 4159 C CA . THR A 1 554 ? 26.002 -36.343 2.700 1.00 35.22 554 THR A CA 1
ATOM 4160 C C . THR A 1 554 ? 26.811 -35.104 3.036 1.00 35.22 554 THR A C 1
ATOM 4162 O O . THR A 1 554 ? 26.777 -34.631 4.171 1.00 35.22 554 THR A O 1
ATOM 4165 N N . GLN A 1 555 ? 27.551 -34.585 2.051 1.00 35.59 555 GLN A N 1
ATOM 4166 C CA . GLN A 1 555 ? 28.080 -33.228 2.109 1.00 35.59 555 GLN A CA 1
ATOM 4167 C C . GLN A 1 555 ? 26.929 -32.296 2.487 1.00 35.59 555 GLN A C 1
ATOM 4169 O O . GLN A 1 555 ? 25.962 -32.152 1.737 1.00 35.59 555 GLN A O 1
ATOM 4174 N N . VAL A 1 556 ? 27.039 -31.671 3.656 1.00 34.47 556 VAL A N 1
ATOM 4175 C CA . VAL A 1 556 ? 26.195 -30.549 4.048 1.00 34.47 556 VAL A CA 1
ATOM 4176 C C . VAL A 1 556 ? 26.518 -29.416 3.077 1.00 34.47 556 VAL A C 1
ATOM 4178 O O . VAL A 1 556 ? 27.423 -28.618 3.302 1.00 34.47 556 VAL A O 1
ATOM 4181 N N . ARG A 1 557 ? 25.816 -29.363 1.941 1.00 36.41 557 ARG A N 1
ATOM 4182 C CA . ARG A 1 557 ? 25.739 -28.133 1.160 1.00 36.41 557 ARG A CA 1
ATOM 4183 C C . ARG A 1 557 ? 24.874 -27.186 1.975 1.00 36.41 557 ARG A C 1
ATOM 4185 O O . ARG A 1 557 ? 23.655 -27.332 2.012 1.00 36.41 557 ARG A O 1
ATOM 4192 N N . PHE A 1 558 ? 25.514 -26.237 2.649 1.00 33.34 558 PHE A N 1
ATOM 4193 C CA . PHE A 1 558 ? 24.839 -25.036 3.116 1.00 33.34 558 PHE A CA 1
ATOM 4194 C C . PHE A 1 558 ? 24.228 -24.374 1.879 1.00 33.34 558 PHE A C 1
ATOM 4196 O O . PHE A 1 558 ? 24.944 -23.848 1.029 1.00 33.34 558 PHE A O 1
ATOM 4203 N N . GLY A 1 559 ? 22.914 -24.535 1.718 1.00 30.09 559 GLY A N 1
ATOM 4204 C CA . GLY A 1 559 ? 22.172 -23.999 0.590 1.00 30.09 559 GLY A CA 1
ATOM 4205 C C . GLY A 1 559 ? 22.334 -22.489 0.563 1.00 30.09 559 GLY A C 1
ATOM 4206 O O . GLY A 1 559 ? 21.805 -21.789 1.425 1.00 30.09 559 GLY A O 1
ATOM 4207 N N . GLY A 1 560 ? 23.090 -22.003 -0.420 1.00 33.84 560 GLY A N 1
ATOM 4208 C CA . GLY A 1 560 ? 23.040 -20.609 -0.813 1.00 33.84 560 GLY A CA 1
ATOM 4209 C C . GLY A 1 560 ? 21.598 -20.237 -1.140 1.00 33.84 560 GLY A C 1
ATOM 4210 O O . GLY A 1 560 ? 20.840 -21.034 -1.692 1.00 33.84 560 GLY A O 1
ATOM 4211 N N . ILE A 1 561 ? 21.230 -19.020 -0.760 1.00 35.34 561 ILE A N 1
ATOM 4212 C CA . ILE A 1 561 ? 19.968 -18.372 -1.099 1.00 35.34 561 ILE A CA 1
ATOM 4213 C C . ILE A 1 561 ? 19.875 -18.353 -2.634 1.00 35.34 561 ILE A C 1
ATOM 4215 O O . ILE A 1 561 ? 20.536 -17.551 -3.287 1.00 35.34 561 ILE A O 1
ATOM 4219 N N . GLY A 1 562 ? 19.130 -19.288 -3.222 1.00 32.69 562 GLY A N 1
ATOM 4220 C CA . GLY A 1 562 ? 19.148 -19.541 -4.660 1.00 32.69 562 GLY A CA 1
ATOM 4221 C C . GLY A 1 562 ? 17.827 -20.115 -5.156 1.00 32.69 562 GLY A C 1
ATOM 4222 O O . GLY A 1 562 ? 17.132 -20.823 -4.435 1.00 32.69 562 GLY A O 1
ATOM 4223 N N . ALA A 1 563 ? 17.462 -19.740 -6.380 1.00 33.91 563 ALA A N 1
ATOM 4224 C CA . ALA A 1 563 ? 16.231 -20.141 -7.047 1.00 33.91 563 ALA A CA 1
ATOM 4225 C C . ALA A 1 563 ? 16.160 -21.657 -7.298 1.00 33.91 563 ALA A C 1
ATOM 4227 O O . ALA A 1 563 ? 17.176 -22.349 -7.279 1.00 33.91 563 ALA A O 1
ATOM 4228 N N . LYS A 1 564 ? 14.942 -22.120 -7.621 1.00 35.12 564 LYS A N 1
ATOM 4229 C CA . LYS A 1 564 ? 14.622 -23.460 -8.135 1.00 35.12 564 LYS A CA 1
ATOM 4230 C C . LYS A 1 564 ? 15.773 -23.963 -9.030 1.00 35.12 564 LYS A C 1
ATOM 4232 O O . LYS A 1 564 ? 16.080 -23.279 -10.011 1.00 35.12 564 LYS A O 1
ATOM 4237 N N . PRO A 1 565 ? 16.403 -25.119 -8.745 1.00 32.38 565 PRO A N 1
ATOM 4238 C CA . PRO A 1 565 ? 17.345 -25.706 -9.683 1.00 32.38 565 PRO A CA 1
ATOM 4239 C C . PRO A 1 565 ? 16.644 -25.862 -11.030 1.00 32.38 565 PRO A C 1
ATOM 4241 O O . PRO A 1 565 ? 15.467 -26.241 -11.084 1.00 32.38 565 PRO A O 1
ATOM 4244 N N . LYS A 1 566 ? 17.367 -25.505 -12.098 1.00 35.81 566 LYS A N 1
ATOM 4245 C CA . LYS A 1 566 ? 16.930 -25.668 -13.486 1.00 35.81 566 LYS A CA 1
ATOM 4246 C C . LYS A 1 566 ? 16.245 -27.024 -13.633 1.00 35.81 566 LYS A C 1
ATOM 4248 O O . LYS A 1 566 ? 16.797 -28.045 -13.221 1.00 35.81 566 LYS A O 1
ATOM 4253 N N . GLY A 1 567 ? 15.030 -27.026 -14.180 1.00 34.00 567 GLY A N 1
ATOM 4254 C CA . GLY A 1 567 ? 14.413 -28.282 -14.582 1.00 34.00 567 GLY A CA 1
ATOM 4255 C C . GLY A 1 567 ? 15.349 -28.984 -15.573 1.00 34.00 567 GLY A C 1
ATOM 4256 O O . GLY A 1 567 ? 15.991 -28.295 -16.372 1.00 34.00 567 GLY A O 1
ATOM 4257 N N . PRO A 1 568 ? 15.478 -30.319 -15.524 1.00 26.58 568 PRO A N 1
ATOM 4258 C CA . PRO A 1 568 ? 16.205 -31.049 -16.556 1.00 26.58 568 PRO A CA 1
ATOM 4259 C C . PRO A 1 568 ? 15.550 -30.725 -17.909 1.00 26.58 568 PRO A C 1
ATOM 4261 O O . PRO A 1 568 ? 14.398 -31.083 -18.132 1.00 26.58 568 PRO A O 1
ATOM 4264 N N . GLY A 1 569 ? 16.245 -29.954 -18.753 1.00 35.09 569 GLY A N 1
ATOM 4265 C CA . GLY A 1 569 ? 15.749 -29.480 -20.053 1.00 35.09 569 GLY A CA 1
ATOM 4266 C C . GLY A 1 569 ? 15.861 -27.970 -20.318 1.00 35.09 569 GLY A C 1
ATOM 4267 O O . GLY A 1 569 ? 15.756 -27.564 -21.469 1.00 35.09 569 GLY A O 1
ATOM 4268 N N . SER A 1 570 ? 16.119 -27.118 -19.317 1.00 32.03 570 SER A N 1
ATOM 4269 C CA . SER A 1 570 ? 16.287 -25.668 -19.540 1.00 32.03 570 SER A CA 1
ATOM 4270 C C . SER A 1 570 ? 17.767 -25.270 -19.668 1.00 32.03 570 SER A C 1
ATOM 4272 O O . SER A 1 570 ? 18.394 -24.914 -18.669 1.00 32.03 570 SER A O 1
ATOM 4274 N N . GLY A 1 571 ? 18.281 -25.380 -20.900 1.00 34.62 571 GLY A N 1
ATOM 4275 C CA . GLY A 1 571 ? 19.480 -24.768 -21.503 1.00 34.62 571 GLY A CA 1
ATOM 4276 C C . GLY A 1 571 ? 20.651 -24.355 -20.604 1.00 34.62 571 GLY A C 1
ATOM 4277 O O . GLY A 1 571 ? 20.546 -23.452 -19.769 1.00 34.62 571 GLY A O 1
ATOM 4278 N N . ASP A 1 572 ? 21.815 -24.952 -20.835 1.00 30.98 572 ASP A N 1
ATOM 4279 C CA . ASP A 1 572 ? 23.100 -24.456 -20.349 1.00 30.98 572 ASP A CA 1
ATOM 4280 C C . ASP A 1 572 ? 23.369 -23.042 -20.885 1.00 30.98 572 ASP A C 1
ATOM 4282 O O . ASP A 1 572 ? 23.409 -22.828 -22.087 1.00 30.98 572 ASP A O 1
ATOM 4286 N N . GLY A 1 573 ? 23.527 -22.079 -19.973 1.00 35.47 573 GLY A N 1
ATOM 4287 C CA . GLY A 1 573 ? 24.362 -20.877 -20.115 1.00 35.47 573 GLY A CA 1
ATOM 4288 C C . GLY A 1 573 ? 24.339 -19.999 -21.375 1.00 35.47 573 GLY A C 1
ATOM 4289 O O . GLY A 1 573 ? 25.230 -19.165 -21.477 1.00 35.47 573 GLY A O 1
ATOM 4290 N N . GLN A 1 574 ? 23.392 -20.115 -22.301 1.00 40.56 574 GLN A N 1
ATOM 4291 C CA . GLN A 1 574 ? 23.258 -19.182 -23.420 1.00 40.56 574 GLN A CA 1
ATOM 4292 C C . GLN A 1 574 ? 22.102 -18.231 -23.114 1.00 40.56 574 GLN A C 1
ATOM 4294 O O . GLN A 1 574 ? 20.958 -18.664 -22.982 1.00 40.56 574 GLN A O 1
ATOM 4299 N N . GLY A 1 575 ? 22.406 -16.942 -22.920 1.00 36.84 575 GLY A N 1
ATOM 4300 C CA . GLY A 1 575 ? 21.376 -15.904 -22.882 1.00 36.84 575 GLY A CA 1
ATOM 4301 C C . GLY A 1 575 ? 20.483 -16.043 -24.114 1.00 36.84 575 GLY A C 1
ATOM 4302 O O . GLY A 1 575 ? 20.970 -16.337 -25.206 1.00 36.84 575 GLY A O 1
ATOM 4303 N N . SER A 1 576 ? 19.171 -15.925 -23.937 1.00 38.09 576 SER A N 1
ATOM 4304 C CA . SER A 1 576 ? 18.260 -15.926 -25.075 1.00 38.09 576 SER A CA 1
ATOM 4305 C C . SER A 1 576 ? 18.508 -14.698 -25.938 1.00 38.09 576 SER A C 1
ATOM 4307 O O . SER A 1 576 ? 18.969 -13.655 -25.481 1.00 38.09 576 SER A O 1
ATOM 4309 N N . LEU A 1 577 ? 18.158 -14.842 -27.200 1.00 37.56 577 LEU A N 1
ATOM 4310 C CA . LEU A 1 577 ? 18.557 -13.936 -28.261 1.00 37.56 577 LEU A CA 1
ATOM 4311 C C . LEU A 1 577 ? 17.734 -12.657 -28.186 1.00 37.56 577 LEU A C 1
ATOM 4313 O O . LEU A 1 577 ? 16.528 -12.748 -27.939 1.00 37.56 577 LEU A O 1
ATOM 4317 N N . PRO A 1 578 ? 18.317 -11.490 -28.484 1.00 40.75 578 PRO A N 1
ATOM 4318 C CA . PRO A 1 578 ? 17.525 -10.407 -29.028 1.00 40.75 578 PRO A CA 1
ATOM 4319 C C . PRO A 1 578 ? 16.947 -10.893 -30.353 1.00 40.75 578 PRO A C 1
ATOM 4321 O O . PRO A 1 578 ? 17.672 -11.338 -31.243 1.00 40.75 578 PRO A O 1
ATOM 4324 N N . LEU A 1 579 ? 15.623 -10.903 -30.445 1.00 45.56 579 LEU A N 1
ATOM 4325 C CA . LEU A 1 579 ? 14.953 -11.099 -31.716 1.00 45.56 579 LEU A CA 1
ATOM 4326 C C . LEU A 1 579 ? 14.793 -9.733 -32.372 1.00 45.56 579 LEU A C 1
ATOM 4328 O O . LEU A 1 579 ? 14.552 -8.741 -31.686 1.00 45.56 579 LEU A O 1
ATOM 4332 N N . ILE A 1 580 ? 14.935 -9.701 -33.687 1.00 49.28 580 ILE A N 1
ATOM 4333 C CA . ILE A 1 580 ? 14.786 -8.488 -34.476 1.00 49.28 580 ILE A CA 1
ATOM 4334 C C . ILE A 1 580 ? 13.294 -8.289 -34.674 1.00 49.28 580 ILE A C 1
ATOM 4336 O O . ILE A 1 580 ? 12.662 -9.005 -35.443 1.00 49.28 580 ILE A O 1
ATOM 4340 N N . LEU A 1 581 ? 12.723 -7.390 -33.890 1.00 51.72 581 LEU A N 1
ATOM 4341 C CA . LEU A 1 581 ? 11.329 -6.992 -33.989 1.00 51.72 581 LEU A CA 1
ATOM 4342 C C . LEU A 1 581 ? 11.274 -5.469 -34.090 1.00 51.72 581 LEU A C 1
ATOM 4344 O O . LEU A 1 581 ? 12.228 -4.811 -33.656 1.00 51.72 581 LEU A O 1
ATOM 4348 N N . PRO A 1 582 ? 10.171 -4.914 -34.625 1.00 51.00 582 PRO A N 1
ATOM 4349 C CA . PRO A 1 582 ? 9.823 -3.522 -34.389 1.00 51.00 582 PRO A CA 1
ATOM 4350 C C . PRO A 1 582 ? 9.987 -3.222 -32.900 1.00 51.00 582 PRO A C 1
ATOM 4352 O O . PRO A 1 582 ? 9.692 -4.067 -32.052 1.00 51.00 582 PRO A O 1
ATOM 4355 N N . GLN A 1 583 ? 10.553 -2.059 -32.614 1.00 57.31 583 GLN A N 1
ATOM 4356 C CA . GLN A 1 583 ? 11.149 -1.673 -31.339 1.00 57.31 583 GLN A CA 1
ATOM 4357 C C . GLN A 1 583 ? 10.110 -1.392 -30.242 1.00 57.31 583 GLN A C 1
ATOM 4359 O O . GLN A 1 583 ? 10.270 -0.471 -29.462 1.00 57.31 583 GLN A O 1
ATOM 4364 N N . GLU A 1 584 ? 9.034 -2.168 -30.187 1.00 62.22 584 GLU A N 1
ATOM 4365 C CA . GLU A 1 584 ? 7.972 -2.053 -29.199 1.00 62.22 584 GLU A CA 1
ATOM 4366 C C . GLU A 1 584 ? 8.076 -3.216 -28.212 1.00 62.22 584 GLU A C 1
ATOM 4368 O O . GLU A 1 584 ? 8.233 -4.385 -28.588 1.00 62.22 584 GLU A O 1
ATOM 4373 N N . ASP A 1 585 ? 7.947 -2.919 -26.919 1.00 66.50 585 ASP A N 1
ATOM 4374 C CA . ASP A 1 585 ? 8.150 -3.911 -25.857 1.00 66.50 585 ASP A CA 1
ATOM 4375 C C . ASP A 1 585 ? 7.017 -4.951 -25.751 1.00 66.50 585 ASP A C 1
ATOM 4377 O O . ASP A 1 585 ? 7.024 -5.805 -24.865 1.00 66.50 585 ASP A O 1
ATOM 4381 N N . PHE A 1 586 ? 6.051 -4.911 -26.670 1.00 57.50 586 PHE A N 1
ATOM 4382 C CA . PHE A 1 586 ? 4.973 -5.887 -26.808 1.00 57.50 586 PHE A CA 1
ATOM 4383 C C . PHE A 1 586 ? 5.050 -6.695 -28.099 1.00 57.50 586 PHE A C 1
ATOM 4385 O O . PHE A 1 586 ? 4.165 -7.516 -28.311 1.00 57.50 586 PHE A O 1
ATOM 4392 N N . ALA A 1 587 ? 6.072 -6.519 -28.943 1.00 61.25 587 ALA A N 1
ATOM 4393 C CA . ALA A 1 587 ? 6.211 -7.278 -30.185 1.00 61.25 587 ALA A CA 1
ATOM 4394 C C . ALA A 1 587 ? 4.935 -7.250 -31.058 1.00 61.25 587 ALA A C 1
ATOM 4396 O O . ALA A 1 587 ? 4.399 -8.307 -31.398 1.00 61.25 587 ALA A O 1
ATOM 4397 N N . PHE A 1 588 ? 4.426 -6.067 -31.407 1.00 59.91 588 PHE A N 1
ATOM 4398 C CA . PHE A 1 588 ? 3.334 -5.917 -32.374 1.00 59.91 588 PHE A CA 1
ATOM 4399 C C . PHE A 1 588 ? 3.784 -5.155 -33.623 1.00 59.91 588 PHE A C 1
ATOM 4401 O O . PHE A 1 588 ? 4.927 -4.719 -33.741 1.00 59.91 588 PHE A O 1
ATOM 4408 N N . TYR A 1 589 ? 2.896 -5.107 -34.610 1.00 57.44 589 TYR A N 1
ATOM 4409 C CA . TYR A 1 589 ? 3.026 -4.272 -35.794 1.00 57.44 589 TYR A CA 1
ATOM 4410 C C . TYR A 1 589 ? 1.659 -3.714 -36.183 1.00 57.44 589 TYR A C 1
ATOM 4412 O O . TYR A 1 589 ? 0.615 -4.300 -35.882 1.00 57.44 589 TYR A O 1
ATOM 4420 N N . TRP A 1 590 ? 1.658 -2.575 -36.866 1.00 49.31 590 TRP A N 1
ATOM 4421 C CA . TRP A 1 590 ? 0.441 -1.954 -37.372 1.00 49.31 590 TRP A CA 1
ATOM 4422 C C . TRP A 1 590 ? 0.160 -2.403 -38.810 1.00 49.31 590 TRP A C 1
ATOM 4424 O O . TRP A 1 590 ? 1.002 -2.276 -39.696 1.00 49.31 590 TRP A O 1
ATOM 4434 N N . THR A 1 591 ? -1.057 -2.888 -39.054 1.00 51.28 591 THR A N 1
ATOM 4435 C CA . THR A 1 591 ? -1.623 -3.125 -40.394 1.00 51.28 591 THR A CA 1
ATOM 4436 C C . THR A 1 591 ? -2.775 -2.155 -40.628 1.00 51.28 591 THR A C 1
ATOM 4438 O O . THR A 1 591 ? -3.899 -2.361 -40.160 1.00 51.28 591 THR A O 1
ATOM 4441 N N . GLY A 1 592 ? -2.492 -1.044 -41.314 1.00 67.75 592 GLY A N 1
ATOM 4442 C CA . GLY A 1 592 ? -3.422 0.085 -41.392 1.00 67.75 592 GLY A CA 1
ATOM 4443 C C . GLY A 1 592 ? -3.666 0.677 -40.000 1.00 67.75 592 GLY A C 1
ATOM 4444 O O . GLY A 1 592 ? -2.720 0.988 -39.289 1.00 67.75 592 GLY A O 1
ATOM 4445 N N . SER A 1 593 ? -4.931 0.793 -39.587 1.00 52.47 593 SER A N 1
ATOM 4446 C CA . SER A 1 593 ? -5.315 1.224 -38.231 1.00 52.47 593 SER A CA 1
ATOM 4447 C C . SER A 1 593 ? -5.471 0.068 -37.232 1.00 52.47 593 SER A C 1
ATOM 4449 O O . SER A 1 593 ? -6.006 0.276 -36.144 1.00 52.47 593 SER A O 1
ATOM 4451 N N . THR A 1 594 ? -5.094 -1.159 -37.611 1.00 45.59 594 THR A N 1
ATOM 4452 C CA . THR A 1 594 ? -5.267 -2.357 -36.777 1.00 45.59 594 THR A CA 1
ATOM 4453 C C . THR A 1 594 ? -3.915 -2.871 -36.312 1.00 45.59 594 THR A C 1
ATOM 4455 O O . THR A 1 594 ? -3.063 -3.231 -37.124 1.00 45.59 594 THR A O 1
ATOM 4458 N N . MET A 1 595 ? -3.738 -2.935 -34.999 1.00 55.72 595 MET A N 1
ATOM 4459 C CA . MET A 1 595 ? -2.571 -3.522 -34.355 1.00 55.72 595 MET A CA 1
ATOM 4460 C C . MET A 1 595 ? -2.657 -5.052 -34.389 1.00 55.72 595 MET A C 1
ATOM 4462 O O . MET A 1 595 ? -3.686 -5.626 -34.029 1.00 55.72 595 MET A O 1
ATOM 4466 N N . GLN A 1 596 ? -1.585 -5.715 -34.813 1.00 61.81 596 GLN A N 1
ATOM 4467 C CA . GLN A 1 596 ? -1.462 -7.170 -34.814 1.00 61.81 596 GLN A CA 1
ATOM 4468 C C . GLN A 1 596 ? -0.295 -7.613 -33.936 1.00 61.81 596 GLN A C 1
ATOM 4470 O O . GLN A 1 596 ? 0.826 -7.127 -34.077 1.00 61.81 596 GLN A O 1
ATOM 4475 N N . LEU A 1 597 ? -0.545 -8.575 -33.048 1.00 63.72 597 LEU A N 1
ATOM 4476 C CA . LEU A 1 597 ? 0.500 -9.196 -32.237 1.00 63.72 597 LEU A CA 1
ATOM 4477 C C . LEU A 1 597 ? 1.382 -10.076 -33.130 1.00 63.72 597 LEU A C 1
ATOM 4479 O O . LEU A 1 597 ? 0.878 -10.955 -33.827 1.00 63.72 597 LEU A O 1
ATOM 4483 N N . LEU A 1 598 ? 2.703 -9.887 -33.080 1.00 60.59 598 LEU A N 1
ATOM 4484 C CA . LEU A 1 598 ? 3.664 -10.730 -33.809 1.00 60.59 598 LEU A CA 1
ATOM 4485 C C . LEU A 1 598 ? 3.880 -12.084 -33.122 1.00 60.59 598 LEU A C 1
ATOM 4487 O O . LEU A 1 598 ? 4.628 -12.930 -33.621 1.00 60.59 598 LEU A O 1
ATOM 4491 N N . ARG A 1 599 ? 3.295 -12.288 -31.937 1.00 66.19 599 ARG A N 1
ATOM 4492 C CA . ARG A 1 599 ? 3.558 -13.446 -31.089 1.00 66.19 599 ARG A CA 1
ATOM 4493 C C . ARG A 1 599 ? 2.293 -14.064 -30.523 1.00 66.19 599 ARG A C 1
ATOM 4495 O O . ARG A 1 599 ? 1.309 -13.393 -30.235 1.00 66.19 599 ARG A O 1
ATOM 4502 N N . ASP A 1 600 ? 2.394 -15.372 -30.316 1.00 69.44 600 ASP A N 1
ATOM 4503 C CA . ASP A 1 600 ? 1.432 -16.139 -29.540 1.00 69.44 600 ASP A CA 1
ATOM 4504 C C . ASP A 1 600 ? 1.327 -15.552 -28.116 1.00 69.44 600 ASP A C 1
ATOM 4506 O O . ASP A 1 600 ? 2.365 -15.377 -27.469 1.00 69.44 600 ASP A O 1
ATOM 4510 N N . PRO A 1 601 ? 0.118 -15.270 -27.598 1.00 71.44 601 PRO A N 1
ATOM 4511 C CA . PRO A 1 601 ? -0.082 -14.736 -26.249 1.00 71.44 601 PRO A CA 1
ATOM 4512 C C . PRO A 1 601 ? 0.622 -15.519 -25.124 1.00 71.44 601 PRO A C 1
ATOM 4514 O O . PRO A 1 601 ? 0.926 -14.957 -24.074 1.00 71.44 601 PRO A O 1
ATOM 4517 N N . SER A 1 602 ? 0.955 -16.797 -25.331 1.00 75.88 602 SER A N 1
ATOM 4518 C CA . SER A 1 602 ? 1.701 -17.615 -24.364 1.00 75.88 602 SER A CA 1
ATOM 4519 C C . SER A 1 602 ? 3.152 -17.178 -24.127 1.00 75.88 602 SER A C 1
ATOM 4521 O O . SER A 1 602 ? 3.768 -17.638 -23.160 1.00 75.88 602 SER A O 1
ATOM 4523 N N . VAL A 1 603 ? 3.723 -16.299 -24.963 1.00 75.19 603 VAL A N 1
ATOM 4524 C CA . VAL A 1 603 ? 5.076 -15.762 -24.723 1.00 75.19 603 VAL A CA 1
ATOM 4525 C C . VAL A 1 603 ? 5.099 -14.647 -23.675 1.00 75.19 603 VAL A C 1
ATOM 4527 O O . VAL A 1 603 ? 6.170 -14.349 -23.134 1.00 75.19 603 VAL A O 1
ATOM 4530 N N . TYR A 1 604 ? 3.947 -14.035 -23.383 1.00 82.00 604 TYR A N 1
ATOM 4531 C CA . TYR A 1 604 ? 3.837 -12.952 -22.411 1.00 82.00 604 TYR A CA 1
ATOM 4532 C C . TYR A 1 604 ? 3.750 -13.517 -20.994 1.00 82.00 604 TYR A C 1
ATOM 4534 O O . TYR A 1 604 ? 3.129 -14.549 -20.733 1.00 82.00 604 TYR A O 1
ATOM 4542 N N . LYS A 1 605 ? 4.390 -12.837 -20.044 1.00 84.81 605 LYS A N 1
ATOM 4543 C CA . LYS A 1 605 ? 4.209 -13.131 -18.620 1.00 84.81 605 LYS A CA 1
ATOM 4544 C C . LYS A 1 605 ? 2.866 -12.572 -18.190 1.00 84.81 605 LYS A C 1
ATOM 4546 O O . LYS A 1 605 ? 2.729 -11.361 -18.139 1.00 84.81 605 LYS A O 1
ATOM 4551 N N . SER A 1 606 ? 1.907 -13.449 -17.908 1.00 86.06 606 SER A N 1
ATOM 4552 C CA . SER A 1 606 ? 0.550 -13.082 -17.507 1.00 86.06 606 SER A CA 1
ATOM 4553 C C . SER A 1 606 ? 0.283 -13.375 -16.030 1.00 86.06 606 SER A C 1
ATOM 4555 O O . SER A 1 606 ? 0.966 -14.195 -15.402 1.00 86.06 606 SER A O 1
ATOM 4557 N N . TYR A 1 607 ? -0.772 -12.774 -15.480 1.00 87.25 607 TYR A N 1
ATOM 4558 C CA . TYR A 1 607 ? -1.330 -13.243 -14.217 1.00 87.25 607 TYR A CA 1
ATOM 4559 C C . TYR A 1 607 ? -1.886 -14.660 -14.379 1.00 87.25 607 TYR A C 1
ATOM 4561 O O . TYR A 1 607 ? -2.393 -15.054 -15.429 1.00 87.25 607 TYR A O 1
ATOM 4569 N N . THR A 1 608 ? -1.772 -15.456 -13.316 1.00 85.94 608 THR A N 1
ATOM 4570 C CA . THR A 1 608 ? -2.407 -16.775 -13.241 1.00 85.94 608 THR A CA 1
ATOM 4571 C C . THR A 1 608 ? -3.694 -16.642 -12.433 1.00 85.94 608 THR A C 1
ATOM 4573 O O . THR A 1 608 ? -3.583 -16.419 -11.223 1.00 85.94 608 THR A O 1
ATOM 4576 N N . PRO A 1 609 ? -4.888 -16.794 -13.037 1.00 84.50 609 PRO A N 1
ATOM 4577 C CA . PRO A 1 609 ? -6.152 -16.775 -12.304 1.00 84.50 609 PRO A CA 1
ATOM 4578 C C . PRO A 1 609 ? -6.168 -17.818 -11.184 1.00 84.50 609 PRO A C 1
ATOM 4580 O O . PRO A 1 609 ? -5.547 -18.879 -11.297 1.00 84.50 609 PRO A O 1
ATOM 4583 N N . GLY A 1 610 ? -6.888 -17.548 -10.099 1.00 88.56 610 GLY A N 1
ATOM 4584 C CA . GLY A 1 610 ? -6.999 -18.512 -9.010 1.00 88.56 610 GLY A CA 1
ATOM 4585 C C . GLY A 1 610 ? -7.912 -18.047 -7.892 1.00 88.56 610 GLY A C 1
ATOM 4586 O O . GLY A 1 610 ? -8.704 -17.134 -8.056 1.00 88.56 610 GLY A O 1
ATOM 4587 N N . SER A 1 611 ? -7.840 -18.714 -6.745 1.00 90.31 611 SER A N 1
ATOM 4588 C CA . SER A 1 611 ? -8.695 -18.402 -5.599 1.00 90.31 611 SER A CA 1
ATOM 4589 C C . SER A 1 611 ? -7.903 -18.403 -4.306 1.00 90.31 611 SER A C 1
ATOM 4591 O O . SER A 1 611 ? -6.975 -19.200 -4.138 1.00 90.31 611 SER A O 1
ATOM 4593 N N . GLY A 1 612 ? -8.332 -17.589 -3.349 1.00 90.38 612 GLY A N 1
ATOM 4594 C CA . GLY A 1 612 ? -7.740 -17.560 -2.021 1.00 90.38 612 GLY A CA 1
ATOM 4595 C C . GLY A 1 612 ? -6.536 -16.630 -1.933 1.00 90.38 612 GLY A C 1
ATOM 4596 O O . GLY A 1 612 ? -6.540 -15.530 -2.475 1.00 90.38 612 GLY A O 1
ATOM 4597 N N . LEU A 1 613 ? -5.497 -17.069 -1.224 1.00 88.19 613 LEU A N 1
ATOM 4598 C CA . LEU A 1 613 ? -4.293 -16.270 -1.021 1.00 88.19 613 LEU A CA 1
ATOM 4599 C C . LEU A 1 613 ? -3.403 -16.279 -2.271 1.00 88.19 613 LEU A C 1
ATOM 4601 O O . LEU A 1 613 ? -2.925 -17.343 -2.676 1.00 88.19 613 LEU A O 1
ATOM 4605 N N . ARG A 1 614 ? -3.103 -15.096 -2.816 1.00 88.12 614 ARG A N 1
ATOM 4606 C CA . ARG A 1 614 ? -2.218 -14.947 -3.981 1.00 88.12 614 ARG A CA 1
ATOM 4607 C C . ARG A 1 614 ? -0.809 -15.513 -3.707 1.00 88.12 614 ARG A C 1
ATOM 4609 O O . ARG A 1 614 ? -0.242 -15.241 -2.643 1.00 88.12 614 ARG A O 1
ATOM 4616 N N . PRO A 1 615 ? -0.187 -16.252 -4.651 1.00 85.81 615 PRO A N 1
ATOM 4617 C CA . PRO A 1 615 ? 1.178 -16.764 -4.489 1.00 85.81 615 PRO A CA 1
ATOM 4618 C C . PRO A 1 615 ? 2.219 -15.675 -4.207 1.00 85.81 615 PRO A C 1
ATOM 4620 O O . PRO A 1 615 ? 3.077 -15.857 -3.338 1.00 85.81 615 PRO A O 1
ATOM 4623 N N . THR A 1 616 ? 2.103 -14.521 -4.870 1.00 86.69 616 THR A N 1
ATOM 4624 C CA . THR A 1 616 ? 3.053 -13.407 -4.736 1.00 86.69 616 THR A CA 1
ATOM 4625 C C . THR A 1 616 ? 3.105 -12.845 -3.323 1.00 86.69 616 THR A C 1
ATOM 4627 O O . THR A 1 616 ? 4.194 -12.491 -2.887 1.00 86.69 616 THR A O 1
ATOM 4630 N N . TYR A 1 617 ? 2.019 -12.923 -2.541 1.00 84.44 617 TYR A N 1
ATOM 4631 C CA . TYR A 1 617 ? 2.014 -12.582 -1.110 1.00 84.44 617 TYR A CA 1
ATOM 4632 C C . TYR A 1 617 ? 2.962 -13.466 -0.269 1.00 84.44 617 TYR A C 1
ATOM 4634 O O . TYR A 1 617 ? 3.359 -13.109 0.840 1.00 84.44 617 TYR A O 1
ATOM 4642 N N . ARG A 1 618 ? 3.364 -14.644 -0.766 1.00 78.44 618 ARG A N 1
ATOM 4643 C CA . ARG A 1 618 ? 4.330 -15.528 -0.088 1.00 78.44 618 ARG A CA 1
ATOM 4644 C C . ARG A 1 618 ? 5.738 -15.447 -0.662 1.00 78.44 618 ARG A C 1
ATOM 4646 O O . ARG A 1 618 ? 6.683 -15.699 0.085 1.00 78.44 618 ARG A O 1
ATOM 4653 N N . THR A 1 619 ? 5.877 -15.168 -1.955 1.00 76.62 619 THR A N 1
ATOM 4654 C CA . THR A 1 619 ? 7.149 -15.315 -2.680 1.00 76.62 619 THR A CA 1
ATOM 4655 C C . THR A 1 619 ? 7.678 -14.029 -3.305 1.00 76.62 619 THR A C 1
ATOM 4657 O O . THR A 1 619 ? 8.744 -14.073 -3.896 1.00 76.62 619 THR A O 1
ATOM 4660 N N . ASN A 1 620 ? 7.032 -12.878 -3.129 1.00 82.31 620 ASN A N 1
ATOM 4661 C CA . ASN A 1 620 ? 7.228 -11.670 -3.944 1.00 82.31 620 ASN A CA 1
ATOM 4662 C C . ASN A 1 620 ? 6.763 -11.863 -5.395 1.00 82.31 620 ASN A C 1
ATOM 4664 O O . ASN A 1 620 ? 6.918 -12.940 -5.971 1.00 82.31 620 ASN A O 1
ATOM 4668 N N . GLY A 1 621 ? 6.218 -10.793 -5.967 1.00 89.06 621 GLY A N 1
ATOM 4669 C CA . GLY A 1 621 ? 6.001 -10.618 -7.405 1.00 89.06 621 GLY A CA 1
ATOM 4670 C C . GLY A 1 621 ? 6.670 -9.334 -7.899 1.00 89.06 621 GLY A C 1
ATOM 4671 O O . GLY A 1 621 ? 7.292 -8.628 -7.104 1.00 89.06 621 GLY A O 1
ATOM 4672 N N . VAL A 1 622 ? 6.566 -9.031 -9.190 1.00 92.50 622 VAL A N 1
ATOM 4673 C CA . VAL A 1 622 ? 7.035 -7.755 -9.753 1.00 92.50 622 VAL A CA 1
ATOM 4674 C C . VAL A 1 622 ? 6.014 -6.685 -9.394 1.00 92.50 622 VAL A C 1
ATOM 4676 O O . VAL A 1 622 ? 4.829 -6.856 -9.668 1.00 92.50 622 VAL A O 1
ATOM 4679 N N . VAL A 1 623 ? 6.469 -5.617 -8.745 1.00 94.38 623 VAL A N 1
ATOM 4680 C CA . VAL A 1 623 ? 5.650 -4.426 -8.473 1.00 94.38 623 VAL A CA 1
ATOM 4681 C C . VAL A 1 623 ? 5.860 -3.421 -9.587 1.00 94.38 623 VAL A C 1
ATOM 4683 O O . VAL A 1 623 ? 4.895 -2.990 -10.201 1.00 94.38 623 VAL A O 1
ATOM 4686 N N . CYS A 1 624 ? 7.127 -3.132 -9.876 1.00 95.50 624 CYS A N 1
ATOM 4687 C CA . CYS A 1 624 ? 7.528 -2.221 -10.932 1.00 95.50 624 CYS A CA 1
ATOM 4688 C C . CYS A 1 624 ? 8.633 -2.869 -11.768 1.00 95.50 624 CYS A C 1
ATOM 4690 O O . CYS A 1 624 ? 9.575 -3.443 -11.210 1.00 95.50 624 CYS A O 1
ATOM 4692 N N . ASP A 1 625 ? 8.509 -2.771 -13.087 1.00 94.94 625 ASP A N 1
ATOM 4693 C CA . ASP A 1 625 ? 9.530 -3.141 -14.068 1.00 94.94 625 ASP A CA 1
ATOM 4694 C C . ASP A 1 625 ? 9.940 -1.884 -14.830 1.00 94.94 625 ASP A C 1
ATOM 4696 O O . ASP A 1 625 ? 9.163 -1.370 -15.628 1.00 94.94 625 ASP A O 1
ATOM 4700 N N . ILE A 1 626 ? 11.138 -1.388 -14.539 1.00 96.00 626 ILE A N 1
ATOM 4701 C CA . ILE A 1 626 ? 11.832 -0.344 -15.286 1.00 96.00 626 ILE A CA 1
ATOM 4702 C C . ILE A 1 626 ? 12.725 -1.062 -16.287 1.00 96.00 626 ILE A C 1
ATOM 4704 O O . ILE A 1 626 ? 13.616 -1.821 -15.899 1.00 96.00 626 ILE A O 1
ATOM 4708 N N . ARG A 1 627 ? 12.509 -0.844 -17.577 1.00 93.62 627 ARG A N 1
ATOM 4709 C CA . ARG A 1 627 ? 13.179 -1.591 -18.634 1.00 93.62 627 ARG A CA 1
ATOM 4710 C C . ARG A 1 627 ? 13.729 -0.651 -19.684 1.00 93.62 627 ARG A C 1
ATOM 4712 O O . ARG A 1 627 ? 12.978 0.047 -20.352 1.00 93.62 627 ARG A O 1
ATOM 4719 N N . MET A 1 628 ? 15.045 -0.684 -19.867 1.00 92.62 628 MET A N 1
ATOM 4720 C CA . MET A 1 628 ? 15.725 0.119 -20.878 1.00 92.62 628 MET A CA 1
ATOM 4721 C C . MET A 1 628 ? 16.222 -0.770 -22.008 1.00 92.62 628 MET A C 1
ATOM 4723 O O . MET A 1 628 ? 16.966 -1.732 -21.786 1.00 92.62 628 MET A O 1
ATOM 4727 N N . ARG A 1 629 ? 15.805 -0.450 -23.230 1.00 89.31 629 ARG A N 1
ATOM 4728 C CA . ARG A 1 629 ? 16.155 -1.196 -24.442 1.00 89.31 629 ARG A CA 1
ATOM 4729 C C . ARG A 1 629 ? 17.000 -0.326 -25.342 1.00 89.31 629 ARG A C 1
ATOM 4731 O O . ARG A 1 629 ? 16.737 0.860 -25.487 1.00 89.31 629 ARG A O 1
ATOM 4738 N N . ARG A 1 630 ? 18.007 -0.919 -25.965 1.00 87.88 630 ARG A N 1
ATOM 4739 C CA . ARG A 1 630 ? 18.805 -0.236 -26.976 1.00 87.88 630 ARG A CA 1
ATOM 4740 C C . ARG A 1 630 ? 18.035 -0.244 -28.290 1.00 87.88 630 ARG A C 1
ATOM 4742 O O . ARG A 1 630 ? 17.508 -1.286 -28.674 1.00 87.88 630 ARG A O 1
ATOM 4749 N N . GLN A 1 631 ? 18.007 0.880 -28.997 1.00 84.06 631 GLN A N 1
ATOM 4750 C CA . GLN A 1 631 ? 17.285 0.942 -30.263 1.00 84.06 631 GLN A CA 1
ATOM 4751 C C . GLN A 1 631 ? 17.932 0.051 -31.327 1.00 84.06 631 GLN A C 1
ATOM 4753 O O . GLN A 1 631 ? 19.164 0.001 -31.453 1.00 84.06 631 GLN A O 1
ATOM 4758 N N . VAL A 1 632 ? 17.099 -0.628 -32.112 1.00 78.81 632 VAL A N 1
ATOM 4759 C CA . VAL A 1 632 ? 17.521 -1.610 -33.114 1.00 78.81 632 VAL A CA 1
ATOM 4760 C C . VAL A 1 632 ? 17.004 -1.174 -34.477 1.00 78.81 632 VAL A C 1
ATOM 4762 O O . VAL A 1 632 ? 15.803 -1.118 -34.708 1.00 78.81 632 VAL A O 1
ATOM 4765 N N . GLN A 1 633 ? 17.917 -0.895 -35.402 1.00 78.44 633 GLN A N 1
ATOM 4766 C CA . GLN A 1 633 ? 17.591 -0.595 -36.794 1.00 78.44 633 GLN A CA 1
ATOM 4767 C C . GLN A 1 633 ? 17.914 -1.796 -37.675 1.00 78.44 633 GLN A C 1
ATOM 4769 O O . GLN A 1 633 ? 19.018 -2.337 -37.608 1.00 78.44 633 GLN A O 1
ATOM 4774 N N . VAL A 1 634 ? 16.977 -2.171 -38.540 1.00 70.38 634 VAL A N 1
ATOM 4775 C CA . VAL A 1 634 ? 17.146 -3.243 -39.527 1.00 70.38 634 VAL A CA 1
ATOM 4776 C C . VAL A 1 634 ? 17.255 -2.612 -40.906 1.00 70.38 634 VAL A C 1
ATOM 4778 O O . VAL A 1 634 ? 16.456 -1.742 -41.247 1.00 70.38 634 VAL A O 1
ATOM 4781 N N . ARG A 1 635 ? 18.250 -3.017 -41.692 1.00 68.19 635 ARG A N 1
ATOM 4782 C CA . ARG A 1 635 ? 18.441 -2.573 -43.076 1.00 68.19 635 ARG A CA 1
ATOM 4783 C C . ARG A 1 635 ? 18.610 -3.786 -43.980 1.00 68.19 635 ARG A C 1
ATOM 4785 O O . ARG A 1 635 ? 19.347 -4.699 -43.633 1.00 68.19 635 ARG A O 1
ATOM 4792 N N . ASP A 1 636 ? 17.969 -3.770 -45.139 1.00 64.88 636 ASP A N 1
ATOM 4793 C CA . ASP A 1 636 ? 18.244 -4.714 -46.227 1.00 64.88 636 ASP A CA 1
ATOM 4794 C C . ASP A 1 636 ? 19.348 -4.131 -47.131 1.00 64.88 636 ASP A C 1
ATOM 4796 O O . ASP A 1 636 ? 19.331 -2.928 -47.419 1.00 64.88 636 ASP A O 1
ATOM 4800 N N . GLU A 1 637 ? 20.278 -4.961 -47.615 1.00 55.59 637 GLU A N 1
ATOM 4801 C CA . GLU A 1 637 ? 21.244 -4.581 -48.661 1.00 55.59 637 GLU A CA 1
ATOM 4802 C C . GLU A 1 637 ? 20.556 -4.141 -49.970 1.00 55.59 637 GLU A C 1
ATOM 4804 O O . GLU A 1 637 ? 21.157 -3.436 -50.782 1.00 55.59 637 GLU A O 1
ATOM 4809 N N . THR A 1 638 ? 19.284 -4.505 -50.154 1.00 51.19 638 THR A N 1
ATOM 4810 C CA . THR A 1 638 ? 18.466 -4.232 -51.341 1.00 51.19 638 THR A CA 1
ATOM 4811 C C . THR A 1 638 ? 17.372 -3.185 -51.146 1.00 51.19 638 THR A C 1
ATOM 4813 O O . THR A 1 638 ? 16.439 -3.153 -51.945 1.00 51.19 638 THR A O 1
ATOM 4816 N N . THR A 1 639 ? 17.485 -2.274 -50.168 1.00 48.09 639 THR A N 1
ATOM 4817 C CA . THR A 1 639 ? 16.600 -1.088 -50.092 1.00 48.09 639 THR A CA 1
ATOM 4818 C C . THR A 1 639 ? 16.837 -0.125 -51.271 1.00 48.09 639 THR A C 1
ATOM 4820 O O . THR A 1 639 ? 17.393 0.962 -51.150 1.00 48.09 639 THR A O 1
ATOM 4823 N N . VAL A 1 640 ? 16.390 -0.555 -52.451 1.00 38.28 640 VAL A N 1
ATOM 4824 C CA . VAL A 1 640 ? 15.722 0.263 -53.455 1.00 38.28 640 VAL A CA 1
ATOM 4825 C C . VAL A 1 640 ? 14.440 0.758 -52.789 1.00 38.28 640 VAL A C 1
ATOM 4827 O O . VAL A 1 640 ? 13.717 -0.033 -52.184 1.00 38.28 640 VAL A O 1
ATOM 4830 N N . GLU A 1 641 ? 14.185 2.063 -52.857 1.00 35.69 641 GLU A N 1
ATOM 4831 C CA . GLU A 1 641 ? 12.933 2.683 -52.417 1.00 35.69 641 GLU A CA 1
ATOM 4832 C C . GLU A 1 641 ? 11.737 1.830 -52.865 1.00 35.69 641 GLU A C 1
ATOM 4834 O O . GLU A 1 641 ? 11.528 1.636 -54.063 1.00 35.69 641 GLU A O 1
ATOM 4839 N N . ILE A 1 642 ? 10.959 1.290 -51.922 1.00 36.31 642 ILE A N 1
ATOM 4840 C CA . ILE A 1 642 ? 9.708 0.611 -52.265 1.00 36.31 642 ILE A CA 1
ATOM 4841 C C . ILE A 1 642 ? 8.681 1.723 -52.507 1.00 36.31 642 ILE A C 1
ATOM 4843 O O . ILE A 1 642 ? 8.318 2.413 -51.551 1.00 36.31 642 ILE A O 1
ATOM 4847 N N . PRO A 1 643 ? 8.210 1.951 -53.749 1.00 37.81 643 PRO A N 1
ATOM 4848 C CA . PRO A 1 643 ? 7.194 2.960 -53.995 1.00 37.81 643 PRO A CA 1
ATOM 4849 C C . PRO A 1 643 ? 5.926 2.587 -53.227 1.00 37.81 643 PRO A C 1
ATOM 4851 O O . PRO A 1 643 ? 5.399 1.479 -53.365 1.00 37.81 643 PRO A O 1
ATOM 4854 N N . VAL A 1 644 ? 5.421 3.530 -52.430 1.00 39.72 644 VAL A N 1
ATOM 4855 C CA . VAL A 1 644 ? 4.110 3.410 -51.787 1.00 39.72 644 VAL A CA 1
ATOM 4856 C C . VAL A 1 644 ? 3.091 3.208 -52.904 1.00 39.72 644 VAL A C 1
ATOM 4858 O O . VAL A 1 644 ? 2.947 4.067 -53.768 1.00 39.72 644 VAL A O 1
ATOM 4861 N N . THR A 1 645 ? 2.421 2.060 -52.937 1.00 38.69 645 THR A N 1
ATOM 4862 C CA . THR A 1 645 ? 1.351 1.776 -53.901 1.00 38.69 645 THR A CA 1
ATOM 4863 C C . THR A 1 645 ? 0.009 1.852 -53.189 1.00 38.69 645 THR A C 1
ATOM 4865 O O . THR A 1 645 ? -0.148 1.325 -52.089 1.00 38.69 645 THR A O 1
ATOM 4868 N N . ASP A 1 646 ? -0.962 2.522 -53.806 1.00 42.41 646 ASP A N 1
ATOM 4869 C CA . ASP A 1 646 ? -2.339 2.572 -53.320 1.00 42.41 646 ASP A CA 1
ATOM 4870 C C . ASP A 1 646 ? -2.905 1.137 -53.280 1.00 42.41 646 ASP A C 1
ATOM 4872 O O . ASP A 1 646 ? -2.933 0.454 -54.312 1.00 42.41 646 ASP A O 1
ATOM 4876 N N . PRO A 1 647 ? -3.356 0.646 -52.110 1.00 37.56 647 PRO A N 1
ATOM 4877 C CA . PRO A 1 647 ? -3.781 -0.741 -51.931 1.00 37.56 647 PRO A CA 1
ATOM 4878 C C . PRO A 1 647 ? -5.058 -1.092 -52.706 1.00 37.56 647 PRO A C 1
ATOM 4880 O O . PRO A 1 647 ? -5.349 -2.271 -52.902 1.00 37.56 647 PRO A O 1
ATOM 4883 N N . THR A 1 648 ? -5.804 -0.090 -53.166 1.00 40.41 648 THR A N 1
ATOM 4884 C CA . THR A 1 648 ? -7.051 -0.254 -53.920 1.00 40.41 648 THR A CA 1
ATOM 4885 C C . THR A 1 648 ? -6.806 -0.336 -55.423 1.00 40.41 648 THR A C 1
ATOM 4887 O O . THR A 1 648 ? -7.547 -1.011 -56.135 1.00 40.41 648 THR A O 1
ATOM 4890 N N . THR A 1 649 ? -5.775 0.353 -55.918 1.00 55.06 649 THR A N 1
ATOM 4891 C CA . THR A 1 649 ? -5.526 0.524 -57.359 1.00 55.06 649 THR A CA 1
ATOM 4892 C C . THR A 1 649 ? -4.217 -0.104 -57.838 1.00 55.06 649 THR A C 1
ATOM 4894 O O . THR A 1 649 ? -4.005 -0.225 -59.044 1.00 55.06 649 THR A O 1
ATOM 4897 N N . GLY A 1 650 ? -3.326 -0.503 -56.924 1.00 49.81 650 GLY A N 1
ATOM 4898 C CA . GLY A 1 650 ? -2.005 -1.056 -57.234 1.00 49.81 650 GLY A CA 1
ATOM 4899 C C . GLY A 1 650 ? -1.043 -0.059 -57.890 1.00 49.81 650 GLY A C 1
ATOM 4900 O O . GLY A 1 650 ? 0.028 -0.457 -58.340 1.00 49.81 650 GLY A O 1
ATOM 4901 N N . SER A 1 651 ? -1.417 1.221 -57.969 1.00 51.97 651 SER A N 1
ATOM 4902 C CA . SER A 1 651 ? -0.635 2.270 -58.627 1.00 51.97 651 SER A CA 1
ATOM 4903 C C . SER A 1 651 ? 0.226 3.034 -57.611 1.00 51.97 651 SER A C 1
ATOM 4905 O O . SER A 1 651 ? -0.200 3.181 -56.465 1.00 51.97 651 SER A O 1
ATOM 4907 N N . PRO A 1 652 ? 1.424 3.523 -57.984 1.00 48.59 652 PRO A N 1
ATOM 4908 C CA . PRO A 1 652 ? 2.258 4.332 -57.095 1.00 48.59 652 PRO A CA 1
ATOM 4909 C C . PRO A 1 652 ? 1.508 5.583 -56.623 1.00 48.59 652 PRO A C 1
ATOM 4911 O O . PRO A 1 652 ? 0.864 6.252 -57.432 1.00 48.59 652 PRO A O 1
ATOM 4914 N N . VAL A 1 653 ? 1.598 5.910 -55.334 1.00 47.28 653 VAL A N 1
ATOM 4915 C CA . VAL A 1 653 ? 1.091 7.168 -54.783 1.00 47.28 653 VAL A CA 1
ATOM 4916 C C . VAL A 1 653 ? 1.943 8.298 -55.361 1.00 47.28 653 VAL A C 1
ATOM 4918 O O . VAL A 1 653 ? 3.172 8.299 -55.276 1.00 47.28 653 VAL A O 1
ATOM 4921 N N . VAL A 1 654 ? 1.272 9.223 -56.036 1.00 49.50 654 VAL A N 1
ATOM 4922 C CA . VAL A 1 654 ? 1.882 10.358 -56.725 1.00 49.50 654 VAL A CA 1
ATOM 4923 C C . VAL A 1 654 ? 1.632 11.595 -55.873 1.00 49.50 654 VAL A C 1
ATOM 4925 O O . VAL A 1 654 ? 0.509 11.799 -55.408 1.00 49.50 654 VAL A O 1
ATOM 4928 N N . ASP A 1 655 ? 2.658 12.413 -55.656 1.00 51.97 655 ASP A N 1
ATOM 4929 C CA . ASP A 1 655 ? 2.532 13.669 -54.919 1.00 51.97 655 ASP A CA 1
ATOM 4930 C C . ASP A 1 655 ? 1.515 14.568 -55.649 1.00 51.97 655 ASP A C 1
ATOM 4932 O O . ASP A 1 655 ? 1.714 14.883 -56.831 1.00 51.97 655 ASP A O 1
ATOM 4936 N N . PRO A 1 656 ? 0.426 14.997 -54.985 1.00 45.31 656 PRO A N 1
ATOM 4937 C CA . PRO A 1 656 ? -0.633 15.768 -55.626 1.00 45.31 656 PRO A CA 1
ATOM 4938 C C . PRO A 1 656 ? -0.188 17.171 -56.073 1.00 45.31 656 PRO A C 1
ATOM 4940 O O . PRO A 1 656 ? -0.890 17.800 -56.862 1.00 45.31 656 PRO A O 1
ATOM 4943 N N . VAL A 1 657 ? 0.955 17.671 -55.591 1.00 47.34 657 VAL A N 1
ATOM 4944 C CA . VAL A 1 657 ? 1.516 18.979 -55.956 1.00 47.34 657 VAL A CA 1
ATOM 4945 C C . VAL A 1 657 ? 2.497 18.863 -57.120 1.00 47.34 657 VAL A C 1
ATOM 4947 O O . VAL A 1 657 ? 2.512 19.731 -57.994 1.00 47.34 657 VAL A O 1
ATOM 4950 N N . THR A 1 658 ? 3.316 17.809 -57.155 1.00 55.19 658 THR A N 1
ATOM 4951 C CA . THR A 1 658 ? 4.410 17.687 -58.136 1.00 55.19 658 THR A CA 1
ATOM 4952 C C . THR A 1 658 ? 4.120 16.715 -59.281 1.00 55.19 658 THR A C 1
ATOM 4954 O O . THR A 1 658 ? 4.799 16.775 -60.305 1.00 55.19 658 THR A O 1
ATOM 4957 N N . GLY A 1 659 ? 3.110 15.845 -59.160 1.00 46.12 659 GLY A N 1
ATOM 4958 C CA . GLY A 1 659 ? 2.760 14.860 -60.191 1.00 46.12 659 GLY A CA 1
ATOM 4959 C C . GLY A 1 659 ? 3.827 13.780 -60.412 1.00 46.12 659 GLY A C 1
ATOM 4960 O O . GLY A 1 659 ? 3.740 13.020 -61.377 1.00 46.12 659 GLY A O 1
ATOM 4961 N N . LEU A 1 660 ? 4.823 13.706 -59.526 1.00 46.91 660 LEU A N 1
ATOM 4962 C CA . LEU A 1 660 ? 5.866 12.686 -59.500 1.00 46.91 660 LEU A CA 1
ATOM 4963 C C . LEU A 1 660 ? 5.561 11.654 -58.400 1.00 46.91 660 LEU A C 1
ATOM 4965 O O . LEU A 1 660 ? 4.918 12.003 -57.407 1.00 46.91 660 LEU A O 1
ATOM 4969 N N . PRO A 1 661 ? 5.990 10.385 -58.552 1.00 47.50 661 PRO A N 1
ATOM 4970 C CA . PRO A 1 661 ? 5.896 9.398 -57.478 1.00 47.50 661 PRO A CA 1
ATOM 4971 C C . PRO A 1 661 ? 6.509 9.979 -56.199 1.00 47.50 661 PRO A C 1
ATOM 4973 O O . PRO A 1 661 ? 7.604 10.538 -56.262 1.00 47.50 661 PRO A O 1
ATOM 4976 N N . THR A 1 662 ? 5.820 9.893 -55.058 1.00 43.94 662 THR A N 1
ATOM 4977 C CA . THR A 1 662 ? 6.366 10.385 -53.784 1.00 43.94 662 THR A CA 1
ATOM 4978 C C . THR A 1 662 ? 7.593 9.561 -53.395 1.00 43.94 662 THR A C 1
ATOM 4980 O O . THR A 1 662 ? 7.464 8.505 -52.783 1.00 43.94 662 THR A O 1
ATOM 4983 N N . THR A 1 663 ? 8.785 10.041 -53.744 1.00 42.62 663 THR A N 1
ATOM 4984 C CA . THR A 1 663 ? 10.074 9.589 -53.204 1.00 42.62 663 THR A CA 1
ATOM 4985 C C . THR A 1 663 ? 10.576 10.666 -52.247 1.00 42.62 663 THR A C 1
ATOM 4987 O O . THR A 1 663 ? 11.481 11.443 -52.557 1.00 42.62 663 THR A O 1
ATOM 4990 N N . THR A 1 664 ? 9.919 10.818 -51.098 1.00 38.62 664 THR A N 1
ATOM 4991 C CA . THR A 1 664 ? 10.404 11.725 -50.055 1.00 38.62 664 THR A CA 1
ATOM 4992 C C . THR A 1 664 ? 11.469 11.020 -49.226 1.00 38.62 664 THR A C 1
ATOM 4994 O O . THR A 1 664 ? 11.155 10.277 -48.300 1.00 38.62 664 THR A O 1
ATOM 4997 N N . SER A 1 665 ? 12.743 11.328 -49.490 1.00 37.84 665 SER A N 1
ATOM 4998 C CA . SER A 1 665 ? 13.788 11.211 -48.472 1.00 37.84 665 SER A CA 1
ATOM 4999 C C . SER A 1 665 ? 13.549 12.305 -47.419 1.00 37.84 665 SER A C 1
ATOM 5001 O O . SER A 1 665 ? 14.096 13.406 -47.502 1.00 37.84 665 SER A O 1
ATOM 5003 N N . SER A 1 666 ? 12.664 12.051 -46.459 1.00 31.31 666 SER A N 1
ATOM 5004 C CA . SER A 1 666 ? 12.494 12.934 -45.304 1.00 31.31 666 SER A CA 1
ATOM 5005 C C . SER A 1 666 ? 13.588 12.621 -44.284 1.00 31.31 666 SER A C 1
ATOM 5007 O O . SER A 1 666 ? 13.562 11.586 -43.628 1.00 31.31 666 SER A O 1
ATOM 5009 N N . THR A 1 667 ? 14.563 13.519 -44.142 1.00 29.48 667 THR A N 1
ATOM 5010 C CA . THR A 1 667 ? 15.538 13.537 -43.034 1.00 29.48 667 THR A CA 1
ATOM 5011 C C . THR A 1 667 ? 14.956 14.103 -41.734 1.00 29.48 667 THR A C 1
ATOM 5013 O O . THR A 1 667 ? 15.675 14.265 -40.751 1.00 29.48 667 THR A O 1
ATOM 5016 N N . THR A 1 668 ? 13.658 14.395 -41.701 1.00 28.38 668 THR A N 1
ATOM 5017 C CA . THR A 1 668 ? 12.929 14.837 -40.511 1.00 28.38 668 THR A CA 1
ATOM 5018 C C . THR A 1 668 ? 12.083 13.684 -40.000 1.00 28.38 668 THR A C 1
ATOM 5020 O O . THR A 1 668 ? 10.966 13.470 -40.461 1.00 28.38 668 THR A O 1
ATOM 5023 N N . SER A 1 669 ? 12.661 12.931 -39.065 1.00 28.94 669 SER A N 1
ATOM 5024 C CA . SER A 1 669 ? 11.963 11.940 -38.253 1.00 28.94 669 SER A CA 1
ATOM 5025 C C . SER A 1 669 ? 11.021 12.678 -37.309 1.00 28.94 669 SER A C 1
ATOM 5027 O O . SER A 1 669 ? 11.477 13.307 -36.355 1.00 28.94 669 SER A O 1
ATOM 5029 N N . THR A 1 670 ? 9.714 12.618 -37.553 1.00 30.81 670 THR A N 1
ATOM 5030 C CA . THR A 1 670 ? 8.762 12.798 -36.449 1.00 30.81 670 THR A CA 1
ATOM 5031 C C . THR A 1 670 ? 8.804 11.537 -35.571 1.00 30.81 670 THR A C 1
ATOM 5033 O O . THR A 1 670 ? 9.289 10.504 -36.033 1.00 30.81 670 THR A O 1
ATOM 5036 N N . LYS A 1 671 ? 8.386 11.598 -34.293 1.00 34.69 671 LYS A N 1
ATOM 5037 C CA . LYS A 1 671 ? 8.493 10.492 -33.300 1.00 34.69 671 LYS A CA 1
ATOM 5038 C C . LYS A 1 671 ? 7.939 9.124 -33.785 1.00 34.69 671 LYS A C 1
ATOM 5040 O O . LYS A 1 671 ? 8.207 8.113 -33.153 1.00 34.69 671 LYS A O 1
ATOM 5045 N N . SER A 1 672 ? 7.221 9.072 -34.912 1.00 31.30 672 SER A N 1
ATOM 5046 C CA . SER A 1 672 ? 6.671 7.870 -35.555 1.00 31.30 672 SER A CA 1
ATOM 5047 C C . SER A 1 672 ? 7.445 7.334 -36.775 1.00 31.30 672 SER A C 1
ATOM 5049 O O . SER A 1 672 ? 7.045 6.309 -37.316 1.00 31.30 672 SER A O 1
ATOM 5051 N N . ASP A 1 673 ? 8.521 7.980 -37.236 1.00 31.27 673 ASP A N 1
ATOM 5052 C CA . ASP A 1 673 ? 9.163 7.665 -38.530 1.00 31.27 673 ASP A CA 1
ATOM 5053 C C . ASP A 1 673 ? 10.447 6.824 -38.417 1.00 31.27 673 ASP A C 1
ATOM 5055 O O . ASP A 1 673 ? 11.322 6.873 -39.289 1.00 31.27 673 ASP A O 1
ATOM 5059 N N . VAL A 1 674 ? 10.576 5.991 -37.378 1.00 34.78 674 VAL A N 1
ATOM 5060 C CA . VAL A 1 674 ? 11.488 4.844 -37.477 1.00 34.78 674 VAL A CA 1
ATOM 5061 C C . VAL A 1 674 ? 10.867 3.916 -38.514 1.00 34.78 674 VAL A C 1
ATOM 5063 O O . VAL A 1 674 ? 9.924 3.199 -38.204 1.00 34.78 674 VAL A O 1
ATOM 5066 N N . GLY A 1 675 ? 11.342 4.020 -39.760 1.00 30.48 675 GLY A N 1
ATOM 5067 C CA . GLY A 1 675 ? 10.783 3.366 -40.940 1.00 30.48 675 GLY A CA 1
ATOM 5068 C C . GLY A 1 675 ? 10.229 1.977 -40.645 1.00 30.48 675 GLY A C 1
ATOM 5069 O O . GLY A 1 675 ? 10.972 1.004 -40.524 1.00 30.48 675 GLY A O 1
ATOM 5070 N N . TYR A 1 676 ? 8.904 1.904 -40.541 1.00 32.78 676 TYR A N 1
ATOM 5071 C CA . TYR A 1 676 ? 8.180 0.652 -40.515 1.00 32.78 676 TYR A CA 1
ATOM 5072 C C . TYR A 1 676 ? 8.375 0.009 -41.882 1.00 32.78 676 TYR A C 1
ATOM 5074 O O . TYR A 1 676 ? 7.853 0.491 -42.889 1.00 32.78 676 TYR A O 1
ATOM 5082 N N . ILE A 1 677 ? 9.110 -1.099 -41.932 1.00 30.27 677 ILE A N 1
ATOM 5083 C CA . ILE A 1 677 ? 8.966 -2.028 -43.048 1.00 30.27 677 ILE A CA 1
ATOM 5084 C C . ILE A 1 677 ? 7.596 -2.680 -42.846 1.00 30.27 677 ILE A C 1
ATOM 5086 O O . ILE A 1 677 ? 7.457 -3.692 -42.163 1.00 30.27 677 ILE A O 1
ATOM 5090 N N . GLY A 1 678 ? 6.555 -2.035 -43.371 1.00 26.89 678 GLY A N 1
ATOM 5091 C CA . GLY A 1 678 ? 5.245 -2.646 -43.528 1.00 26.89 678 GLY A CA 1
ATOM 5092 C C . GLY A 1 678 ? 5.369 -3.758 -44.560 1.00 26.89 678 GLY A C 1
ATOM 5093 O O . GLY A 1 678 ? 5.408 -3.487 -45.759 1.00 26.89 678 GLY A O 1
ATOM 5094 N N . ILE A 1 679 ? 5.487 -4.999 -44.095 1.00 28.98 679 ILE A N 1
ATOM 5095 C CA . ILE A 1 679 ? 5.480 -6.182 -44.958 1.00 28.98 679 ILE A CA 1
ATOM 5096 C C . ILE A 1 679 ? 4.019 -6.537 -45.255 1.00 28.98 679 ILE A C 1
ATOM 5098 O O . ILE A 1 679 ? 3.162 -6.483 -44.371 1.00 28.98 679 ILE A O 1
ATOM 5102 N N . LYS A 1 680 ? 3.750 -6.826 -46.528 1.00 25.06 680 LYS A N 1
ATOM 5103 C CA . LYS A 1 680 ? 2.439 -7.180 -47.075 1.00 25.06 680 LYS A CA 1
ATOM 5104 C C . LYS A 1 680 ? 2.120 -8.656 -46.879 1.00 25.06 680 LYS A C 1
ATOM 5106 O O . LYS A 1 680 ? 3.064 -9.464 -47.027 1.00 25.06 680 LYS A O 1
#